Protein AF-A0A7V5LGC3-F1 (afdb_monomer_lite)

Structure (mmCIF, N/CA/C/O backbone):
data_AF-A0A7V5LGC3-F1
#
_entry.id   AF-A0A7V5LGC3-F1
#
loop_
_atom_site.group_PDB
_atom_site.id
_atom_site.type_symbol
_atom_site.label_atom_id
_atom_site.label_alt_id
_atom_site.label_comp_id
_atom_site.label_asym_id
_atom_site.label_entity_id
_atom_site.label_seq_id
_atom_site.pdbx_PDB_ins_code
_atom_site.Cartn_x
_atom_site.Cartn_y
_atom_site.Cartn_z
_atom_site.occupancy
_atom_site.B_iso_or_equiv
_atom_site.auth_seq_id
_atom_site.auth_comp_id
_atom_site.auth_asym_id
_atom_site.auth_atom_id
_atom_site.pdbx_PDB_model_num
ATOM 1 N N . MET A 1 1 ? -20.885 -57.847 -11.875 1.00 39.78 1 MET A N 1
ATOM 2 C CA . MET A 1 1 ? -21.785 -57.306 -12.919 1.00 39.78 1 MET A CA 1
ATOM 3 C C . MET A 1 1 ? -22.581 -56.212 -12.228 1.00 39.78 1 MET A C 1
ATOM 5 O O . MET A 1 1 ? -23.229 -56.523 -11.247 1.00 39.78 1 MET A O 1
ATOM 9 N N . VAL A 1 2 ? -22.400 -54.926 -12.506 1.00 33.19 2 VAL A N 1
ATOM 10 C CA . VAL A 1 2 ? -22.723 -54.278 -13.780 1.00 33.19 2 VAL A CA 1
ATOM 11 C C . VAL A 1 2 ? -21.714 -53.157 -14.056 1.00 33.19 2 VAL A C 1
ATOM 13 O O . VAL A 1 2 ? -21.598 -52.204 -13.293 1.00 33.19 2 VAL A O 1
ATOM 16 N N . SER A 1 3 ? -20.980 -53.306 -15.155 1.00 34.19 3 SER A N 1
ATOM 17 C CA . SER A 1 3 ? -20.182 -52.274 -15.812 1.00 34.19 3 SER A CA 1
ATOM 18 C C . SER A 1 3 ? -21.126 -51.290 -16.509 1.00 34.19 3 SER A C 1
ATOM 20 O O . SER A 1 3 ? -21.732 -51.622 -17.527 1.00 34.19 3 SER A O 1
ATOM 22 N N . GLY A 1 4 ? -21.288 -50.095 -15.945 1.00 32.53 4 GLY A N 1
ATOM 23 C CA . GLY A 1 4 ? -22.030 -49.002 -16.570 1.00 32.53 4 GLY A CA 1
ATOM 24 C C . GLY A 1 4 ? -21.141 -48.214 -17.527 1.00 32.53 4 GLY A C 1
ATOM 25 O O . GLY A 1 4 ? -20.738 -47.101 -17.206 1.00 32.53 4 GLY A O 1
ATOM 26 N N . GLU A 1 5 ? -20.818 -48.781 -18.691 1.00 38.81 5 GLU A N 1
ATOM 27 C CA . GLU A 1 5 ? -20.297 -47.991 -19.811 1.00 38.81 5 GLU A CA 1
ATOM 28 C C . GLU A 1 5 ? -21.395 -47.021 -20.269 1.00 38.81 5 GLU A C 1
ATOM 30 O O . GLU A 1 5 ? -22.399 -47.417 -20.867 1.00 38.81 5 GLU A O 1
ATOM 35 N N . LYS A 1 6 ? -21.213 -45.730 -19.967 1.00 45.72 6 LYS A N 1
ATOM 36 C CA . LYS A 1 6 ? -21.980 -44.635 -20.568 1.00 45.72 6 LYS A CA 1
ATOM 37 C C . LYS A 1 6 ? -21.769 -44.700 -22.086 1.00 45.72 6 LYS A C 1
ATOM 39 O O . LYS A 1 6 ? -20.711 -44.323 -22.585 1.00 45.72 6 LYS A O 1
ATOM 44 N N . ARG A 1 7 ? -22.762 -45.197 -22.827 1.00 43.38 7 ARG A N 1
ATOM 45 C CA . ARG A 1 7 ? -22.791 -45.095 -24.292 1.00 43.38 7 ARG A CA 1
ATOM 46 C C . ARG A 1 7 ? -22.946 -43.618 -24.663 1.00 43.38 7 ARG A C 1
ATOM 48 O O . ARG A 1 7 ? -24.041 -43.078 -24.557 1.00 43.38 7 ARG A O 1
ATOM 55 N N . MET A 1 8 ? -21.842 -42.978 -25.047 1.00 47.47 8 MET A N 1
ATOM 56 C CA . MET A 1 8 ? -21.856 -41.678 -25.727 1.00 47.47 8 MET A CA 1
ATOM 57 C C . MET A 1 8 ? -22.614 -41.805 -27.049 1.00 47.47 8 MET A C 1
ATOM 59 O O . MET A 1 8 ? -22.478 -42.823 -27.734 1.00 47.47 8 MET A O 1
ATOM 63 N N . SER A 1 9 ? -23.412 -40.797 -27.399 1.00 48.50 9 SER A N 1
ATOM 64 C CA . SER A 1 9 ? -24.148 -40.790 -28.664 1.00 48.50 9 SER A CA 1
ATOM 65 C C . SER A 1 9 ? -23.189 -40.630 -29.854 1.00 48.50 9 SER A C 1
ATOM 67 O O . SER A 1 9 ? -22.158 -39.965 -29.749 1.00 48.50 9 SER A O 1
ATOM 69 N N . ASP A 1 10 ? -23.519 -41.203 -31.015 1.00 44.69 10 ASP A N 1
ATOM 70 C CA . ASP A 1 10 ? -22.670 -41.127 -32.220 1.00 44.69 10 ASP A CA 1
ATOM 71 C C . ASP A 1 10 ? -22.421 -39.681 -32.695 1.00 44.69 10 ASP A C 1
ATOM 73 O O . ASP A 1 10 ? -21.414 -39.392 -33.344 1.00 44.69 10 ASP A O 1
ATOM 77 N N . LYS A 1 11 ? -23.299 -38.743 -32.314 1.00 43.06 11 LYS A N 1
ATOM 78 C CA . LYS A 1 11 ? -23.162 -37.305 -32.585 1.00 43.06 11 LYS A CA 1
ATOM 79 C C . LYS A 1 11 ? -22.113 -36.647 -31.681 1.00 43.06 11 LYS A C 1
ATOM 81 O O . LYS A 1 11 ? -21.312 -35.858 -32.168 1.00 43.06 11 LYS A O 1
ATOM 86 N N . GLU A 1 12 ? -22.075 -37.012 -30.400 1.00 38.09 12 GLU A N 1
ATOM 87 C CA . GLU A 1 12 ?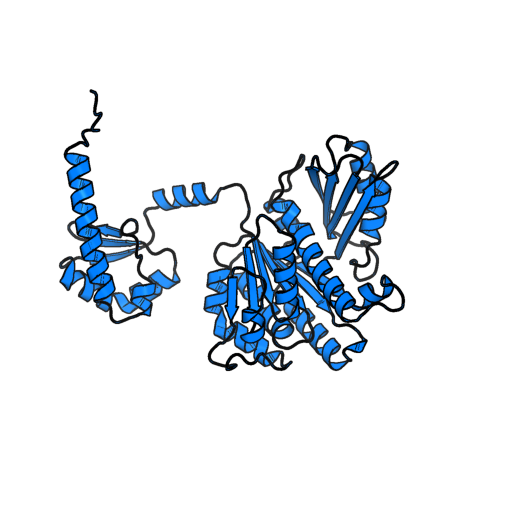 -21.050 -36.558 -29.448 1.00 38.09 12 GLU A CA 1
ATOM 88 C C . GLU A 1 12 ? -19.680 -37.138 -29.808 1.00 38.09 12 GLU A C 1
ATOM 90 O O . GLU A 1 12 ? -18.717 -36.383 -29.897 1.00 38.09 12 GLU A O 1
ATOM 95 N N . ARG A 1 13 ? -19.609 -38.431 -30.163 1.00 36.12 13 ARG A N 1
ATOM 96 C CA . ARG A 1 13 ? -18.378 -39.055 -30.680 1.00 36.12 13 ARG A CA 1
ATOM 97 C C . ARG A 1 13 ? -17.870 -38.385 -31.957 1.00 36.12 13 ARG A C 1
ATOM 99 O O . ARG A 1 13 ? -16.673 -38.168 -32.083 1.00 36.12 13 ARG A O 1
ATOM 106 N N . SER A 1 14 ? -18.752 -38.018 -32.888 1.00 41.97 14 SER A N 1
ATOM 107 C CA . SER A 1 14 ? -18.351 -37.348 -34.137 1.00 41.97 14 SER A CA 1
ATOM 108 C C . SER A 1 14 ? -17.836 -35.919 -33.909 1.00 41.97 14 SER A C 1
ATOM 110 O O . SER A 1 14 ? -16.899 -35.490 -34.579 1.00 41.97 14 SER A O 1
ATOM 112 N N . ILE A 1 15 ? -18.406 -35.185 -32.946 1.00 50.34 15 ILE A N 1
ATOM 113 C CA . ILE A 1 15 ? -17.945 -33.838 -32.561 1.00 50.34 15 ILE A CA 1
ATOM 114 C C . ILE A 1 15 ? -16.610 -33.909 -31.804 1.00 50.34 15 ILE A C 1
ATOM 116 O O . ILE A 1 15 ? -15.725 -33.084 -32.030 1.00 50.34 15 ILE A O 1
ATOM 120 N N . GLU A 1 16 ? -16.443 -34.901 -30.931 1.00 45.72 16 GLU A N 1
ATOM 121 C CA . GLU A 1 16 ? -15.234 -35.104 -30.127 1.00 45.72 16 GLU A CA 1
ATOM 122 C C . GLU A 1 16 ? -14.045 -35.572 -30.988 1.00 45.72 16 GLU A C 1
ATOM 124 O O . GLU A 1 16 ? -12.953 -35.012 -30.878 1.00 45.72 16 GLU A O 1
ATOM 129 N N . VAL A 1 17 ? -14.280 -36.477 -31.949 1.00 47.41 17 VAL A N 1
ATOM 130 C CA . VAL A 1 17 ? -13.281 -36.916 -32.947 1.00 47.41 17 VAL A CA 1
ATOM 131 C C . VAL A 1 17 ? -12.854 -35.764 -33.871 1.00 47.41 17 VAL A C 1
ATOM 133 O O . VAL A 1 17 ? -11.670 -35.629 -34.178 1.00 47.41 17 VAL A O 1
ATOM 136 N N . ASN A 1 18 ? -13.779 -34.882 -34.271 1.00 63.62 18 ASN A N 1
ATOM 137 C CA . ASN A 1 18 ? -13.450 -33.707 -35.089 1.00 63.62 18 ASN A CA 1
ATOM 138 C C . ASN A 1 18 ? -12.633 -32.657 -34.300 1.00 63.62 18 ASN A C 1
ATOM 140 O O . ASN A 1 18 ? -11.704 -32.044 -34.826 1.00 63.62 18 ASN A O 1
ATOM 144 N N . ARG A 1 19 ? -12.910 -32.495 -32.997 1.00 65.62 19 ARG A N 1
ATOM 145 C CA . ARG A 1 19 ? -12.150 -31.595 -32.108 1.00 65.62 19 ARG A CA 1
ATOM 146 C C . ARG A 1 19 ? -10.731 -32.083 -31.825 1.00 65.62 19 ARG A C 1
ATOM 148 O O . ARG A 1 19 ? -9.818 -31.263 -31.729 1.00 65.62 19 ARG A O 1
ATOM 155 N N . GLU A 1 20 ? -10.526 -33.390 -31.696 1.00 69.88 20 GLU A N 1
ATOM 156 C CA . GLU A 1 20 ? -9.188 -33.951 -31.489 1.00 69.88 20 GLU A CA 1
ATOM 157 C C . GLU A 1 20 ? -8.315 -33.822 -32.752 1.00 69.88 20 GLU A C 1
ATOM 159 O O . GLU A 1 20 ? -7.133 -33.481 -32.654 1.00 69.88 20 GLU A O 1
ATOM 164 N N . GLY A 1 21 ? -8.917 -33.969 -33.940 1.00 79.31 21 GLY A N 1
ATOM 165 C CA . GLY A 1 21 ? -8.275 -33.662 -35.223 1.00 79.31 21 GLY A CA 1
ATOM 166 C C . GLY A 1 21 ? -7.849 -32.194 -35.332 1.00 79.31 21 GLY A C 1
ATOM 167 O O . GLY A 1 21 ? -6.671 -31.910 -35.567 1.00 79.31 21 GLY A O 1
ATOM 168 N N . LEU A 1 22 ? -8.769 -31.266 -35.043 1.00 81.19 22 LEU A N 1
ATOM 169 C CA . LEU A 1 22 ? -8.492 -29.825 -35.043 1.00 81.19 22 LEU A CA 1
ATOM 170 C C . LEU A 1 22 ? -7.381 -29.445 -34.055 1.00 81.19 22 LEU A C 1
ATOM 172 O O . LEU A 1 22 ? -6.546 -28.590 -34.344 1.00 81.19 22 LEU A O 1
ATOM 176 N N . ARG A 1 23 ? -7.321 -30.107 -32.894 1.00 83.00 23 ARG A N 1
ATOM 177 C CA . ARG A 1 23 ? -6.272 -29.881 -31.893 1.00 83.00 23 ARG A CA 1
ATOM 178 C C . ARG A 1 23 ? -4.878 -30.204 -32.399 1.00 83.00 23 ARG A C 1
ATOM 180 O O . ARG A 1 23 ? -3.938 -29.459 -32.111 1.00 83.00 23 ARG A O 1
ATOM 187 N N . ASN A 1 24 ? -4.738 -31.319 -33.105 1.00 84.88 24 ASN A N 1
ATOM 188 C CA . ASN A 1 24 ? -3.451 -31.742 -33.643 1.00 84.88 24 ASN A CA 1
ATOM 189 C C . ASN A 1 24 ? -3.018 -30.822 -34.787 1.00 84.88 24 ASN A C 1
ATOM 191 O O . ASN A 1 24 ? -1.898 -30.315 -34.752 1.00 84.88 24 ASN A O 1
ATOM 195 N N . GLN A 1 25 ? -3.938 -30.499 -35.699 1.00 87.44 25 GLN A N 1
ATOM 196 C CA . GLN A 1 25 ? -3.695 -29.546 -36.783 1.00 87.44 25 GLN A CA 1
ATOM 197 C C . GLN A 1 25 ? -3.316 -28.158 -36.250 1.00 87.44 25 GLN A C 1
ATOM 199 O O . GLN A 1 25 ? -2.330 -27.568 -36.678 1.00 87.44 25 GLN A O 1
ATOM 204 N N . TRP A 1 26 ? -4.023 -27.640 -35.243 1.00 90.31 26 TRP A N 1
ATOM 205 C CA . TRP A 1 26 ? -3.686 -26.339 -34.669 1.00 90.31 26 TRP A CA 1
ATOM 206 C C . TRP A 1 26 ? -2.312 -26.326 -33.990 1.00 90.31 26 TRP A C 1
ATOM 208 O O . TRP A 1 26 ? -1.552 -25.366 -34.107 1.00 90.31 26 TRP A O 1
ATOM 218 N N . ARG A 1 27 ? -1.941 -27.413 -33.305 1.00 87.81 27 ARG A N 1
ATOM 219 C CA . ARG A 1 27 ? -0.600 -27.543 -32.722 1.00 87.81 27 ARG A CA 1
ATOM 220 C C . ARG A 1 27 ? 0.487 -27.535 -33.802 1.00 87.81 27 ARG A C 1
ATOM 222 O O . ARG A 1 27 ? 1.547 -26.951 -33.572 1.00 87.81 27 ARG A O 1
ATOM 229 N N . GLU A 1 28 ? 0.238 -28.159 -34.949 1.00 87.94 28 GLU A N 1
ATOM 230 C CA . GLU A 1 28 ? 1.133 -28.124 -36.110 1.00 87.94 28 GLU A CA 1
ATOM 231 C C . GLU A 1 28 ? 1.248 -26.713 -36.699 1.00 87.94 28 GLU A C 1
ATOM 233 O O . GLU A 1 28 ? 2.372 -26.239 -36.879 1.00 87.94 28 GLU A O 1
ATOM 238 N N . VAL A 1 29 ? 0.132 -25.983 -36.847 1.00 88.75 29 VAL A N 1
ATOM 239 C CA . VAL A 1 29 ? 0.143 -24.557 -37.229 1.00 88.75 29 VAL A CA 1
ATOM 240 C C . VAL A 1 29 ? 1.031 -23.757 -36.274 1.00 88.75 29 VAL A C 1
ATOM 242 O O . VAL A 1 29 ? 1.976 -23.103 -36.714 1.00 88.75 29 VAL A O 1
ATOM 245 N N . LEU A 1 30 ? 0.826 -23.869 -34.957 1.00 88.69 30 LEU A N 1
ATOM 246 C CA . LEU A 1 30 ? 1.638 -23.151 -33.966 1.00 88.69 30 LEU A CA 1
ATOM 247 C C . LEU A 1 30 ? 3.131 -23.516 -34.013 1.00 88.69 30 LEU A C 1
ATOM 249 O O . LEU A 1 30 ? 3.973 -22.688 -33.665 1.00 88.69 30 LEU A O 1
ATOM 253 N N . ASN A 1 31 ? 3.474 -24.749 -34.392 1.00 87.19 31 ASN A N 1
ATOM 254 C CA . ASN A 1 31 ? 4.862 -25.202 -34.504 1.00 87.19 31 ASN A CA 1
ATOM 255 C C . ASN A 1 31 ? 5.537 -24.742 -35.804 1.00 87.19 31 ASN A C 1
ATOM 257 O O . ASN A 1 31 ? 6.750 -24.534 -35.800 1.00 87.19 31 ASN A O 1
ATOM 261 N N . SER A 1 32 ? 4.773 -24.560 -36.884 1.00 88.25 32 SER A N 1
ATOM 262 C CA . SER A 1 32 ? 5.271 -24.047 -38.170 1.00 88.25 32 SER A CA 1
ATOM 263 C C . SER A 1 32 ? 5.643 -22.555 -38.112 1.00 88.25 32 SER A C 1
ATOM 265 O O . SER A 1 32 ? 6.506 -22.080 -38.857 1.00 88.25 32 SER A O 1
ATOM 267 N N . LEU A 1 33 ? 5.059 -21.809 -37.166 1.00 88.00 33 LEU A N 1
ATOM 268 C CA . LEU A 1 33 ? 5.333 -20.390 -36.961 1.00 88.00 33 LEU A CA 1
ATOM 269 C C . LEU A 1 33 ? 6.731 -20.157 -36.365 1.00 88.00 33 LEU A C 1
ATOM 271 O O . LEU A 1 33 ? 6.970 -20.333 -35.170 1.00 88.00 33 LEU A O 1
ATOM 275 N N . LYS A 1 34 ? 7.649 -19.660 -37.203 1.00 81.44 34 LYS A N 1
ATOM 276 C CA . LYS A 1 34 ? 8.997 -19.209 -36.793 1.00 81.44 34 LYS A CA 1
ATOM 277 C C . LYS A 1 34 ? 8.984 -17.912 -35.970 1.00 81.44 34 LYS A C 1
ATOM 279 O O . LYS A 1 34 ? 9.970 -17.574 -35.321 1.00 81.44 34 LYS A O 1
ATOM 284 N N . ASP A 1 35 ? 7.885 -17.162 -36.025 1.00 84.62 35 ASP A N 1
ATOM 285 C CA . ASP A 1 35 ? 7.705 -15.897 -35.316 1.00 84.62 35 ASP A CA 1
ATOM 286 C C . ASP A 1 35 ? 7.248 -16.171 -33.873 1.00 84.62 35 ASP A C 1
ATOM 288 O O . ASP A 1 35 ? 6.087 -16.492 -33.613 1.00 84.62 35 ASP A O 1
ATOM 292 N N . HIS A 1 36 ? 8.195 -16.098 -32.933 1.00 81.25 36 HIS A N 1
ATOM 293 C CA . HIS A 1 36 ? 7.964 -16.441 -31.527 1.00 81.25 36 HIS A CA 1
ATOM 294 C C . HIS A 1 36 ? 6.923 -15.539 -30.851 1.00 81.25 36 HIS A C 1
ATOM 296 O O . HIS A 1 36 ? 6.208 -16.004 -29.963 1.00 81.25 36 HIS A O 1
ATOM 302 N N . ILE A 1 37 ? 6.809 -14.280 -31.288 1.00 78.00 37 ILE A N 1
ATOM 303 C CA . ILE A 1 37 ? 5.839 -13.324 -30.749 1.00 78.00 37 ILE A CA 1
ATOM 304 C C . ILE A 1 37 ? 4.451 -13.657 -31.288 1.00 78.00 37 ILE A C 1
ATOM 306 O O . ILE A 1 37 ? 3.520 -13.803 -30.502 1.00 78.00 37 ILE A O 1
ATOM 310 N N . LEU A 1 38 ? 4.319 -13.884 -32.601 1.00 84.50 38 LEU A N 1
ATOM 311 C CA . LEU A 1 38 ? 3.047 -14.307 -33.198 1.00 84.50 38 LEU A CA 1
ATOM 312 C C . LEU A 1 38 ? 2.528 -15.598 -32.552 1.00 84.50 38 LEU A C 1
ATOM 314 O O . LEU A 1 38 ? 1.364 -15.683 -32.173 1.00 84.50 38 LEU A O 1
ATOM 318 N N . ARG A 1 39 ? 3.410 -16.581 -32.348 1.00 87.19 39 ARG A N 1
ATOM 319 C CA . ARG A 1 39 ? 3.067 -17.835 -31.669 1.00 87.19 39 ARG A CA 1
ATOM 320 C C . ARG A 1 39 ? 2.606 -17.615 -30.224 1.00 87.19 39 ARG A C 1
ATOM 322 O O . ARG A 1 39 ? 1.729 -18.335 -29.758 1.00 87.19 39 ARG A O 1
ATOM 329 N N . ALA A 1 40 ? 3.193 -16.657 -29.507 1.00 81.62 40 ALA A N 1
ATOM 330 C CA . ALA A 1 40 ? 2.783 -16.309 -28.146 1.00 81.62 40 ALA A CA 1
ATOM 331 C C . ALA A 1 40 ? 1.443 -15.550 -28.102 1.00 81.62 40 ALA A C 1
ATOM 333 O O . ALA A 1 40 ? 0.724 -15.628 -27.105 1.00 81.62 40 ALA A O 1
ATOM 334 N N . CYS A 1 41 ? 1.098 -14.839 -29.179 1.00 84.31 41 CYS A N 1
ATOM 335 C CA . CYS A 1 41 ? -0.176 -14.138 -29.326 1.00 84.31 41 CYS A CA 1
ATOM 336 C C . CYS A 1 41 ? -1.351 -15.063 -29.678 1.00 84.31 41 CYS A C 1
ATOM 338 O O . CYS A 1 41 ? -2.499 -14.666 -29.496 1.00 84.31 41 CYS A O 1
ATOM 340 N N . LEU A 1 42 ? -1.091 -16.278 -30.155 1.00 88.38 42 LEU A N 1
ATOM 341 C CA . LEU A 1 42 ? -2.133 -17.221 -30.552 1.00 88.38 42 LEU A CA 1
ATOM 342 C C . LEU A 1 42 ? -2.543 -18.143 -29.394 1.00 88.38 42 LEU A C 1
ATOM 344 O O . LEU A 1 42 ? -1.696 -18.549 -28.589 1.00 88.38 42 LEU A O 1
ATOM 348 N N . PRO A 1 43 ? -3.835 -18.502 -29.290 1.00 85.25 43 PRO A N 1
ATOM 349 C CA . PRO A 1 43 ? -4.305 -19.391 -28.241 1.00 85.25 43 PRO A CA 1
ATOM 350 C C . PRO A 1 43 ? -3.696 -20.787 -28.402 1.00 85.25 43 PRO A C 1
ATOM 352 O O . PRO A 1 43 ? -3.629 -21.342 -29.497 1.00 85.25 43 PRO A O 1
ATOM 355 N N . LYS A 1 44 ? -3.257 -21.383 -27.289 1.00 83.88 44 LYS A N 1
ATOM 356 C CA . LYS A 1 44 ? -2.830 -22.795 -27.249 1.00 83.88 44 LYS A CA 1
ATOM 357 C C . LYS A 1 44 ? -4.006 -23.750 -27.054 1.00 83.88 44 LYS A C 1
ATOM 359 O O . LYS A 1 44 ? -3.876 -24.940 -27.338 1.00 83.88 44 LYS A O 1
ATOM 364 N N . ASP A 1 45 ? -5.107 -23.231 -26.520 1.00 78.56 45 ASP A N 1
ATOM 365 C CA . ASP A 1 45 ? -6.342 -23.972 -26.326 1.00 78.56 45 ASP A CA 1
ATOM 366 C C . ASP A 1 45 ? -7.193 -23.910 -27.597 1.00 78.56 45 ASP A C 1
ATOM 368 O O . ASP A 1 45 ? -7.408 -22.842 -28.165 1.00 78.56 45 ASP A O 1
ATOM 372 N N . VAL A 1 46 ? -7.678 -25.069 -28.026 1.00 79.94 46 VAL A N 1
ATOM 373 C CA . VAL A 1 46 ? -8.522 -25.233 -29.215 1.00 79.94 46 VAL A CA 1
ATOM 374 C C . VAL A 1 46 ? -9.926 -24.705 -28.964 1.00 79.94 46 VAL A C 1
ATOM 376 O O . VAL A 1 46 ? -10.632 -24.401 -29.913 1.00 79.94 46 VAL A O 1
ATOM 379 N N . GLN A 1 47 ? -10.337 -24.557 -27.700 1.00 76.50 47 GLN A N 1
ATOM 380 C CA . GLN A 1 47 ? -11.630 -23.951 -27.373 1.00 76.50 47 GLN A CA 1
ATOM 381 C C . GLN A 1 47 ? -11.738 -22.500 -27.847 1.00 76.50 47 GLN A C 1
ATOM 383 O O . GLN A 1 47 ? -12.826 -22.053 -28.185 1.00 76.50 47 GLN A O 1
ATOM 388 N N . ALA A 1 48 ? -10.613 -21.792 -27.945 1.00 78.12 48 ALA A N 1
ATOM 389 C CA . ALA A 1 48 ? -10.554 -20.433 -28.472 1.00 78.12 48 ALA A CA 1
ATOM 390 C C . ALA A 1 48 ? -10.505 -20.393 -30.013 1.00 78.12 48 ALA A C 1
ATOM 392 O O . ALA A 1 48 ? -10.078 -19.396 -30.592 1.00 78.12 48 ALA A O 1
ATOM 393 N N . ILE A 1 49 ? -10.858 -21.491 -30.688 1.00 81.69 49 ILE A N 1
ATOM 394 C CA . ILE A 1 49 ? -10.751 -21.636 -32.138 1.00 81.69 49 ILE A CA 1
ATOM 395 C C . ILE A 1 49 ? -12.012 -22.292 -32.665 1.00 81.69 49 ILE A C 1
ATOM 397 O O . ILE A 1 49 ? -12.382 -23.390 -32.247 1.00 81.69 49 ILE A O 1
ATOM 401 N N . SER A 1 50 ? -12.653 -21.639 -33.627 1.00 80.00 50 SER A N 1
ATOM 402 C CA . SER A 1 50 ? -13.797 -22.207 -34.330 1.00 80.00 50 SER A CA 1
ATOM 403 C C . SER A 1 50 ? -13.444 -22.426 -35.792 1.00 80.00 50 SER A C 1
ATOM 405 O O . SER A 1 50 ? -12.868 -21.551 -36.441 1.00 80.00 50 SER A O 1
ATOM 407 N N . LEU A 1 51 ? -13.774 -23.611 -36.298 1.00 79.88 51 LEU A N 1
ATOM 408 C CA . LEU A 1 51 ? -13.516 -23.993 -37.675 1.00 79.88 51 LEU A CA 1
ATOM 409 C C . LEU A 1 51 ? -14.835 -24.237 -38.409 1.00 79.88 51 LEU A C 1
ATOM 411 O O . LEU A 1 51 ? -15.667 -25.020 -37.951 1.00 79.88 51 LEU A O 1
ATOM 415 N N . SER A 1 52 ? -14.990 -23.588 -39.560 1.00 77.94 52 SER A N 1
ATOM 416 C CA . SER A 1 52 ? -16.083 -23.789 -40.512 1.00 77.94 52 SER A CA 1
ATOM 417 C C . SER A 1 52 ? -15.535 -24.151 -41.897 1.00 77.94 52 SER A C 1
ATOM 419 O O . SER A 1 52 ? -14.321 -24.156 -42.116 1.00 77.94 52 SER A O 1
ATOM 421 N N . ASP A 1 53 ? -16.425 -24.434 -42.850 1.00 70.75 53 ASP A N 1
ATOM 422 C CA . ASP A 1 53 ? -16.036 -24.776 -44.224 1.00 70.75 53 ASP A CA 1
ATOM 423 C C . ASP A 1 53 ? -15.325 -23.624 -44.957 1.00 70.75 53 ASP A C 1
ATOM 425 O O . ASP A 1 53 ? -14.590 -23.879 -45.906 1.00 70.75 53 ASP A O 1
ATOM 429 N N . VAL A 1 54 ? -15.503 -22.376 -44.504 1.00 71.25 54 VAL A N 1
ATOM 430 C CA . VAL A 1 54 ? -15.002 -21.165 -45.185 1.00 71.25 54 VAL A CA 1
ATOM 431 C C . VAL A 1 54 ? -14.041 -20.350 -44.310 1.00 71.25 54 VAL A C 1
ATOM 433 O O . VAL A 1 54 ? -13.133 -19.702 -44.825 1.00 71.25 54 VAL A O 1
ATOM 436 N N . GLN A 1 55 ? -14.204 -20.401 -42.986 1.00 81.25 55 GLN A N 1
ATOM 437 C CA . GLN A 1 55 ? -13.479 -19.548 -42.041 1.00 81.25 55 GLN A CA 1
ATOM 438 C C . GLN A 1 55 ? -12.860 -20.329 -40.880 1.00 81.25 55 GLN A C 1
ATOM 440 O O . GLN A 1 55 ? -13.471 -21.258 -40.338 1.00 81.25 55 GLN A O 1
ATOM 445 N N . LEU A 1 56 ? -11.679 -19.877 -40.455 1.00 83.25 56 LEU A N 1
ATOM 446 C CA . LEU A 1 56 ? -11.046 -20.208 -39.182 1.00 83.25 56 LEU A CA 1
ATOM 447 C C . LEU A 1 56 ? -11.074 -18.966 -38.284 1.00 83.25 56 LEU A C 1
ATOM 449 O O . LEU A 1 56 ? -10.350 -18.001 -38.522 1.00 83.25 56 LEU A O 1
ATOM 453 N N . VAL A 1 57 ? -11.884 -18.999 -37.229 1.00 83.69 57 VAL A N 1
ATOM 454 C CA . VAL A 1 57 ? -11.955 -17.911 -36.248 1.00 83.69 57 VAL A CA 1
ATOM 455 C C . VAL A 1 57 ? -11.018 -18.225 -35.094 1.00 83.69 57 VAL A C 1
ATOM 457 O O . VAL A 1 57 ? -11.165 -19.260 -34.444 1.00 83.69 57 VAL A O 1
ATOM 460 N N . VAL A 1 58 ? -10.078 -17.324 -34.824 1.00 87.19 58 VAL A N 1
ATOM 461 C CA . VAL A 1 58 ? -9.142 -17.419 -33.704 1.00 87.19 58 VAL A CA 1
ATOM 462 C C . VAL A 1 58 ? -9.486 -16.338 -32.690 1.00 87.19 58 VAL A C 1
ATOM 464 O O . VAL A 1 58 ? -9.317 -15.142 -32.945 1.00 87.19 58 VAL A O 1
ATOM 467 N N . SER A 1 59 ? -9.960 -16.770 -31.527 1.00 82.19 59 SER A N 1
ATOM 468 C CA . SER A 1 59 ? -10.290 -15.896 -30.413 1.00 82.19 59 SER A CA 1
ATOM 469 C C . SER A 1 59 ? -9.043 -15.554 -29.609 1.00 82.19 59 SER A C 1
ATOM 471 O O . SER A 1 59 ? -8.320 -16.427 -29.125 1.00 82.19 59 SER A O 1
ATOM 473 N N . VAL A 1 60 ? -8.792 -14.258 -29.453 1.00 82.19 60 VAL A N 1
ATOM 474 C CA . VAL A 1 60 ? -7.650 -13.732 -28.698 1.00 82.19 60 VAL A CA 1
ATOM 475 C C . VAL A 1 60 ? -8.135 -12.892 -27.518 1.00 82.19 60 VAL A C 1
ATOM 477 O O . VAL A 1 60 ? -9.026 -12.061 -27.643 1.00 82.19 60 VAL A O 1
ATOM 480 N N . ASP A 1 61 ? -7.528 -13.101 -26.352 1.00 73.12 61 ASP A N 1
ATOM 481 C CA . ASP A 1 61 ? -7.921 -12.511 -25.056 1.00 73.12 61 ASP A CA 1
ATOM 482 C C . ASP A 1 61 ? -7.446 -11.053 -24.844 1.00 73.12 61 ASP A C 1
ATOM 484 O O . ASP A 1 61 ? -7.512 -10.495 -23.740 1.00 73.12 61 ASP A O 1
ATOM 488 N N . SER A 1 62 ? -6.884 -10.430 -25.880 1.00 71.81 62 SER A N 1
ATOM 489 C CA . SER A 1 62 ? -6.247 -9.125 -25.767 1.00 71.81 62 SER A CA 1
ATOM 490 C C . SER A 1 62 ? -6.228 -8.374 -27.087 1.00 71.81 62 SER A C 1
ATOM 492 O O . SER A 1 62 ? -5.799 -8.918 -28.105 1.00 71.81 62 SER A O 1
ATOM 494 N N . GLU A 1 63 ? -6.583 -7.092 -27.029 1.00 70.31 63 GLU A N 1
ATOM 495 C CA . GLU A 1 63 ? -6.498 -6.151 -28.148 1.00 70.31 63 GLU A CA 1
ATOM 496 C C . GLU A 1 63 ? -5.074 -6.088 -28.728 1.00 70.31 63 GLU A C 1
ATOM 498 O O . GLU A 1 63 ? -4.900 -6.106 -29.940 1.00 70.31 63 GLU A O 1
ATOM 503 N N . PHE A 1 64 ? -4.041 -6.207 -27.882 1.00 68.75 64 PHE A N 1
ATOM 504 C CA . PHE A 1 64 ? -2.644 -6.325 -28.323 1.00 68.75 64 PHE A CA 1
ATOM 505 C C . PHE A 1 64 ? -2.373 -7.587 -29.155 1.00 68.75 64 PHE A C 1
ATOM 507 O O . PHE A 1 64 ? -1.715 -7.528 -30.194 1.00 68.75 64 PHE A O 1
ATOM 514 N N . LYS A 1 65 ? -2.854 -8.755 -28.702 1.00 81.94 65 LYS A N 1
ATOM 515 C CA . LYS A 1 65 ? -2.661 -10.017 -29.436 1.00 81.94 65 LYS A CA 1
ATOM 516 C C . LYS A 1 65 ? -3.415 -9.962 -30.759 1.00 81.94 65 LYS A C 1
ATOM 518 O O . LYS A 1 65 ? -2.874 -10.399 -31.770 1.00 81.94 65 LYS A O 1
ATOM 523 N N . LYS A 1 66 ? -4.612 -9.369 -30.753 1.00 81.25 66 LYS A N 1
ATOM 524 C CA . LYS A 1 66 ? -5.420 -9.100 -31.943 1.00 81.25 66 LYS A CA 1
ATOM 525 C C . LYS A 1 66 ? -4.662 -8.229 -32.934 1.00 81.25 66 LYS A C 1
ATOM 527 O O . LYS A 1 66 ? -4.439 -8.661 -34.056 1.00 81.25 66 LYS A O 1
ATOM 532 N N . GLU A 1 67 ? -4.180 -7.067 -32.511 1.00 77.69 67 GLU A N 1
ATOM 533 C CA . GLU A 1 67 ? -3.445 -6.135 -33.366 1.00 77.69 67 GLU A CA 1
ATOM 534 C C . 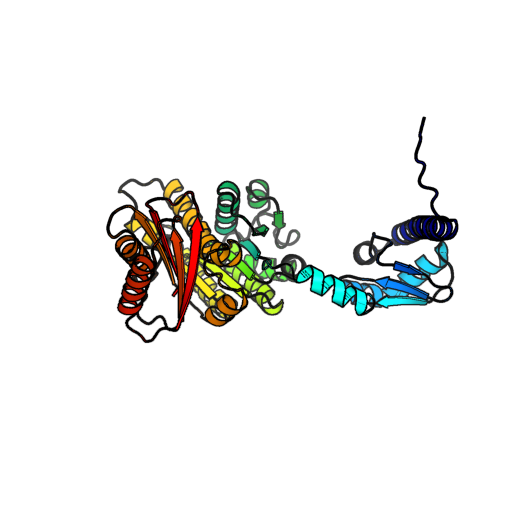GLU A 1 67 ? -2.136 -6.742 -33.902 1.00 77.69 67 GLU A C 1
ATOM 536 O O . GLU A 1 67 ? -1.816 -6.602 -35.083 1.00 77.69 67 GLU A O 1
ATOM 541 N N . TYR A 1 68 ? -1.398 -7.491 -33.072 1.00 82.69 68 TYR A N 1
ATOM 542 C CA . TYR A 1 68 ? -0.182 -8.179 -33.510 1.00 82.69 68 TYR A CA 1
ATOM 543 C C . TYR A 1 68 ? -0.479 -9.276 -34.540 1.00 82.69 68 TYR A C 1
ATOM 545 O O . TYR A 1 68 ? 0.216 -9.362 -35.556 1.00 82.69 68 TYR A O 1
ATOM 553 N N . CYS A 1 69 ? -1.503 -10.100 -34.293 1.00 85.56 69 CYS A N 1
ATOM 554 C CA . CYS A 1 69 ? -1.928 -11.146 -35.222 1.00 85.56 69 CYS A CA 1
ATOM 555 C C . CYS A 1 69 ? -2.432 -10.542 -36.534 1.00 85.56 69 CYS A C 1
ATOM 557 O O . CYS A 1 69 ? -2.023 -11.009 -37.588 1.00 85.56 69 CYS A O 1
ATOM 559 N N . LEU A 1 70 ? -3.216 -9.460 -36.485 1.00 82.75 70 LEU A N 1
ATOM 560 C CA . LEU A 1 70 ? -3.678 -8.730 -37.670 1.00 82.75 70 LEU A CA 1
ATOM 561 C C . LEU A 1 70 ? -2.505 -8.149 -38.473 1.00 82.75 70 LEU A C 1
ATOM 563 O O . LEU A 1 70 ? -2.455 -8.279 -39.691 1.00 82.75 70 LEU A O 1
ATOM 567 N N . ARG A 1 71 ? -1.493 -7.584 -37.805 1.00 83.88 71 ARG A N 1
ATOM 568 C CA . ARG A 1 71 ? -0.285 -7.070 -38.472 1.00 83.88 71 ARG A CA 1
ATOM 569 C C . ARG A 1 71 ? 0.559 -8.166 -39.130 1.00 83.88 71 ARG A C 1
ATOM 571 O O . ARG A 1 71 ? 1.370 -7.876 -40.009 1.00 83.88 71 ARG A O 1
ATOM 578 N N . LYS A 1 72 ? 0.445 -9.410 -38.668 1.00 88.38 72 LYS A N 1
ATOM 579 C CA . LYS A 1 72 ? 1.170 -10.573 -39.200 1.00 88.38 72 LYS A CA 1
ATOM 580 C C . LYS A 1 72 ? 0.226 -11.605 -39.823 1.00 88.38 72 LYS A C 1
ATOM 582 O O . LYS A 1 72 ? 0.613 -12.769 -39.923 1.00 88.38 72 LYS A O 1
ATOM 587 N N . LEU A 1 73 ? -0.959 -11.172 -40.260 1.00 85.88 73 LEU A N 1
ATOM 588 C CA . LEU A 1 73 ? -2.032 -12.054 -40.714 1.00 85.88 73 LEU A CA 1
ATOM 589 C C . LEU A 1 73 ? -1.586 -12.938 -41.880 1.00 85.88 73 LEU A C 1
ATOM 591 O O . LEU A 1 73 ? -1.734 -14.147 -41.787 1.00 85.88 73 LEU A O 1
ATOM 595 N N . GLU A 1 74 ? -0.883 -12.377 -42.867 1.00 85.44 74 GLU A N 1
ATOM 596 C CA . GLU A 1 74 ? -0.348 -13.130 -44.016 1.00 85.44 74 GLU A CA 1
ATOM 597 C C . GLU A 1 74 ? 0.517 -14.336 -43.604 1.00 85.44 74 GLU A C 1
ATOM 599 O O . GLU A 1 74 ? 0.474 -15.398 -44.222 1.00 85.44 74 GLU A O 1
ATOM 604 N N . LYS A 1 75 ? 1.314 -14.202 -42.531 1.00 86.75 75 LYS A N 1
ATOM 605 C CA . LYS A 1 75 ? 2.150 -15.309 -42.033 1.00 86.75 75 LYS A CA 1
ATOM 606 C C . LYS A 1 75 ? 1.313 -16.401 -41.377 1.00 86.75 75 LYS A C 1
ATOM 608 O O . LYS A 1 75 ? 1.685 -17.570 -41.432 1.00 86.75 75 LYS A O 1
ATOM 613 N N . LEU A 1 76 ? 0.243 -16.003 -40.694 1.00 87.38 76 LEU A N 1
ATOM 614 C CA . LEU A 1 76 ? -0.675 -16.924 -40.045 1.00 87.38 76 LEU A CA 1
ATOM 615 C C . LEU A 1 76 ? -1.544 -17.643 -41.079 1.00 87.38 76 LEU A C 1
ATOM 617 O O . LEU A 1 76 ? -1.668 -18.857 -40.998 1.00 87.38 76 LEU A O 1
ATOM 621 N N . GLU A 1 77 ? -2.069 -16.926 -42.069 1.00 88.75 77 GLU A N 1
ATOM 622 C CA . GLU A 1 77 ? -2.824 -17.487 -43.194 1.00 88.75 77 GLU A CA 1
ATOM 623 C C . GLU A 1 77 ? -1.992 -18.505 -43.971 1.00 88.75 77 GLU A C 1
ATOM 625 O O . GLU A 1 77 ? -2.473 -19.603 -44.228 1.00 88.75 77 GLU A O 1
ATOM 630 N N . ALA A 1 78 ? -0.716 -18.212 -44.249 1.00 87.25 78 ALA A N 1
ATOM 631 C CA . ALA A 1 78 ? 0.182 -19.166 -44.899 1.00 87.25 78 ALA A CA 1
ATOM 632 C C . ALA A 1 78 ? 0.364 -20.460 -44.081 1.00 87.25 78 ALA A C 1
ATOM 634 O O . ALA A 1 78 ? 0.296 -21.558 -44.632 1.00 87.25 78 ALA A O 1
ATOM 635 N N . ALA A 1 79 ? 0.554 -20.340 -42.763 1.00 88.19 79 ALA A N 1
ATOM 636 C CA . ALA A 1 79 ? 0.692 -21.489 -41.866 1.00 88.19 79 ALA A CA 1
ATOM 637 C C . ALA A 1 79 ? -0.613 -22.295 -41.732 1.00 88.19 79 ALA A C 1
ATOM 639 O O . ALA A 1 79 ? -0.590 -23.522 -41.643 1.00 88.19 79 ALA A O 1
ATOM 640 N N . VAL A 1 80 ? -1.762 -21.614 -41.725 1.00 89.06 80 VAL A N 1
ATOM 641 C CA . VAL A 1 80 ? -3.088 -22.242 -41.696 1.00 89.06 80 VAL A CA 1
ATOM 642 C C . VAL A 1 80 ? -3.370 -22.956 -43.017 1.00 89.06 80 VAL A C 1
ATOM 644 O O . VAL A 1 80 ? -3.788 -24.110 -42.989 1.00 89.06 80 VAL A O 1
ATOM 647 N N . ALA A 1 81 ? -3.076 -22.338 -44.159 1.00 88.06 81 ALA A N 1
ATOM 648 C CA . ALA A 1 81 ? -3.280 -22.937 -45.474 1.00 88.06 81 ALA A CA 1
ATOM 649 C C . ALA A 1 81 ? -2.486 -24.242 -45.656 1.00 88.06 81 ALA A C 1
ATOM 651 O O . ALA A 1 81 ? -3.003 -25.196 -46.236 1.00 88.06 81 ALA A O 1
ATOM 652 N N . GLU A 1 82 ? -1.266 -24.313 -45.113 1.00 86.44 82 GLU A N 1
ATOM 653 C CA . GLU A 1 82 ? -0.395 -25.493 -45.203 1.00 86.44 82 GLU A CA 1
ATOM 654 C C . GLU A 1 82 ? -0.931 -26.706 -44.420 1.00 86.44 82 GLU A C 1
ATOM 656 O O . GLU A 1 82 ? -0.785 -27.843 -44.866 1.00 86.44 82 GLU A O 1
ATOM 661 N N . VAL A 1 83 ? -1.570 -26.481 -43.268 1.00 86.56 83 VAL A N 1
ATOM 662 C CA . VAL A 1 83 ? -1.949 -27.557 -42.329 1.00 86.56 83 VAL A CA 1
ATOM 663 C C . VAL A 1 83 ? -3.456 -27.829 -42.310 1.00 86.56 83 VAL A C 1
ATOM 665 O O . VAL A 1 83 ? -3.907 -28.969 -42.195 1.00 86.56 83 VAL A O 1
ATOM 668 N N . ILE A 1 84 ? -4.249 -26.765 -42.376 1.00 83.81 84 ILE A N 1
ATOM 669 C CA . ILE A 1 84 ? -5.699 -26.755 -42.164 1.00 83.81 84 ILE A CA 1
ATOM 670 C C . ILE A 1 84 ? -6.451 -26.565 -43.497 1.00 83.81 84 ILE A C 1
ATOM 672 O O . ILE A 1 84 ? -7.629 -26.927 -43.576 1.00 83.81 84 ILE A O 1
ATOM 676 N N . GLY A 1 85 ? -5.770 -26.089 -44.545 1.00 83.88 85 GLY A N 1
ATOM 677 C CA . GLY A 1 85 ? -6.321 -25.816 -45.875 1.00 83.88 85 GLY A CA 1
ATOM 678 C C . GLY A 1 85 ? -6.697 -24.346 -46.075 1.00 83.88 85 GLY A C 1
ATOM 679 O O . GLY A 1 85 ? -6.707 -23.566 -45.122 1.00 83.88 85 GLY A O 1
ATOM 680 N N . ASP A 1 86 ? -6.988 -23.974 -47.323 1.00 79.94 86 ASP A N 1
ATOM 681 C CA . ASP A 1 86 ? -7.302 -22.592 -47.705 1.00 79.94 86 ASP A CA 1
ATOM 682 C C . ASP A 1 86 ? -8.622 -22.134 -47.068 1.00 79.94 86 ASP A C 1
ATOM 684 O O . ASP A 1 86 ? -9.697 -22.652 -47.382 1.00 79.94 86 ASP A O 1
ATOM 688 N N . ARG A 1 87 ? -8.515 -21.223 -46.099 1.00 81.38 87 ARG A N 1
ATOM 689 C CA . ARG A 1 87 ? -9.620 -20.699 -45.291 1.00 81.38 87 ARG A CA 1
ATOM 690 C C . ARG A 1 87 ? -9.315 -19.268 -44.887 1.00 81.38 87 ARG A C 1
ATOM 692 O O . ARG A 1 87 ? -8.173 -18.936 -44.577 1.00 81.38 87 ARG A O 1
ATOM 699 N N . GLU A 1 88 ? -10.354 -18.449 -44.805 1.00 80.62 88 GLU A N 1
ATOM 700 C CA . GLU A 1 88 ? -10.230 -17.079 -44.316 1.00 80.62 88 GLU A CA 1
ATOM 701 C C . GLU A 1 88 ? -9.971 -17.090 -42.799 1.00 80.62 88 GLU A C 1
ATOM 703 O O . GLU A 1 88 ? -10.743 -17.666 -42.023 1.00 80.62 88 GLU A O 1
ATOM 708 N N . VAL A 1 89 ? -8.863 -16.478 -42.366 1.00 85.31 89 VAL A N 1
ATOM 709 C CA . VAL A 1 89 ? -8.482 -16.411 -40.949 1.00 85.31 89 VAL A CA 1
ATOM 710 C C . VAL A 1 89 ? -9.032 -15.132 -40.331 1.00 85.31 89 VAL A C 1
ATOM 712 O O . VAL A 1 89 ? -8.589 -14.028 -40.638 1.00 85.31 89 VAL A O 1
ATOM 715 N N . VAL A 1 90 ? -9.963 -15.280 -39.394 1.00 83.75 90 VAL A N 1
ATOM 716 C CA . VAL A 1 90 ? -10.579 -14.154 -38.687 1.00 83.75 90 VAL A CA 1
ATOM 717 C C . VAL A 1 90 ? -10.032 -14.085 -37.266 1.00 83.75 90 VAL A C 1
ATOM 719 O O . VAL A 1 90 ? -10.239 -14.993 -36.462 1.00 83.75 90 VAL A O 1
ATOM 722 N N . ILE A 1 91 ? -9.353 -12.985 -36.932 1.00 83.19 91 ILE A N 1
ATOM 723 C CA . ILE A 1 91 ? -8.874 -12.715 -35.569 1.00 83.19 91 ILE A CA 1
ATOM 724 C C . ILE A 1 91 ? -9.903 -11.844 -34.850 1.00 83.19 91 ILE A C 1
ATOM 726 O O . ILE A 1 91 ? -10.019 -10.644 -35.113 1.00 83.19 91 ILE A O 1
ATOM 730 N N . GLY A 1 92 ? -10.667 -12.449 -33.945 1.00 70.50 92 GLY A N 1
ATOM 731 C CA . GLY A 1 92 ? -11.847 -11.823 -33.352 1.00 70.50 92 GLY A CA 1
ATOM 732 C C . GLY A 1 92 ? -11.976 -12.045 -31.853 1.00 70.50 92 GLY A C 1
ATOM 733 O O . GLY A 1 92 ? -11.237 -12.813 -31.244 1.00 70.50 92 GLY A O 1
ATOM 734 N N . GLU A 1 93 ? -12.930 -11.347 -31.254 1.00 53.88 93 GLU A N 1
ATOM 735 C CA . GLU A 1 93 ? -13.419 -11.672 -29.915 1.00 53.88 93 GLU A CA 1
ATOM 736 C C . GLU A 1 93 ? -14.438 -12.820 -30.017 1.00 53.88 93 GLU A C 1
ATOM 738 O O . GLU A 1 93 ? -15.058 -12.977 -31.075 1.00 53.88 93 GLU A O 1
ATOM 743 N N . PRO A 1 94 ? -14.600 -13.656 -28.976 1.00 51.00 94 PRO A N 1
ATOM 744 C CA . PRO A 1 94 ? -15.644 -14.676 -28.970 1.00 51.00 94 PRO A CA 1
ATOM 745 C C . PRO A 1 94 ? -17.035 -14.036 -29.153 1.00 51.00 94 PRO A C 1
ATOM 747 O O . PRO A 1 94 ? -17.204 -12.847 -28.865 1.00 51.00 94 PRO A O 1
ATOM 750 N N . PRO A 1 95 ? -18.044 -14.788 -29.631 1.00 52.97 95 PRO A N 1
ATOM 751 C CA . PRO A 1 95 ? -19.400 -14.271 -29.786 1.00 52.97 95 PRO A CA 1
ATOM 752 C C . PRO A 1 95 ? -19.889 -13.618 -28.484 1.00 52.97 95 PRO A C 1
ATOM 754 O O . PRO A 1 95 ? -19.648 -14.156 -27.405 1.00 52.97 95 PRO A O 1
ATOM 757 N N . LEU A 1 96 ? -20.623 -12.502 -28.584 1.00 47.84 96 LEU A N 1
ATOM 758 C CA . LEU A 1 96 ? -21.158 -11.705 -27.458 1.00 47.84 96 LEU A CA 1
ATOM 759 C C . LEU A 1 96 ? -21.773 -12.534 -26.311 1.00 47.84 96 LEU A C 1
ATOM 761 O O . LEU A 1 96 ? -21.752 -12.109 -25.160 1.00 47.84 96 LEU A O 1
ATOM 765 N N . LEU A 1 97 ? -22.305 -13.721 -26.612 1.00 48.16 97 LEU A N 1
ATOM 766 C CA . LEU A 1 97 ? -22.873 -14.643 -25.631 1.00 48.16 97 LEU A CA 1
ATOM 767 C C . LEU A 1 97 ? -21.818 -15.231 -24.672 1.00 48.16 97 LEU A C 1
ATOM 769 O O . LEU A 1 97 ? -22.065 -15.317 -23.476 1.00 48.16 97 LEU A O 1
ATOM 773 N N . GLU A 1 98 ? -20.634 -15.594 -25.169 1.00 49.59 98 GLU A N 1
ATOM 774 C CA . GLU A 1 98 ? -19.520 -16.079 -24.340 1.00 49.59 98 GLU A CA 1
ATOM 775 C C . GLU A 1 98 ? -18.863 -14.943 -23.553 1.00 49.59 98 GLU A C 1
ATOM 777 O O . GLU A 1 98 ? -18.405 -15.168 -22.437 1.00 49.59 98 GLU A O 1
ATOM 782 N N . GLN A 1 99 ? -18.863 -13.716 -24.087 1.00 48.25 99 GLN A N 1
ATOM 783 C CA . GLN A 1 99 ? -18.434 -12.527 -23.343 1.00 48.25 99 GLN A CA 1
ATOM 784 C C . GLN A 1 99 ? -19.389 -12.220 -22.190 1.00 48.25 99 GLN A C 1
ATOM 786 O O . GLN A 1 99 ? -18.930 -12.039 -21.069 1.00 48.25 99 GLN A O 1
ATOM 791 N N . ALA A 1 100 ? -20.702 -12.251 -22.433 1.00 46.56 100 ALA A N 1
ATOM 792 C CA . ALA A 1 100 ? -21.706 -12.074 -21.388 1.00 46.56 100 ALA A CA 1
ATOM 793 C C . ALA A 1 100 ? -21.592 -13.160 -20.308 1.00 46.56 100 ALA A C 1
ATOM 795 O O . ALA A 1 100 ? -21.610 -12.843 -19.126 1.00 46.56 100 ALA A O 1
ATOM 796 N N . MET A 1 101 ? -21.376 -14.419 -20.699 1.00 44.56 101 MET A N 1
ATOM 797 C CA . MET A 1 101 ? -21.162 -15.515 -19.751 1.00 44.56 101 MET A CA 1
ATOM 798 C C . MET A 1 101 ? -19.833 -15.389 -18.993 1.00 44.56 101 MET A C 1
ATOM 800 O O . MET A 1 101 ? -19.796 -15.658 -17.799 1.00 44.56 101 MET A O 1
ATOM 804 N N . ALA A 1 102 ? -18.746 -14.946 -19.635 1.00 45.72 102 ALA A N 1
ATOM 805 C CA . ALA A 1 102 ? -17.458 -14.716 -18.979 1.00 45.72 102 ALA A CA 1
ATOM 806 C C . ALA A 1 102 ? -17.468 -13.477 -18.070 1.00 45.72 102 ALA A C 1
ATOM 808 O O . ALA A 1 102 ? -16.791 -13.478 -17.045 1.00 45.72 102 ALA A O 1
ATOM 809 N N . ASP A 1 103 ? -18.232 -12.439 -18.407 1.00 42.28 103 ASP A N 1
ATOM 810 C CA . ASP A 1 103 ? -18.427 -11.254 -17.572 1.00 42.28 103 ASP A CA 1
ATOM 811 C C . ASP A 1 103 ? -19.396 -11.539 -16.411 1.00 42.28 103 ASP A C 1
ATOM 813 O O . ASP A 1 103 ? -19.138 -11.098 -15.292 1.00 42.28 103 ASP A O 1
ATOM 817 N N . GLU A 1 104 ? -20.408 -12.393 -16.603 1.00 39.41 104 GLU A N 1
ATOM 818 C CA . GLU A 1 104 ? -21.194 -12.992 -15.510 1.00 39.41 104 GLU A CA 1
ATOM 819 C C . GLU A 1 104 ? -20.330 -13.892 -14.608 1.00 39.41 104 GLU A C 1
ATOM 821 O O . GLU A 1 104 ? -20.550 -13.959 -13.400 1.00 39.41 104 GLU A O 1
ATOM 826 N N . GLN A 1 105 ? -19.296 -14.542 -15.154 1.00 40.84 105 GLN A N 1
ATOM 827 C CA . GLN A 1 105 ? -18.356 -15.368 -14.386 1.00 40.84 105 GLN A CA 1
ATOM 828 C C . GLN A 1 105 ? -17.231 -14.545 -13.724 1.00 40.84 105 GLN A C 1
ATOM 830 O O . GLN A 1 105 ? -16.702 -14.956 -12.690 1.00 40.84 105 GLN A O 1
ATOM 835 N N . LYS A 1 106 ? -16.906 -13.355 -14.259 1.00 44.00 106 LYS A N 1
ATOM 836 C CA . LYS A 1 106 ? -16.098 -12.308 -13.599 1.00 44.00 106 LYS A CA 1
ATOM 837 C C . LYS A 1 106 ? -16.881 -11.557 -12.528 1.00 44.00 106 LYS A C 1
ATOM 839 O O . LYS A 1 106 ? -16.256 -11.050 -11.603 1.00 44.00 106 LYS A O 1
ATOM 844 N N . ALA A 1 107 ? -18.213 -11.551 -12.583 1.00 35.31 107 ALA A N 1
ATOM 845 C CA . ALA A 1 107 ? -19.091 -11.094 -11.505 1.00 35.31 107 ALA A CA 1
ATOM 846 C C . ALA A 1 107 ? -19.113 -12.067 -10.301 1.00 35.31 107 ALA A C 1
ATOM 848 O O . ALA A 1 107 ? -20.097 -12.180 -9.569 1.00 35.31 107 ALA A O 1
ATOM 849 N N . GLY A 1 108 ? -17.999 -12.764 -10.058 1.00 39.75 108 GLY A N 1
ATOM 850 C CA . GLY A 1 108 ? -17.682 -13.310 -8.753 1.00 39.75 108 GLY A CA 1
ATOM 851 C C . GLY A 1 108 ? -17.407 -12.151 -7.797 1.00 39.75 108 GLY A C 1
ATOM 852 O O . GLY A 1 108 ? -16.541 -11.325 -8.037 1.00 39.75 108 GLY A O 1
ATOM 853 N N . THR A 1 109 ? -18.157 -12.115 -6.705 1.00 52.00 109 THR A N 1
ATOM 854 C CA . THR A 1 109 ? -18.271 -11.098 -5.639 1.00 52.00 109 THR A CA 1
ATOM 855 C C . THR A 1 109 ? -16.990 -10.549 -4.972 1.00 52.00 109 THR A C 1
ATOM 857 O O . THR A 1 109 ? -17.111 -9.883 -3.950 1.00 52.00 109 THR A O 1
ATOM 860 N N . ASN A 1 110 ? -15.782 -10.832 -5.463 1.00 67.81 110 ASN A N 1
ATOM 861 C CA . ASN A 1 110 ? -14.535 -10.381 -4.846 1.00 67.81 110 ASN A CA 1
ATOM 862 C C . ASN A 1 110 ? -13.722 -9.560 -5.853 1.00 67.81 110 ASN A C 1
ATOM 864 O O . ASN A 1 110 ? -13.310 -10.085 -6.886 1.00 67.81 110 ASN A O 1
ATOM 868 N N . ALA A 1 111 ? -13.460 -8.292 -5.526 1.00 81.25 111 ALA A N 1
ATOM 869 C CA . ALA A 1 111 ? -12.569 -7.449 -6.316 1.00 81.25 111 ALA A CA 1
ATOM 870 C C . ALA A 1 111 ? -11.173 -8.087 -6.420 1.00 81.25 111 ALA A C 1
ATOM 872 O O . ALA A 1 111 ? -10.653 -8.662 -5.458 1.00 81.25 111 ALA A O 1
ATOM 873 N N . ARG A 1 112 ? -10.553 -7.981 -7.593 1.00 89.94 112 ARG A N 1
ATOM 874 C CA . ARG A 1 112 ? -9.209 -8.484 -7.876 1.00 89.94 112 ARG A CA 1
ATOM 875 C C . ARG A 1 112 ? -8.191 -7.456 -7.414 1.00 89.94 112 ARG A C 1
ATOM 877 O O . ARG A 1 112 ? -8.076 -6.376 -7.993 1.00 89.94 112 ARG A O 1
ATOM 884 N N . ILE A 1 113 ? -7.459 -7.815 -6.366 1.00 92.75 113 ILE A N 1
ATOM 885 C CA . ILE A 1 113 ? -6.482 -6.944 -5.718 1.00 92.75 113 ILE A CA 1
ATOM 886 C C . ILE A 1 113 ? -5.067 -7.406 -6.060 1.00 92.75 113 ILE A C 1
ATOM 888 O O . ILE A 1 113 ? -4.708 -8.565 -5.833 1.00 92.75 113 ILE A O 1
ATOM 892 N N . LEU A 1 114 ? -4.246 -6.478 -6.541 1.00 95.44 114 LEU A N 1
ATOM 893 C CA . LEU A 1 114 ? -2.823 -6.673 -6.804 1.00 95.44 114 LEU A CA 1
ATOM 894 C C . LEU A 1 114 ? -1.991 -5.765 -5.899 1.00 95.44 114 LEU A C 1
ATOM 896 O O . LEU A 1 114 ? -2.277 -4.580 -5.769 1.00 95.44 114 LEU A O 1
ATOM 900 N N . VAL A 1 115 ? -0.931 -6.305 -5.305 1.00 96.94 115 VAL A N 1
ATOM 901 C CA . VAL A 1 115 ? 0.054 -5.550 -4.528 1.00 96.94 115 VAL A CA 1
ATOM 902 C C . VAL A 1 115 ? 1.409 -5.657 -5.214 1.00 96.94 115 VAL A C 1
ATOM 904 O O . VAL A 1 115 ? 1.967 -6.748 -5.344 1.00 96.94 115 VAL A O 1
ATOM 907 N N . LEU A 1 116 ? 1.937 -4.510 -5.633 1.00 97.94 116 LEU A N 1
ATOM 908 C CA . LEU A 1 116 ? 3.238 -4.361 -6.272 1.00 97.94 116 LEU A CA 1
ATOM 909 C C . LEU A 1 116 ? 4.234 -3.775 -5.268 1.00 97.94 116 LEU A C 1
ATOM 911 O O . LEU A 1 116 ? 4.132 -2.607 -4.887 1.00 97.94 116 LEU A O 1
ATOM 915 N N . GLY A 1 117 ? 5.200 -4.585 -4.839 1.00 97.50 117 GLY A N 1
ATOM 916 C CA . GLY A 1 117 ? 6.308 -4.158 -3.985 1.00 97.50 117 GLY A CA 1
ATOM 917 C C . GLY A 1 117 ? 7.503 -3.722 -4.811 1.00 97.50 117 GLY A C 1
ATOM 918 O O . GLY A 1 117 ? 8.173 -4.573 -5.383 1.00 97.50 117 GLY A O 1
ATOM 919 N N . ILE A 1 118 ? 7.772 -2.419 -4.873 1.00 97.75 118 ILE A N 1
ATOM 920 C CA . ILE A 1 118 ? 8.724 -1.823 -5.814 1.00 97.75 118 ILE A CA 1
ATOM 921 C C . ILE A 1 118 ? 10.016 -1.401 -5.107 1.00 97.75 118 ILE A C 1
ATOM 923 O O . ILE A 1 118 ? 10.000 -0.568 -4.193 1.00 97.75 118 ILE A O 1
ATOM 927 N N . GLY A 1 119 ? 11.148 -1.920 -5.584 1.00 95.44 119 GLY A N 1
ATOM 928 C CA . GLY A 1 119 ? 12.460 -1.712 -4.968 1.00 95.44 119 GLY A CA 1
ATOM 929 C C . GLY A 1 119 ? 12.620 -2.473 -3.644 1.00 95.44 119 GLY A C 1
ATOM 930 O O . GLY A 1 119 ? 11.630 -2.917 -3.067 1.00 95.44 119 GLY A O 1
ATOM 931 N N . ASP A 1 120 ? 13.838 -2.531 -3.102 1.00 92.56 120 ASP A N 1
ATOM 932 C CA . ASP A 1 120 ? 14.186 -3.260 -1.867 1.00 92.56 120 ASP A CA 1
ATOM 933 C C . ASP A 1 120 ? 13.136 -3.170 -0.743 1.00 92.56 120 ASP A C 1
ATOM 935 O O . ASP A 1 120 ? 12.679 -4.186 -0.221 1.00 92.56 120 ASP A O 1
ATOM 939 N N . GLY A 1 121 ? 12.718 -1.951 -0.378 1.00 90.56 121 GLY A N 1
ATOM 940 C CA . GLY A 1 121 ? 11.741 -1.736 0.696 1.00 90.56 121 GLY A CA 1
ATOM 941 C C . GLY A 1 121 ? 10.356 -2.304 0.373 1.00 90.56 121 GLY A C 1
ATOM 942 O O . GLY A 1 121 ? 9.725 -2.925 1.223 1.00 90.56 121 GLY A O 1
ATOM 943 N N . GLY A 1 122 ? 9.897 -2.152 -0.872 1.00 94.25 122 GLY A N 1
ATOM 944 C CA . GLY A 1 122 ? 8.629 -2.729 -1.314 1.00 94.25 122 GLY A CA 1
ATOM 945 C C . GLY A 1 122 ? 8.689 -4.255 -1.408 1.00 94.25 122 GLY A C 1
ATOM 946 O O . GLY A 1 122 ? 7.756 -4.938 -0.988 1.00 94.25 122 GLY A O 1
ATOM 947 N N . VAL A 1 123 ? 9.806 -4.802 -1.896 1.00 95.06 123 VAL A N 1
ATOM 948 C CA . VAL A 1 123 ? 10.049 -6.251 -1.966 1.00 95.06 123 VAL A CA 1
ATOM 949 C C . VAL A 1 123 ? 10.050 -6.876 -0.568 1.00 95.06 123 VAL A C 1
ATOM 951 O O . VAL A 1 123 ? 9.412 -7.911 -0.353 1.00 95.06 123 VAL A O 1
ATOM 954 N N . ASN A 1 124 ? 10.694 -6.229 0.407 1.00 92.38 124 ASN A N 1
ATOM 955 C CA . ASN A 1 124 ? 10.684 -6.672 1.802 1.00 92.38 124 ASN A CA 1
ATOM 956 C C . ASN A 1 124 ? 9.273 -6.644 2.404 1.00 92.38 124 ASN A C 1
ATOM 958 O O . ASN A 1 124 ? 8.857 -7.625 3.035 1.00 92.38 124 ASN A O 1
ATOM 962 N N . ALA A 1 125 ? 8.514 -5.573 2.158 1.00 92.38 125 ALA A N 1
ATOM 963 C CA . ALA A 1 125 ? 7.131 -5.443 2.606 1.00 92.38 125 ALA A CA 1
ATOM 964 C C . ALA A 1 125 ? 6.230 -6.545 2.027 1.00 92.38 125 ALA A C 1
ATOM 966 O O . ALA A 1 125 ? 5.521 -7.213 2.780 1.00 92.38 125 ALA A O 1
ATOM 967 N N . VAL A 1 126 ? 6.309 -6.815 0.720 1.00 94.62 126 VAL A N 1
ATOM 968 C CA . VAL A 1 126 ? 5.566 -7.915 0.080 1.00 94.62 126 VAL A CA 1
ATOM 969 C C . VAL A 1 126 ? 5.981 -9.273 0.647 1.00 94.62 126 VAL A C 1
ATOM 971 O O . VAL A 1 126 ? 5.129 -10.103 0.973 1.00 94.62 126 VAL A O 1
ATOM 974 N N . GLY A 1 127 ? 7.282 -9.487 0.858 1.00 92.62 127 GLY A N 1
ATOM 975 C CA . GLY A 1 127 ? 7.775 -10.705 1.494 1.00 92.62 127 GLY A CA 1
ATOM 976 C C . GLY A 1 127 ? 7.226 -10.901 2.909 1.00 92.62 127 GLY A C 1
ATOM 977 O O . GLY A 1 127 ? 6.910 -12.020 3.322 1.00 92.62 127 GLY A O 1
ATOM 978 N N . ARG A 1 128 ? 7.053 -9.806 3.653 1.00 90.44 128 ARG A N 1
ATOM 979 C CA . ARG A 1 128 ? 6.393 -9.816 4.958 1.00 90.44 128 ARG A CA 1
ATOM 980 C C . ARG A 1 128 ? 4.901 -10.128 4.845 1.00 90.44 128 ARG A C 1
ATOM 982 O O . ARG A 1 128 ? 4.432 -10.990 5.582 1.00 90.44 128 ARG A O 1
ATOM 989 N N . MET A 1 129 ? 4.183 -9.509 3.906 1.00 92.75 129 MET A N 1
ATOM 990 C CA . MET A 1 129 ? 2.757 -9.775 3.658 1.00 92.75 129 MET A CA 1
ATOM 991 C C . MET A 1 129 ? 2.496 -11.256 3.360 1.00 92.75 129 MET A C 1
ATOM 993 O O . MET A 1 129 ? 1.534 -11.824 3.879 1.00 92.75 129 MET A O 1
ATOM 997 N N . LYS A 1 130 ? 3.385 -11.908 2.598 1.00 91.75 130 LYS A N 1
ATOM 998 C CA . LYS A 1 130 ? 3.304 -13.352 2.343 1.00 91.75 130 LYS A CA 1
ATOM 999 C C . LYS A 1 130 ? 3.497 -14.178 3.615 1.00 91.75 130 LYS A C 1
ATOM 1001 O O . LYS A 1 130 ? 2.711 -15.087 3.877 1.00 91.75 130 LYS A O 1
ATOM 1006 N N . ARG A 1 131 ? 4.512 -13.867 4.432 1.00 91.00 131 ARG A N 1
ATOM 1007 C CA . ARG A 1 131 ? 4.749 -14.568 5.713 1.00 91.00 131 ARG A CA 1
ATOM 1008 C C . ARG A 1 131 ? 3.583 -14.409 6.687 1.00 91.00 131 ARG A C 1
ATOM 1010 O O . ARG A 1 131 ? 3.239 -15.362 7.379 1.00 91.00 131 ARG A O 1
ATOM 1017 N N . GLU A 1 132 ? 2.967 -13.230 6.708 1.00 87.56 132 GLU A N 1
ATOM 1018 C CA . GLU A 1 132 ? 1.777 -12.931 7.514 1.00 87.56 132 GLU A CA 1
ATOM 1019 C C . GLU A 1 132 ? 0.470 -13.432 6.868 1.00 87.56 132 GLU A C 1
ATOM 1021 O O . GLU A 1 132 ? -0.608 -13.227 7.420 1.00 87.56 132 GLU A O 1
ATOM 1026 N N . LYS A 1 133 ? 0.565 -14.157 5.741 1.00 87.00 133 LYS A N 1
ATOM 1027 C CA . LYS A 1 133 ? -0.540 -14.821 5.034 1.00 87.00 133 LYS A CA 1
ATOM 1028 C C . LYS A 1 133 ? -1.685 -13.876 4.664 1.00 87.00 133 LYS A C 1
ATOM 1030 O O . LYS A 1 133 ? -2.849 -14.241 4.834 1.00 87.00 133 LYS A O 1
ATOM 1035 N N . LEU A 1 134 ? -1.370 -12.691 4.141 1.00 84.75 134 LEU A N 1
ATOM 1036 C CA . LEU A 1 134 ? -2.386 -11.773 3.623 1.00 84.75 134 LEU A CA 1
ATOM 1037 C C . LEU A 1 134 ? -3.236 -12.481 2.548 1.00 84.75 134 LEU A C 1
ATOM 1039 O O . LEU A 1 134 ? -2.696 -13.003 1.574 1.00 84.75 134 LEU A O 1
ATOM 1043 N N . GLN A 1 135 ? -4.548 -12.566 2.770 1.00 81.94 135 GLN A N 1
ATOM 1044 C CA . GLN A 1 135 ? -5.480 -13.325 1.928 1.00 81.94 135 GLN A CA 1
ATOM 1045 C C . GLN A 1 135 ? -6.121 -12.434 0.862 1.00 81.94 135 GLN A C 1
ATOM 1047 O O . GLN A 1 135 ? -6.220 -11.224 1.034 1.00 81.94 135 GLN A O 1
ATOM 1052 N N . GLY A 1 136 ? -6.594 -13.046 -0.228 1.00 84.50 136 GLY A N 1
ATOM 1053 C CA . GLY A 1 136 ? -7.399 -12.353 -1.242 1.00 84.50 136 GLY A CA 1
ATOM 1054 C C . GLY A 1 136 ? -6.640 -11.319 -2.077 1.00 84.50 136 GLY A C 1
ATOM 1055 O O . GLY A 1 136 ? -7.269 -10.525 -2.770 1.00 84.50 136 GLY A O 1
ATOM 1056 N N . VAL A 1 137 ? -5.305 -11.329 -2.028 1.00 90.38 137 VAL A N 1
ATOM 1057 C CA . VAL A 1 137 ? -4.446 -10.416 -2.785 1.00 90.38 137 VAL A CA 1
ATOM 1058 C C . VAL A 1 137 ? -3.400 -11.188 -3.581 1.00 90.38 137 VAL A C 1
ATOM 1060 O O . VAL A 1 137 ? -2.844 -12.181 -3.108 1.00 90.38 137 VAL A O 1
ATOM 1063 N N . ARG A 1 138 ? -3.100 -10.713 -4.788 1.00 93.06 138 ARG A N 1
ATOM 1064 C CA . ARG A 1 138 ? -1.949 -11.164 -5.573 1.00 93.06 138 ARG A CA 1
ATOM 1065 C C . ARG A 1 138 ? -0.735 -10.325 -5.194 1.00 93.06 138 ARG A C 1
ATOM 1067 O O . ARG A 1 138 ? -0.808 -9.101 -5.196 1.00 93.06 138 ARG A O 1
ATOM 1074 N N . LEU A 1 139 ? 0.373 -10.977 -4.864 1.00 94.56 139 LEU A N 1
ATOM 1075 C CA . LEU A 1 139 ? 1.592 -10.332 -4.380 1.00 94.56 139 LEU A CA 1
ATOM 1076 C C . LEU A 1 139 ? 2.702 -10.448 -5.427 1.00 94.56 139 LEU A C 1
ATOM 1078 O O . LEU A 1 139 ? 3.080 -11.560 -5.788 1.00 94.56 139 LEU A O 1
ATOM 1082 N N . VAL A 1 140 ? 3.249 -9.318 -5.882 1.00 96.56 140 VAL A N 1
ATOM 1083 C CA . VAL A 1 140 ? 4.339 -9.290 -6.869 1.00 96.56 140 VAL A CA 1
ATOM 1084 C C . VAL A 1 140 ? 5.467 -8.385 -6.379 1.00 96.56 140 VAL A C 1
ATOM 1086 O O . VAL A 1 140 ? 5.244 -7.222 -6.039 1.00 96.56 140 VAL A O 1
ATOM 1089 N N . ALA A 1 141 ? 6.694 -8.908 -6.359 1.00 96.88 141 ALA A N 1
ATOM 1090 C CA . ALA A 1 141 ? 7.893 -8.102 -6.128 1.00 96.88 141 ALA A CA 1
ATOM 1091 C C . ALA A 1 141 ? 8.426 -7.551 -7.452 1.00 96.88 141 ALA A C 1
ATOM 1093 O O . ALA A 1 141 ? 8.549 -8.289 -8.426 1.00 96.88 141 ALA A O 1
ATOM 1094 N N . VAL A 1 142 ? 8.776 -6.272 -7.479 1.00 96.88 142 VAL A N 1
ATOM 1095 C CA . VAL A 1 142 ? 9.224 -5.560 -8.672 1.00 96.88 142 VAL A CA 1
ATOM 1096 C C . VAL A 1 142 ? 10.546 -4.868 -8.368 1.00 96.88 142 VAL A C 1
ATOM 1098 O O . VAL A 1 142 ? 10.606 -3.989 -7.511 1.00 96.88 142 VAL A O 1
ATOM 1101 N N . ASP A 1 143 ? 11.615 -5.224 -9.075 1.00 95.44 143 ASP A N 1
ATOM 1102 C CA . ASP A 1 143 ? 12.908 -4.555 -8.905 1.00 95.44 143 ASP A CA 1
ATOM 1103 C C . ASP A 1 143 ? 13.742 -4.557 -10.186 1.00 95.44 143 ASP A C 1
ATOM 1105 O O . ASP A 1 143 ? 13.561 -5.383 -11.074 1.00 95.44 143 ASP A O 1
ATOM 1109 N N . THR A 1 144 ? 14.689 -3.631 -10.279 1.00 92.31 144 THR A N 1
ATOM 1110 C CA . THR A 1 144 ? 15.767 -3.676 -11.273 1.00 92.31 144 THR A CA 1
ATOM 1111 C C . THR A 1 144 ? 16.902 -4.612 -10.847 1.00 92.31 144 THR A C 1
ATOM 1113 O O . THR A 1 144 ? 17.645 -5.104 -11.699 1.00 92.31 144 THR A O 1
ATOM 1116 N N . ASP A 1 145 ? 17.054 -4.869 -9.543 1.00 90.81 145 ASP A N 1
ATOM 1117 C CA . ASP A 1 145 ? 18.088 -5.755 -9.009 1.00 90.81 145 ASP A CA 1
ATOM 1118 C C . ASP A 1 145 ? 17.636 -7.226 -8.997 1.00 90.81 145 ASP A C 1
ATOM 1120 O O . ASP A 1 145 ? 16.703 -7.629 -8.298 1.00 90.81 145 ASP A O 1
ATOM 1124 N N . LYS A 1 146 ? 18.338 -8.063 -9.767 1.00 88.19 146 LYS A N 1
ATOM 1125 C CA . LYS A 1 146 ? 18.029 -9.493 -9.872 1.00 88.19 146 LYS A CA 1
ATOM 1126 C C . LYS A 1 146 ? 18.357 -10.260 -8.588 1.00 88.19 146 LYS A C 1
ATOM 1128 O O . LYS A 1 146 ? 17.718 -11.273 -8.308 1.00 88.19 146 LYS A O 1
ATOM 1133 N N . GLN A 1 147 ? 19.356 -9.822 -7.825 1.00 87.44 147 GLN A N 1
ATOM 1134 C CA . GLN A 1 147 ? 19.737 -10.471 -6.571 1.00 87.44 147 GLN A CA 1
ATOM 1135 C C . GLN A 1 147 ? 18.651 -10.273 -5.519 1.00 87.44 147 GLN A C 1
ATOM 1137 O O . GLN A 1 147 ? 18.270 -11.240 -4.861 1.00 87.44 147 GLN A O 1
ATOM 1142 N N . VAL A 1 148 ? 18.104 -9.058 -5.433 1.00 89.06 148 VAL A N 1
ATOM 1143 C CA . VAL A 1 148 ? 16.986 -8.723 -4.539 1.00 89.06 148 VAL A CA 1
ATOM 1144 C C . VAL A 1 148 ? 15.768 -9.590 -4.859 1.00 89.06 148 VAL A C 1
ATOM 1146 O O . VAL A 1 148 ? 15.209 -10.223 -3.964 1.00 89.06 148 VAL A O 1
ATOM 1149 N N . LEU A 1 149 ? 15.410 -9.718 -6.141 1.00 89.81 149 LEU A N 1
ATOM 1150 C CA . LEU A 1 149 ? 14.308 -10.589 -6.568 1.00 89.81 149 LEU A CA 1
ATOM 1151 C C . LEU A 1 149 ? 14.581 -12.079 -6.317 1.00 89.81 149 LEU A C 1
ATOM 1153 O O . LEU A 1 149 ? 13.656 -12.820 -5.999 1.00 89.81 149 LEU A O 1
ATOM 1157 N N . GLY A 1 150 ? 15.835 -12.525 -6.423 1.00 85.56 150 GLY A N 1
ATOM 1158 C CA . GLY A 1 150 ? 16.218 -13.922 -6.198 1.00 85.56 150 GLY A CA 1
ATOM 1159 C C . GLY A 1 150 ? 16.069 -14.392 -4.747 1.00 85.56 150 GLY A C 1
ATOM 1160 O O . GLY A 1 150 ? 15.889 -15.585 -4.513 1.00 85.56 150 GLY A O 1
ATOM 1161 N N . ILE A 1 151 ? 16.121 -13.470 -3.782 1.00 87.62 151 ILE A N 1
ATOM 1162 C CA . ILE A 1 151 ? 15.905 -13.749 -2.350 1.00 87.62 151 ILE A CA 1
ATOM 1163 C C . ILE A 1 151 ? 14.537 -13.261 -1.847 1.00 87.62 151 ILE A C 1
ATOM 1165 O O . ILE A 1 151 ? 14.223 -13.380 -0.656 1.00 87.62 151 ILE A O 1
ATOM 1169 N N . ALA A 1 152 ? 13.720 -12.692 -2.736 1.00 84.62 152 ALA A N 1
ATOM 1170 C CA . ALA A 1 152 ? 12.404 -12.188 -2.395 1.00 84.62 152 ALA A CA 1
ATOM 1171 C C . ALA A 1 152 ? 11.504 -13.340 -1.939 1.00 84.62 152 ALA A C 1
ATOM 1173 O O . ALA A 1 152 ? 11.351 -14.360 -2.608 1.00 84.62 152 ALA A O 1
ATOM 1174 N N . HIS A 1 153 ? 10.863 -13.164 -0.787 1.00 83.44 153 HIS A N 1
ATOM 1175 C CA . HIS A 1 153 ? 9.945 -14.159 -0.241 1.00 83.44 153 HIS A CA 1
ATOM 1176 C C . HIS A 1 153 ? 8.549 -13.960 -0.842 1.00 83.44 153 HIS A C 1
ATOM 1178 O O . HIS A 1 153 ? 7.617 -13.597 -0.136 1.00 83.44 153 HIS A O 1
ATOM 1184 N N . THR A 1 154 ? 8.402 -14.166 -2.149 1.00 83.94 154 THR A N 1
ATOM 1185 C CA . THR A 1 154 ? 7.151 -13.964 -2.901 1.00 83.94 154 THR A CA 1
ATOM 1186 C C . THR A 1 154 ? 6.959 -15.071 -3.939 1.00 83.94 154 THR A C 1
ATOM 1188 O O . THR A 1 154 ? 7.908 -15.783 -4.248 1.00 83.94 154 THR A O 1
ATOM 1191 N N . ASP A 1 155 ? 5.729 -15.292 -4.407 1.00 78.88 155 ASP A N 1
ATOM 1192 C CA . ASP A 1 155 ? 5.449 -16.279 -5.470 1.00 78.88 155 ASP A CA 1
ATOM 1193 C C . ASP A 1 155 ? 5.696 -15.714 -6.872 1.00 78.88 155 ASP A C 1
ATOM 1195 O O . ASP A 1 155 ? 6.066 -16.454 -7.781 1.00 78.88 155 ASP A O 1
ATOM 1199 N N . GLU A 1 156 ? 5.536 -14.402 -7.043 1.00 92.25 156 GLU A N 1
ATOM 1200 C CA . GLU A 1 156 ? 5.675 -13.736 -8.333 1.00 92.25 156 GLU A CA 1
ATOM 1201 C C . GLU A 1 156 ? 6.666 -12.573 -8.251 1.00 92.25 156 GLU A C 1
ATOM 1203 O O . GLU A 1 156 ? 6.660 -11.781 -7.300 1.00 92.25 156 GLU A O 1
ATOM 1208 N N . THR A 1 157 ? 7.520 -12.464 -9.268 1.00 93.94 157 THR A N 1
ATOM 1209 C CA . THR A 1 157 ? 8.517 -11.402 -9.400 1.00 93.94 157 THR A CA 1
ATOM 1210 C C . THR A 1 157 ? 8.494 -10.817 -10.809 1.00 93.94 157 THR A C 1
ATOM 1212 O O . THR A 1 157 ? 8.229 -11.517 -11.785 1.00 93.94 157 THR A O 1
ATOM 1215 N N . LEU A 1 158 ? 8.797 -9.526 -10.914 1.00 93.38 158 LEU A N 1
ATOM 1216 C CA . LEU A 1 158 ? 9.013 -8.823 -12.169 1.00 93.38 158 LEU A CA 1
ATOM 1217 C C . LEU A 1 158 ? 10.351 -8.089 -12.099 1.00 93.38 158 LEU A C 1
ATOM 1219 O O . LEU A 1 158 ? 10.538 -7.188 -11.280 1.00 93.38 158 LEU A O 1
ATOM 1223 N N . GLN A 1 159 ? 11.267 -8.449 -12.993 1.00 93.06 159 GLN A N 1
ATOM 1224 C CA . GLN A 1 159 ? 12.502 -7.700 -13.168 1.00 93.06 159 GLN A CA 1
ATOM 1225 C C . GLN A 1 159 ? 12.281 -6.545 -14.148 1.00 93.06 159 GLN A C 1
ATOM 1227 O O . GLN A 1 159 ? 11.923 -6.772 -15.300 1.00 93.06 159 GLN A O 1
ATOM 1232 N N . LEU A 1 160 ? 12.546 -5.317 -13.707 1.00 91.12 160 LEU A N 1
ATOM 1233 C CA . LEU A 1 160 ? 12.493 -4.135 -14.560 1.00 91.12 160 LEU A CA 1
ATOM 1234 C C . LEU A 1 160 ? 13.769 -4.007 -15.395 1.00 91.12 160 LEU A C 1
ATOM 1236 O O . LEU A 1 160 ? 14.883 -4.042 -14.863 1.00 91.12 160 LEU A O 1
ATOM 1240 N N . ALA A 1 161 ? 13.584 -3.801 -16.698 1.00 79.06 161 ALA A N 1
ATOM 1241 C CA . ALA A 1 161 ? 14.618 -3.534 -17.691 1.00 79.06 161 ALA A CA 1
ATOM 1242 C C . ALA A 1 161 ? 15.832 -4.466 -17.562 1.00 79.06 161 ALA A C 1
ATOM 1244 O O . ALA A 1 161 ? 16.967 -4.024 -17.324 1.00 79.06 161 ALA A O 1
ATOM 1245 N N . ALA A 1 162 ? 15.566 -5.766 -17.731 1.00 68.00 162 ALA A N 1
ATOM 1246 C CA . ALA A 1 162 ? 16.564 -6.833 -17.680 1.00 68.00 162 ALA A CA 1
ATOM 1247 C C . ALA A 1 162 ? 17.780 -6.547 -18.585 1.00 68.00 162 ALA A C 1
ATOM 1249 O O . ALA A 1 162 ? 18.915 -6.816 -18.185 1.00 68.00 162 ALA A O 1
ATOM 1250 N N . ASP A 1 163 ? 17.551 -5.910 -19.737 1.00 65.19 163 ASP A N 1
ATOM 1251 C CA . ASP A 1 163 ? 18.584 -5.622 -20.737 1.00 65.19 163 ASP A CA 1
ATOM 1252 C C . ASP A 1 163 ? 19.373 -4.324 -20.472 1.00 65.19 163 ASP A C 1
ATOM 1254 O O . ASP A 1 163 ? 20.515 -4.194 -20.910 1.00 65.19 163 ASP A O 1
ATOM 1258 N N . VAL A 1 164 ? 18.810 -3.357 -19.734 1.00 59.56 164 VAL A N 1
ATOM 1259 C CA . VAL A 1 164 ? 19.400 -2.008 -19.566 1.00 59.56 164 VAL A CA 1
ATOM 1260 C C . VAL A 1 164 ? 20.272 -1.909 -18.317 1.00 59.56 164 VAL A C 1
ATOM 1262 O O . VAL A 1 164 ? 21.302 -1.236 -18.318 1.00 59.56 164 VAL A O 1
ATOM 1265 N N . THR A 1 165 ? 19.869 -2.567 -17.230 1.00 64.31 165 THR A N 1
ATOM 1266 C CA . THR A 1 165 ? 20.564 -2.475 -15.933 1.00 64.31 165 THR A CA 1
ATOM 1267 C C . THR A 1 165 ? 21.623 -3.560 -15.744 1.00 64.31 165 THR A C 1
ATOM 1269 O O . THR A 1 165 ? 22.398 -3.515 -14.785 1.00 64.31 165 THR A O 1
ATOM 1272 N N . GLY A 1 166 ? 21.634 -4.578 -16.614 1.00 68.12 166 GLY A N 1
ATOM 1273 C CA . GLY A 1 166 ? 22.402 -5.805 -16.402 1.00 68.12 166 GLY A CA 1
ATOM 1274 C C . GLY A 1 166 ? 22.036 -6.522 -15.094 1.00 68.12 166 GLY A C 1
ATOM 1275 O O . GLY A 1 166 ? 22.845 -7.290 -14.575 1.00 68.12 166 GLY A O 1
ATOM 1276 N N . GLY A 1 167 ? 20.859 -6.221 -14.525 1.00 74.69 167 GLY A N 1
ATOM 1277 C CA . GLY A 1 167 ? 20.359 -6.772 -13.265 1.00 74.69 167 GLY A CA 1
ATOM 1278 C C . GLY A 1 167 ? 21.045 -6.269 -11.993 1.00 74.69 167 GLY A C 1
ATOM 1279 O O . GLY A 1 167 ? 20.937 -6.946 -10.975 1.00 74.69 167 GLY A O 1
ATOM 1280 N N . ARG A 1 168 ? 21.762 -5.133 -12.033 1.00 79.75 168 ARG A N 1
ATOM 1281 C CA . ARG A 1 168 ? 22.558 -4.598 -10.900 1.00 79.75 168 ARG A CA 1
ATOM 1282 C C . ARG A 1 168 ? 21.871 -3.485 -10.095 1.00 79.75 168 ARG A C 1
ATOM 1284 O O . ARG A 1 168 ? 22.542 -2.746 -9.376 1.00 79.75 168 ARG A O 1
ATOM 1291 N N . GLY A 1 169 ? 20.563 -3.314 -10.263 1.00 83.25 169 GLY A N 1
ATOM 1292 C CA . GLY A 1 169 ? 19.818 -2.255 -9.591 1.00 83.25 169 GLY A CA 1
ATOM 1293 C C . GLY A 1 169 ? 20.015 -0.857 -10.200 1.00 83.25 169 GLY A C 1
ATOM 1294 O O . GLY A 1 169 ? 20.834 -0.629 -11.095 1.00 83.25 169 GLY A O 1
ATOM 1295 N N . ALA A 1 170 ? 19.265 0.120 -9.687 1.00 85.31 170 ALA A N 1
ATOM 1296 C CA . ALA A 1 170 ? 19.322 1.514 -10.141 1.00 85.31 170 ALA A CA 1
ATOM 1297 C C . ALA A 1 170 ? 20.489 2.329 -9.537 1.00 85.31 170 ALA A C 1
ATOM 1299 O O . ALA A 1 170 ? 20.732 3.461 -9.955 1.00 85.31 170 ALA A O 1
ATOM 1300 N N . GLY A 1 171 ? 21.211 1.797 -8.542 1.00 84.62 171 GLY A N 1
ATOM 1301 C CA . GLY A 1 171 ? 22.350 2.482 -7.907 1.00 84.62 171 GLY A CA 1
ATOM 1302 C C . GLY A 1 171 ? 21.988 3.802 -7.210 1.00 84.62 171 GLY A C 1
ATOM 1303 O O . GLY A 1 171 ? 22.803 4.719 -7.159 1.00 84.62 171 GLY A O 1
ATOM 1304 N N . GLY A 1 172 ? 20.751 3.928 -6.720 1.00 84.81 172 GLY A N 1
ATOM 1305 C CA . GLY A 1 172 ? 20.246 5.155 -6.094 1.00 84.81 172 GLY A CA 1
ATOM 1306 C C . GLY A 1 172 ? 19.841 6.267 -7.070 1.00 84.81 172 GLY A C 1
ATOM 1307 O O . GLY A 1 172 ? 19.488 7.347 -6.612 1.00 84.81 172 GLY A O 1
ATOM 1308 N N . ASP A 1 173 ? 19.885 6.023 -8.382 1.00 89.88 173 ASP A N 1
ATOM 1309 C CA . ASP A 1 173 ? 19.478 6.978 -9.418 1.00 89.88 173 ASP A CA 1
ATOM 1310 C C . ASP A 1 173 ? 17.992 6.795 -9.777 1.00 89.88 173 ASP A C 1
ATOM 1312 O O . ASP A 1 173 ? 17.600 5.792 -10.384 1.00 89.88 173 ASP A O 1
ATOM 1316 N N . GLU A 1 174 ? 17.155 7.765 -9.401 1.00 92.88 174 GLU A N 1
ATOM 1317 C CA . GLU A 1 174 ? 15.715 7.754 -9.695 1.00 92.88 174 GLU A CA 1
ATOM 1318 C C . GLU A 1 174 ? 15.401 7.770 -11.197 1.00 92.88 174 GLU A C 1
ATOM 1320 O O . GLU A 1 174 ? 14.422 7.157 -11.625 1.00 92.88 174 GLU A O 1
ATOM 1325 N N . ASN A 1 175 ? 16.246 8.387 -12.031 1.00 91.88 175 ASN A N 1
ATOM 1326 C CA . ASN A 1 175 ? 16.011 8.438 -13.474 1.00 91.88 175 ASN A CA 1
ATOM 1327 C C . ASN A 1 175 ? 16.205 7.063 -14.110 1.00 91.88 175 ASN A C 1
ATOM 1329 O O . ASN A 1 175 ? 15.458 6.691 -15.015 1.00 91.88 175 ASN A O 1
ATOM 1333 N N . LYS A 1 176 ? 17.169 6.276 -13.613 1.00 92.12 176 LYS A N 1
ATOM 1334 C CA . LYS A 1 176 ? 17.340 4.880 -14.038 1.00 92.12 176 LYS A CA 1
ATOM 1335 C C . LYS A 1 176 ? 16.151 4.024 -13.627 1.00 92.12 176 LYS A C 1
ATOM 1337 O O . LYS A 1 176 ? 15.670 3.257 -14.454 1.00 92.12 176 LYS A O 1
ATOM 1342 N N . GLY A 1 177 ? 15.656 4.183 -12.396 1.00 93.62 177 GLY A N 1
ATOM 1343 C CA . GLY A 1 177 ? 14.446 3.493 -11.935 1.00 93.62 177 GLY A CA 1
ATOM 1344 C C . GLY A 1 177 ? 13.229 3.825 -12.803 1.00 93.62 177 GLY A C 1
ATOM 1345 O O . GLY A 1 177 ? 12.536 2.924 -13.272 1.00 93.62 177 GLY A O 1
ATOM 1346 N N . ARG A 1 178 ? 13.026 5.115 -13.098 1.00 95.06 178 ARG A N 1
ATOM 1347 C CA . ARG A 1 178 ? 11.952 5.599 -13.974 1.00 95.06 178 ARG A CA 1
ATOM 1348 C C . ARG A 1 178 ? 12.060 5.027 -15.383 1.00 95.06 178 ARG A C 1
ATOM 1350 O O . ARG A 1 178 ? 11.090 4.482 -15.899 1.00 95.06 178 ARG A O 1
ATOM 1357 N N . LYS A 1 179 ? 13.241 5.128 -15.999 1.00 93.12 179 LYS A N 1
ATOM 1358 C CA . LYS A 1 179 ? 13.488 4.585 -17.336 1.00 93.12 179 LYS A CA 1
ATOM 1359 C C . LYS A 1 179 ? 13.244 3.077 -17.371 1.00 93.12 179 LYS A C 1
ATOM 1361 O O . LYS A 1 179 ? 12.580 2.602 -18.279 1.00 93.12 179 LYS A O 1
ATOM 1366 N N . ALA A 1 180 ? 13.705 2.346 -16.358 1.00 93.06 180 ALA A N 1
ATOM 1367 C CA . ALA A 1 180 ? 13.512 0.906 -16.297 1.00 93.06 180 ALA A CA 1
ATOM 1368 C C . ALA A 1 180 ? 12.027 0.506 -16.249 1.00 93.06 180 ALA A C 1
ATOM 1370 O O . ALA A 1 180 ? 11.627 -0.456 -16.904 1.00 93.06 180 ALA A O 1
ATOM 1371 N N . ALA A 1 181 ? 11.204 1.260 -15.514 1.00 94.31 181 ALA A N 1
ATOM 1372 C CA . ALA A 1 181 ? 9.758 1.061 -15.496 1.00 94.31 181 ALA A CA 1
ATOM 1373 C C . ALA A 1 181 ? 9.104 1.392 -16.847 1.00 94.31 181 ALA A C 1
ATOM 1375 O O . ALA A 1 181 ? 8.249 0.642 -17.302 1.00 94.31 181 ALA A O 1
ATOM 1376 N N . LEU A 1 182 ? 9.527 2.472 -17.514 1.00 92.75 182 LEU A N 1
ATOM 1377 C CA . LEU A 1 182 ? 9.026 2.833 -18.846 1.00 92.75 182 LEU A CA 1
ATOM 1378 C C . LEU A 1 182 ? 9.379 1.778 -19.901 1.00 92.75 182 LEU A C 1
ATOM 1380 O O . LEU A 1 182 ? 8.518 1.387 -20.684 1.00 92.75 182 LEU A O 1
ATOM 1384 N N . ASP A 1 183 ? 10.615 1.283 -19.882 1.00 90.69 183 ASP A N 1
ATOM 1385 C CA . ASP A 1 183 ? 11.080 0.242 -20.802 1.00 90.69 183 ASP A CA 1
ATOM 1386 C C . ASP A 1 183 ? 10.341 -1.091 -20.563 1.00 90.69 183 ASP A C 1
ATOM 1388 O O . ASP A 1 183 ? 10.169 -1.865 -21.498 1.00 90.69 183 ASP A O 1
ATOM 1392 N N . SER A 1 184 ? 9.846 -1.326 -19.338 1.00 90.88 184 SER A N 1
ATOM 1393 C CA . SER A 1 184 ? 9.068 -2.522 -18.953 1.00 90.88 18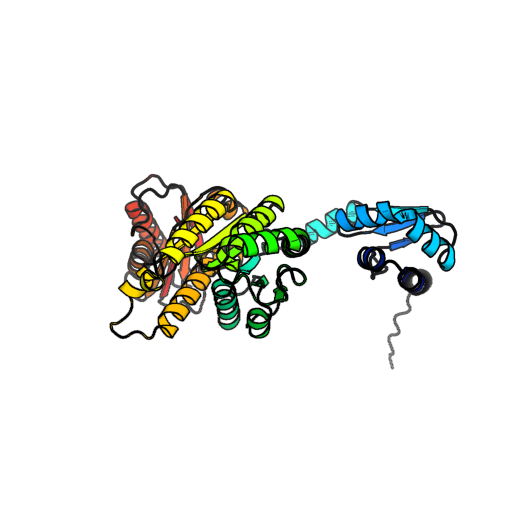4 SER A CA 1
ATOM 1394 C C . SER A 1 184 ? 7.554 -2.265 -18.888 1.00 90.88 184 SER A C 1
ATOM 1396 O O . SER A 1 184 ? 6.814 -2.974 -18.199 1.00 90.88 184 SER A O 1
ATOM 1398 N N . ARG A 1 185 ? 7.071 -1.195 -19.538 1.00 90.00 185 ARG A N 1
ATOM 1399 C CA . ARG A 1 185 ? 5.665 -0.762 -19.455 1.00 90.00 185 ARG A CA 1
ATOM 1400 C C . ARG A 1 185 ? 4.695 -1.859 -19.882 1.00 90.00 185 ARG A C 1
ATOM 1402 O O . ARG A 1 185 ? 3.609 -1.967 -19.316 1.00 90.00 185 ARG A O 1
ATOM 1409 N N . TRP A 1 186 ? 5.076 -2.659 -20.873 1.00 84.19 186 TRP A N 1
ATOM 1410 C CA . TRP A 1 186 ? 4.231 -3.723 -21.402 1.00 84.19 186 TRP A CA 1
ATOM 1411 C C . TRP A 1 186 ? 4.031 -4.849 -20.382 1.00 84.19 186 TRP A C 1
ATOM 1413 O O . TRP A 1 186 ? 2.899 -5.258 -20.129 1.00 84.19 186 TRP A O 1
ATOM 1423 N N . GLU A 1 187 ? 5.106 -5.293 -19.733 1.00 87.88 187 GLU A N 1
ATOM 1424 C CA . GLU A 1 187 ? 5.071 -6.298 -18.674 1.00 87.88 187 GLU A CA 1
ATOM 1425 C C . GLU A 1 187 ? 4.245 -5.808 -17.482 1.00 87.88 187 GLU A C 1
ATOM 1427 O O . GLU A 1 187 ? 3.390 -6.537 -16.978 1.00 87.88 187 GLU A O 1
ATOM 1432 N N . ILE A 1 188 ? 4.444 -4.549 -17.071 1.00 92.56 188 ILE A N 1
ATOM 1433 C CA . ILE A 1 188 ? 3.682 -3.915 -15.987 1.00 92.56 188 ILE A CA 1
ATOM 1434 C C . ILE A 1 188 ? 2.187 -3.866 -16.333 1.00 92.56 188 ILE A C 1
ATOM 1436 O O . ILE A 1 188 ? 1.354 -4.292 -15.533 1.00 92.56 188 ILE A O 1
ATOM 1440 N N . SER A 1 189 ? 1.835 -3.402 -17.535 1.00 89.38 189 SER A N 1
ATOM 1441 C CA . SER A 1 189 ? 0.443 -3.338 -17.993 1.00 89.38 189 SER A CA 1
ATOM 1442 C C . SER A 1 189 ? -0.197 -4.729 -18.047 1.00 89.38 189 SER A C 1
ATOM 1444 O O . SER A 1 189 ? -1.321 -4.913 -17.584 1.00 89.38 189 SER A O 1
ATOM 1446 N N . SER A 1 190 ? 0.537 -5.744 -18.516 1.00 85.88 190 SER A N 1
ATOM 1447 C CA . SER A 1 190 ? 0.047 -7.124 -18.534 1.00 85.88 190 SER A CA 1
ATOM 1448 C C . SER A 1 190 ? -0.201 -7.691 -17.134 1.00 85.88 190 SER A C 1
ATOM 1450 O O . SER A 1 190 ? -1.097 -8.520 -16.981 1.00 85.88 190 SER A O 1
ATOM 1452 N N . LEU A 1 191 ? 0.574 -7.287 -16.122 1.00 90.00 191 LEU A N 1
ATOM 1453 C CA . LEU A 1 191 ? 0.348 -7.706 -14.734 1.00 90.00 191 LEU A CA 1
ATOM 1454 C C . LEU A 1 191 ? -0.903 -7.064 -14.130 1.00 90.00 191 LEU A C 1
ATOM 1456 O O . LEU A 1 191 ? -1.606 -7.719 -13.362 1.00 90.00 191 LEU A O 1
ATOM 1460 N N . ILE A 1 192 ? -1.150 -5.801 -14.479 1.00 92.81 192 ILE A N 1
ATOM 1461 C CA . ILE A 1 192 ? -2.232 -4.957 -13.960 1.00 92.81 192 ILE A CA 1
ATOM 1462 C C . ILE A 1 192 ? -3.563 -5.221 -14.670 1.00 92.81 192 ILE A C 1
ATOM 1464 O O . ILE A 1 192 ? -4.620 -4.964 -14.099 1.00 92.81 192 ILE A O 1
ATOM 1468 N N . LYS A 1 193 ? -3.538 -5.723 -15.909 1.00 88.31 193 LYS A N 1
ATOM 1469 C CA . LYS A 1 193 ? -4.736 -5.896 -16.736 1.00 88.31 193 LYS A CA 1
ATOM 1470 C C . LYS A 1 193 ? -5.834 -6.658 -15.990 1.00 88.31 193 LYS A C 1
ATOM 1472 O O . LYS A 1 193 ? -5.669 -7.815 -15.606 1.00 88.31 193 LYS A O 1
ATOM 1477 N N . GLY A 1 194 ? -6.989 -6.007 -15.858 1.00 86.00 194 GLY A N 1
ATOM 1478 C CA . GLY A 1 194 ? -8.143 -6.566 -15.168 1.00 86.00 194 GLY A CA 1
ATOM 1479 C C . GLY A 1 194 ? -7.976 -6.641 -13.653 1.00 86.00 194 GLY A C 1
ATOM 1480 O O . GLY A 1 194 ? -8.630 -7.467 -13.042 1.00 86.00 194 GLY A O 1
ATOM 1481 N N . MET A 1 195 ? -7.102 -5.858 -13.030 1.00 91.94 195 MET A N 1
ATOM 1482 C CA . MET A 1 195 ? -7.142 -5.654 -11.582 1.00 91.94 195 MET A CA 1
ATOM 1483 C C . MET A 1 195 ? -8.095 -4.505 -11.271 1.00 91.94 195 MET A C 1
ATOM 1485 O O . MET A 1 195 ? -8.090 -3.495 -11.968 1.00 91.94 195 MET A O 1
ATOM 1489 N N . ASP A 1 196 ? -8.904 -4.663 -10.230 1.00 91.06 196 ASP A N 1
ATOM 1490 C CA . ASP A 1 196 ? -9.855 -3.633 -9.808 1.00 91.06 196 ASP A CA 1
ATOM 1491 C C . ASP A 1 196 ? -9.161 -2.651 -8.841 1.00 91.06 196 ASP A C 1
ATOM 1493 O O . ASP A 1 196 ? -9.389 -1.442 -8.883 1.00 91.06 196 ASP A O 1
ATOM 1497 N N . LEU A 1 197 ? -8.236 -3.169 -8.022 1.00 93.25 197 LEU A N 1
ATOM 1498 C CA . LEU A 1 197 ? -7.454 -2.415 -7.043 1.00 93.25 197 LEU A CA 1
ATOM 1499 C C . LEU A 1 197 ? -5.968 -2.764 -7.149 1.00 93.25 197 LEU A C 1
ATOM 1501 O O . LEU A 1 197 ? -5.591 -3.938 -7.082 1.00 93.25 197 LEU A O 1
ATOM 1505 N N . VAL A 1 198 ? -5.116 -1.744 -7.257 1.00 96.62 198 VAL A N 1
ATOM 1506 C CA . VAL A 1 198 ? -3.657 -1.903 -7.290 1.00 96.62 198 VAL A CA 1
ATOM 1507 C C . VAL A 1 198 ? -3.022 -1.113 -6.152 1.00 96.62 198 VAL A C 1
ATOM 1509 O O . VAL A 1 198 ? -3.084 0.115 -6.104 1.00 96.62 198 VAL A O 1
ATOM 1512 N N . PHE A 1 199 ? -2.360 -1.831 -5.247 1.00 96.81 199 PHE A N 1
ATOM 1513 C CA . PHE A 1 199 ? -1.494 -1.249 -4.233 1.00 96.81 199 PHE A CA 1
ATOM 1514 C C . PHE A 1 199 ? -0.070 -1.143 -4.749 1.00 96.81 199 PHE A C 1
ATOM 1516 O O . PHE A 1 199 ? 0.504 -2.114 -5.243 1.00 96.81 199 PHE A O 1
ATOM 1523 N N . ILE A 1 200 ? 0.528 0.022 -4.548 1.00 97.69 200 ILE A N 1
ATOM 1524 C CA . ILE A 1 200 ? 1.927 0.283 -4.848 1.00 97.69 200 ILE A CA 1
ATOM 1525 C C . ILE A 1 200 ? 2.640 0.545 -3.540 1.00 97.69 200 ILE A C 1
ATOM 1527 O O . ILE A 1 200 ? 2.395 1.557 -2.888 1.00 97.69 200 ILE A O 1
ATOM 1531 N N . THR A 1 201 ? 3.526 -0.368 -3.154 1.00 96.38 201 THR A N 1
ATOM 1532 C CA . THR A 1 201 ? 4.312 -0.227 -1.934 1.00 96.38 201 THR A CA 1
ATOM 1533 C C . THR A 1 201 ? 5.789 -0.060 -2.241 1.00 96.38 201 THR A C 1
ATOM 1535 O O . THR A 1 201 ? 6.371 -0.832 -3.001 1.00 96.38 201 THR A O 1
ATOM 1538 N N . ALA A 1 202 ? 6.397 0.987 -1.687 1.00 96.69 202 ALA A N 1
ATOM 1539 C CA . ALA A 1 202 ? 7.791 1.324 -1.941 1.00 96.69 202 ALA A CA 1
ATOM 1540 C C . ALA A 1 202 ? 8.398 2.124 -0.783 1.00 96.69 202 ALA A C 1
ATOM 1542 O O . ALA A 1 202 ? 7.737 2.958 -0.163 1.00 96.69 202 ALA A O 1
ATOM 1543 N N . GLY A 1 203 ? 9.694 1.917 -0.546 1.00 95.44 203 GLY A N 1
ATOM 1544 C CA . GLY A 1 203 ? 10.506 2.837 0.247 1.00 95.44 203 GLY A CA 1
ATOM 1545 C C . GLY A 1 203 ? 11.089 3.932 -0.643 1.00 95.44 203 GLY A C 1
ATOM 1546 O O . GLY A 1 203 ? 11.833 3.636 -1.584 1.00 95.44 203 GLY A O 1
ATOM 1547 N N . LEU A 1 204 ? 10.766 5.193 -0.359 1.00 96.38 204 LEU A N 1
ATOM 1548 C CA . LEU A 1 204 ? 11.241 6.333 -1.138 1.00 96.38 204 LEU A CA 1
ATOM 1549 C C . LEU A 1 204 ? 12.664 6.755 -0.738 1.00 96.38 204 LEU A C 1
ATOM 1551 O O . LEU A 1 204 ? 13.193 6.416 0.322 1.00 96.38 204 LEU A O 1
ATOM 1555 N N . GLY A 1 205 ? 13.316 7.489 -1.638 1.00 94.50 205 GLY A N 1
ATOM 1556 C CA . GLY A 1 205 ? 14.689 7.979 -1.494 1.00 94.50 205 GLY A CA 1
ATOM 1557 C C . GLY A 1 205 ? 15.757 7.074 -2.124 1.00 94.50 205 GLY A C 1
ATOM 1558 O O . GLY A 1 205 ? 16.894 7.506 -2.316 1.00 94.50 205 GLY A O 1
ATOM 1559 N N . GLY A 1 206 ? 15.400 5.83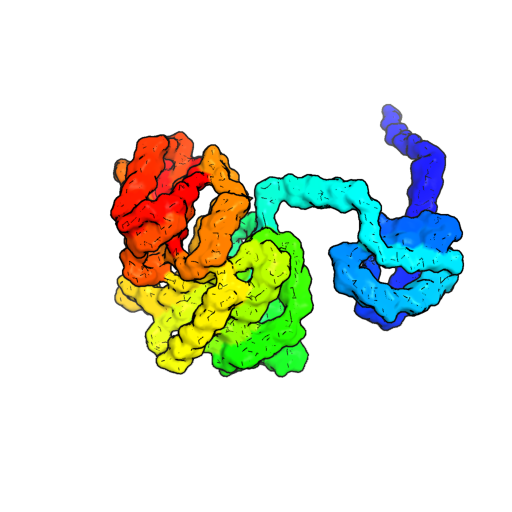9 -2.493 1.00 94.12 206 GLY A N 1
ATOM 1560 C CA . GLY A 1 206 ? 16.230 4.955 -3.323 1.00 94.12 206 GLY A CA 1
ATOM 1561 C C . GLY A 1 206 ? 16.147 5.279 -4.822 1.00 94.12 206 GLY A C 1
ATOM 1562 O O . GLY A 1 206 ? 15.562 6.283 -5.213 1.00 94.12 206 GLY A O 1
ATOM 1563 N N . GLY A 1 207 ? 16.705 4.411 -5.673 1.00 94.00 207 GLY A N 1
ATOM 1564 C CA . GLY A 1 207 ? 16.625 4.559 -7.136 1.00 94.00 207 GLY A CA 1
ATOM 1565 C C . GLY A 1 207 ? 15.369 3.915 -7.734 1.00 94.00 207 GLY A C 1
ATOM 1566 O O . GLY A 1 207 ? 14.532 4.610 -8.307 1.00 94.00 207 GLY A O 1
ATOM 1567 N N . THR A 1 208 ? 15.207 2.594 -7.559 1.00 95.06 208 THR A N 1
ATOM 1568 C CA . THR A 1 208 ? 14.078 1.837 -8.130 1.00 95.06 208 THR A CA 1
ATOM 1569 C C . THR A 1 208 ? 12.740 2.310 -7.568 1.00 95.06 208 THR A C 1
ATOM 1571 O O . THR A 1 208 ? 11.917 2.793 -8.333 1.00 95.06 208 THR A O 1
ATOM 1574 N N . GLY A 1 209 ? 12.532 2.232 -6.247 1.00 95.88 209 GLY A N 1
ATOM 1575 C CA . GLY A 1 209 ? 11.254 2.591 -5.615 1.00 95.88 209 GLY A CA 1
ATOM 1576 C C . GLY A 1 209 ? 10.800 4.013 -5.955 1.00 95.88 209 GLY A C 1
ATOM 1577 O O . GLY A 1 209 ? 9.693 4.211 -6.439 1.00 95.88 209 GLY A O 1
ATOM 1578 N N . THR A 1 210 ? 11.690 4.994 -5.794 1.00 97.50 210 THR A N 1
ATOM 1579 C CA . THR A 1 210 ? 11.406 6.414 -6.068 1.00 97.50 210 THR A CA 1
ATOM 1580 C C . THR A 1 210 ? 11.081 6.689 -7.537 1.00 97.50 210 THR A C 1
ATOM 1582 O O . THR A 1 210 ? 10.185 7.476 -7.822 1.00 97.50 210 THR A O 1
ATOM 1585 N N . GLY A 1 211 ? 11.813 6.072 -8.471 1.00 96.19 211 GLY A N 1
ATOM 1586 C CA . GLY A 1 211 ? 11.665 6.342 -9.902 1.00 96.19 211 GLY A CA 1
ATOM 1587 C C . GLY A 1 211 ? 10.569 5.526 -10.587 1.00 96.19 211 GLY A C 1
ATOM 1588 O O . GLY A 1 211 ? 9.878 6.037 -11.466 1.00 96.19 211 GLY A O 1
ATOM 1589 N N . ALA A 1 212 ? 10.411 4.260 -10.200 1.00 97.25 212 ALA A N 1
ATOM 1590 C CA . ALA A 1 212 ? 9.497 3.319 -10.842 1.00 97.25 212 ALA A CA 1
ATOM 1591 C C . ALA A 1 212 ? 8.071 3.390 -10.280 1.00 97.25 212 ALA A C 1
ATOM 1593 O O . ALA A 1 212 ? 7.125 3.199 -11.042 1.00 97.25 212 ALA A O 1
ATOM 1594 N N . ALA A 1 213 ? 7.893 3.687 -8.984 1.00 98.06 213 ALA A N 1
ATOM 1595 C CA . ALA A 1 213 ? 6.563 3.708 -8.370 1.00 98.06 213 ALA A CA 1
ATOM 1596 C C . ALA A 1 213 ? 5.584 4.695 -9.035 1.00 98.06 213 ALA A C 1
ATOM 1598 O O . ALA A 1 213 ? 4.466 4.270 -9.323 1.00 98.06 213 ALA A O 1
ATOM 1599 N N . PRO A 1 214 ? 5.967 5.949 -9.365 1.00 98.06 214 PRO A N 1
ATOM 1600 C CA . PRO A 1 214 ? 5.067 6.866 -10.069 1.00 98.06 214 PRO A CA 1
ATOM 1601 C C . PRO A 1 214 ? 4.654 6.359 -11.456 1.00 98.06 214 PRO A C 1
ATOM 1603 O O . PRO A 1 214 ? 3.489 6.458 -11.821 1.00 98.06 214 PRO A O 1
ATOM 1606 N N . VAL A 1 215 ? 5.587 5.765 -12.209 1.00 97.94 215 VAL A N 1
ATOM 1607 C CA . VAL A 1 215 ? 5.313 5.223 -13.554 1.00 97.94 215 VAL A CA 1
ATOM 1608 C C . VAL A 1 215 ? 4.357 4.035 -13.479 1.00 97.94 215 VAL A C 1
ATOM 1610 O O . VAL A 1 215 ? 3.420 3.935 -14.263 1.00 97.94 215 VAL A O 1
ATOM 1613 N N . ILE A 1 216 ? 4.578 3.132 -12.522 1.00 98.19 216 ILE A N 1
ATOM 1614 C CA . ILE A 1 216 ? 3.706 1.973 -12.312 1.00 98.19 216 ILE A CA 1
ATOM 1615 C C . ILE A 1 216 ? 2.306 2.423 -11.862 1.00 98.19 216 ILE A C 1
ATOM 1617 O O . ILE A 1 216 ? 1.321 1.846 -12.317 1.00 98.19 216 ILE A O 1
ATOM 1621 N N . ALA A 1 217 ? 2.202 3.475 -11.041 1.00 98.00 217 ALA A N 1
ATOM 1622 C CA . ALA A 1 217 ? 0.921 4.061 -10.635 1.00 98.00 217 ALA A CA 1
ATOM 1623 C C . ALA A 1 217 ? 0.149 4.653 -11.813 1.00 98.00 217 ALA A C 1
ATOM 1625 O O . ALA A 1 217 ? -1.045 4.412 -11.950 1.00 98.00 217 ALA A O 1
ATOM 1626 N N . GLU A 1 218 ? 0.843 5.370 -12.693 1.00 97.31 218 GLU A N 1
ATOM 1627 C CA . GLU A 1 218 ? 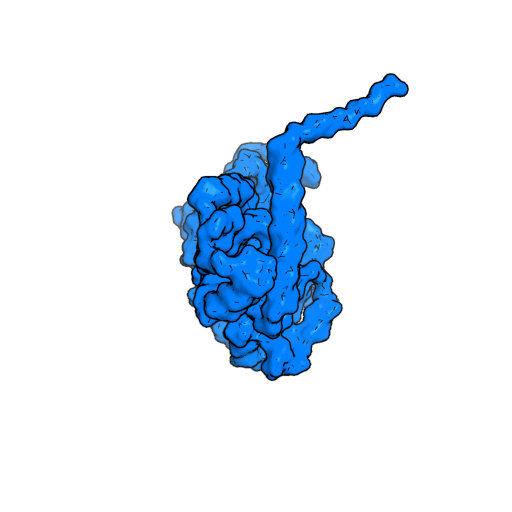0.253 5.922 -13.909 1.00 97.31 218 GLU A CA 1
ATOM 1628 C C . GLU A 1 218 ? -0.309 4.805 -14.803 1.00 97.31 218 GLU A C 1
ATOM 1630 O O . GLU A 1 218 ? -1.468 4.863 -15.203 1.00 97.31 218 GLU A O 1
ATOM 1635 N N . ILE A 1 219 ? 0.457 3.729 -15.022 1.00 95.94 219 ILE A N 1
ATOM 1636 C CA . ILE A 1 219 ? 0.003 2.567 -15.807 1.00 95.94 219 ILE A CA 1
ATOM 1637 C C . ILE A 1 219 ? -1.206 1.879 -15.148 1.00 95.94 219 ILE A C 1
ATOM 1639 O O . ILE A 1 219 ? -2.126 1.449 -15.849 1.00 95.94 219 ILE A O 1
ATOM 1643 N N . ALA A 1 220 ? -1.222 1.772 -13.815 1.00 96.19 220 ALA A N 1
ATOM 1644 C CA . ALA A 1 220 ? -2.346 1.208 -13.067 1.00 96.19 220 ALA A CA 1
ATOM 1645 C C . ALA A 1 220 ? -3.633 2.010 -13.277 1.00 96.19 220 ALA A C 1
ATOM 1647 O O . ALA A 1 220 ? -4.670 1.444 -13.634 1.00 96.19 220 ALA A O 1
ATOM 1648 N N . LYS A 1 221 ? -3.526 3.332 -13.154 1.00 92.38 221 LYS A N 1
ATOM 1649 C CA . LYS A 1 221 ? -4.637 4.261 -13.328 1.00 92.38 221 LYS A CA 1
ATOM 1650 C C . LYS A 1 221 ? -5.152 4.296 -14.765 1.00 92.38 221 LYS A C 1
ATOM 1652 O O . LYS A 1 221 ? -6.358 4.247 -14.983 1.00 92.38 221 LYS A O 1
ATOM 1657 N N . GLU A 1 222 ? -4.258 4.311 -15.753 1.00 91.69 222 GLU A N 1
ATOM 1658 C CA . GLU A 1 222 ? -4.627 4.197 -17.172 1.00 91.69 222 GLU A CA 1
ATOM 1659 C C . GLU A 1 222 ? -5.350 2.881 -17.492 1.00 91.69 222 GLU A C 1
ATOM 1661 O O . GLU A 1 222 ? -6.202 2.839 -18.376 1.00 91.69 222 GLU A O 1
ATOM 1666 N N . SER A 1 223 ? -5.035 1.810 -16.757 1.00 89.94 223 SER A N 1
ATOM 1667 C CA . SER A 1 223 ? -5.685 0.502 -16.902 1.00 89.94 223 SER A CA 1
ATOM 1668 C C . SER A 1 223 ? -7.051 0.421 -16.202 1.00 89.94 223 SER A C 1
ATOM 1670 O O . SER A 1 223 ? -7.680 -0.637 -16.229 1.00 89.94 223 SER A O 1
ATOM 1672 N N . GLY A 1 224 ? -7.512 1.514 -15.580 1.00 89.50 224 GLY A N 1
ATOM 1673 C CA . GLY A 1 224 ? -8.810 1.615 -14.909 1.00 89.50 224 GLY A CA 1
ATOM 1674 C C . GLY A 1 224 ? -8.845 1.073 -13.478 1.00 89.50 224 GLY A C 1
ATOM 1675 O O . GLY A 1 224 ? -9.929 0.979 -12.907 1.00 89.50 224 GLY A O 1
ATOM 1676 N N . ALA A 1 225 ? -7.697 0.719 -12.894 1.00 93.50 225 ALA A N 1
ATOM 1677 C CA . ALA A 1 225 ? -7.632 0.237 -11.519 1.00 93.50 225 ALA A CA 1
ATOM 1678 C C . ALA A 1 225 ? -7.586 1.404 -10.524 1.00 93.50 225 ALA A C 1
ATOM 1680 O O . ALA A 1 225 ? -6.836 2.367 -10.721 1.00 93.50 225 ALA A O 1
ATOM 1681 N N . LEU A 1 226 ? -8.310 1.280 -9.407 1.00 94.00 226 LEU A N 1
ATOM 1682 C CA . LEU A 1 226 ? -8.134 2.187 -8.274 1.00 94.00 226 LEU A CA 1
ATOM 1683 C C . LEU A 1 226 ? -6.704 2.020 -7.750 1.00 94.00 226 LEU A C 1
ATOM 1685 O O . LEU A 1 226 ? -6.301 0.919 -7.368 1.00 94.00 226 LEU A O 1
ATOM 1689 N N . THR A 1 227 ? -5.921 3.097 -7.764 1.00 96.19 227 THR A N 1
ATOM 1690 C CA . THR A 1 227 ? -4.478 3.023 -7.514 1.00 96.19 227 THR A CA 1
ATOM 1691 C C . THR A 1 227 ? -4.115 3.671 -6.184 1.00 96.19 227 THR A C 1
ATOM 1693 O O . THR A 1 227 ? -4.240 4.886 -6.013 1.00 96.19 227 THR A O 1
ATOM 1696 N N . ILE A 1 228 ? -3.618 2.864 -5.243 1.00 95.12 228 ILE A N 1
ATOM 1697 C CA . ILE A 1 228 ? -3.274 3.300 -3.884 1.00 95.12 228 ILE A CA 1
ATOM 1698 C C . ILE A 1 228 ? -1.773 3.142 -3.646 1.00 95.12 228 ILE A C 1
ATOM 1700 O O . ILE A 1 228 ? -1.243 2.032 -3.623 1.00 95.12 228 ILE A O 1
ATOM 1704 N N . GLY A 1 229 ? -1.078 4.253 -3.418 1.00 95.75 229 GLY A N 1
ATOM 1705 C CA . GLY A 1 229 ? 0.311 4.255 -2.973 1.00 95.75 229 GLY A CA 1
ATOM 1706 C C . GLY A 1 229 ? 0.405 4.126 -1.453 1.00 95.75 229 GLY A C 1
ATOM 1707 O O . GLY A 1 229 ? -0.177 4.930 -0.736 1.00 95.75 229 GLY A O 1
ATOM 1708 N N . VAL A 1 230 ? 1.166 3.158 -0.948 1.00 94.31 230 VAL A N 1
ATOM 1709 C CA . VAL A 1 230 ? 1.520 3.026 0.474 1.00 94.31 230 VAL A CA 1
ATOM 1710 C C . VAL A 1 230 ? 3.039 3.066 0.579 1.00 94.31 230 VAL A C 1
ATOM 1712 O O . VAL A 1 230 ? 3.715 2.076 0.297 1.00 94.31 230 VAL A O 1
ATOM 1715 N N . VAL A 1 231 ? 3.591 4.224 0.933 1.00 94.88 231 VAL A N 1
ATOM 1716 C CA . VAL A 1 231 ? 5.029 4.494 0.798 1.00 94.88 231 VAL A CA 1
ATOM 1717 C C . VAL A 1 231 ? 5.658 4.998 2.085 1.00 94.88 231 VAL A C 1
ATOM 1719 O O . VAL A 1 231 ? 5.005 5.652 2.897 1.00 94.88 231 VAL A O 1
ATOM 1722 N N . THR A 1 232 ? 6.952 4.728 2.256 1.00 93.00 232 THR A N 1
ATOM 1723 C CA . THR A 1 232 ? 7.726 5.251 3.388 1.00 93.00 232 THR A CA 1
ATOM 1724 C C . THR A 1 232 ? 8.721 6.327 2.962 1.00 93.00 232 THR A C 1
ATOM 1726 O O . THR A 1 232 ? 9.399 6.208 1.940 1.00 93.00 232 THR A O 1
ATOM 1729 N N . LYS A 1 233 ? 8.832 7.386 3.769 1.00 93.88 233 LYS A N 1
ATOM 1730 C CA . LYS A 1 233 ? 9.940 8.349 3.741 1.00 93.88 233 LYS A CA 1
ATOM 1731 C C . LYS A 1 233 ? 11.123 7.781 4.535 1.00 93.88 233 LYS A C 1
ATOM 1733 O O . LYS A 1 233 ? 10.889 7.121 5.551 1.00 93.88 233 LYS A O 1
ATOM 1738 N N . PRO A 1 234 ? 12.371 8.039 4.109 1.00 93.44 234 PRO A N 1
ATOM 1739 C CA . PRO A 1 234 ? 13.565 7.508 4.765 1.00 93.44 234 PRO A CA 1
ATOM 1740 C C . PRO A 1 234 ? 13.710 8.034 6.199 1.00 93.44 234 PRO A C 1
ATOM 1742 O O . PRO A 1 234 ? 13.104 9.040 6.568 1.00 93.44 234 PRO A O 1
ATOM 1745 N N . PHE A 1 235 ? 14.537 7.369 7.005 1.00 91.38 235 PHE A N 1
ATOM 1746 C CA . PHE A 1 235 ? 14.930 7.907 8.306 1.00 91.38 235 PHE A CA 1
ATOM 1747 C C . PHE A 1 235 ? 15.832 9.131 8.129 1.00 91.38 235 PHE A C 1
ATOM 1749 O O . PHE A 1 235 ? 16.665 9.176 7.219 1.00 91.38 235 PHE A O 1
ATOM 1756 N N . THR A 1 236 ? 15.769 10.080 9.065 1.00 91.06 236 THR A N 1
ATOM 1757 C CA . THR A 1 236 ? 16.641 11.266 9.054 1.00 91.06 236 THR A CA 1
ATOM 1758 C C . THR A 1 236 ? 18.132 10.887 9.034 1.00 91.06 236 THR A C 1
ATOM 1760 O O . THR A 1 236 ? 18.934 11.559 8.382 1.00 91.06 236 THR A O 1
ATOM 1763 N N . PHE A 1 237 ? 18.526 9.782 9.685 1.00 89.00 237 PHE A N 1
ATOM 1764 C CA . PHE A 1 237 ? 19.926 9.331 9.712 1.00 89.00 237 PHE A CA 1
ATOM 1765 C C . PHE A 1 237 ? 20.456 8.864 8.346 1.00 89.00 237 PHE A C 1
ATOM 1767 O O . PHE A 1 237 ? 21.669 8.774 8.171 1.00 89.00 237 PHE A O 1
ATOM 1774 N N . GLU A 1 238 ? 19.583 8.564 7.380 1.00 90.38 238 GLU A N 1
ATOM 1775 C CA . GLU A 1 238 ? 19.991 8.146 6.032 1.00 90.38 238 GLU A CA 1
ATOM 1776 C C . GLU A 1 238 ? 20.470 9.325 5.164 1.00 90.38 238 GLU A C 1
ATOM 1778 O O . GLU A 1 238 ? 21.018 9.117 4.081 1.00 90.38 238 GLU A O 1
ATOM 1783 N N . GLY A 1 239 ? 20.310 10.559 5.655 1.00 93.12 239 GLY A N 1
ATOM 1784 C CA . GLY A 1 239 ? 20.906 11.767 5.090 1.00 93.12 239 GLY A CA 1
ATOM 1785 C C . GLY A 1 239 ? 19.983 12.580 4.177 1.00 93.12 239 GLY A C 1
ATOM 1786 O O . GLY A 1 239 ? 19.044 12.075 3.560 1.00 93.12 239 GLY A O 1
ATOM 1787 N N . GLY A 1 240 ? 20.292 13.876 4.058 1.00 93.81 240 GLY A N 1
ATOM 1788 C CA . GLY A 1 240 ? 19.450 14.855 3.356 1.00 93.81 240 GLY A CA 1
ATOM 1789 C C . GLY A 1 240 ? 19.245 14.570 1.866 1.00 93.81 240 GLY A C 1
ATOM 1790 O O . GLY A 1 240 ? 18.151 14.779 1.358 1.00 93.81 240 GLY A O 1
ATOM 1791 N N . VAL A 1 241 ? 20.248 14.009 1.178 1.00 93.56 241 VAL A N 1
ATOM 1792 C CA . VAL A 1 241 ? 20.120 13.633 -0.244 1.00 93.56 241 VAL A CA 1
ATOM 1793 C C . VAL A 1 241 ? 19.029 12.576 -0.432 1.00 93.56 241 VAL A C 1
ATOM 1795 O O . VAL A 1 241 ? 18.241 12.666 -1.371 1.00 93.56 241 VAL A O 1
ATOM 1798 N N . ARG A 1 242 ? 18.943 11.584 0.466 1.00 94.50 242 ARG A N 1
ATOM 1799 C CA . ARG A 1 242 ? 17.912 10.540 0.399 1.00 94.50 242 ARG A CA 1
ATOM 1800 C C . ARG A 1 242 ? 16.521 11.122 0.659 1.00 94.50 242 ARG A C 1
ATOM 1802 O O . ARG A 1 242 ? 15.577 10.761 -0.039 1.00 94.50 242 ARG A O 1
ATOM 1809 N N . ALA A 1 243 ? 16.411 12.046 1.614 1.00 95.06 243 ALA A N 1
ATOM 1810 C CA . ALA A 1 243 ? 15.167 12.753 1.909 1.00 95.06 243 ALA A CA 1
ATOM 1811 C C . ALA A 1 243 ? 14.691 13.611 0.723 1.00 95.06 243 ALA A C 1
ATOM 1813 O O . ALA A 1 243 ? 13.532 13.526 0.332 1.00 95.06 243 ALA A O 1
ATOM 1814 N N . GLU A 1 244 ? 15.586 14.366 0.085 1.00 95.50 244 GLU A N 1
ATOM 1815 C CA . GLU A 1 244 ? 15.250 15.204 -1.074 1.00 95.50 244 GLU A CA 1
ATOM 1816 C C . GLU A 1 244 ? 14.741 14.369 -2.261 1.00 95.50 244 GLU A C 1
ATOM 1818 O O . GLU A 1 244 ? 13.746 14.714 -2.900 1.00 95.50 244 GLU A O 1
ATOM 1823 N N . ARG A 1 245 ? 15.384 13.222 -2.523 1.00 95.31 245 ARG A N 1
ATOM 1824 C CA . ARG A 1 245 ? 14.913 12.250 -3.522 1.00 95.31 245 ARG A CA 1
ATOM 1825 C C . ARG A 1 245 ? 13.527 11.719 -3.183 1.00 95.31 245 ARG A C 1
ATOM 1827 O O . ARG A 1 245 ? 12.685 11.602 -4.071 1.00 95.31 245 ARG A O 1
ATOM 1834 N N . ALA A 1 246 ? 13.290 11.401 -1.911 1.00 96.44 246 ALA A N 1
ATOM 1835 C CA . ALA A 1 246 ? 12.001 10.899 -1.463 1.00 96.44 246 ALA A CA 1
ATOM 1836 C C . ALA A 1 246 ? 10.883 11.922 -1.695 1.00 96.44 246 ALA A C 1
ATOM 1838 O O . ALA A 1 246 ? 9.845 11.554 -2.233 1.00 96.44 246 ALA A O 1
ATOM 1839 N N . GLU A 1 247 ? 11.117 13.198 -1.383 1.00 95.88 247 GLU A N 1
ATOM 1840 C CA . GLU A 1 247 ? 10.143 14.270 -1.626 1.00 95.88 247 GLU A CA 1
ATOM 1841 C C . GLU A 1 247 ? 9.853 14.467 -3.123 1.00 95.88 247 GLU A C 1
ATOM 1843 O O . GLU A 1 247 ? 8.695 14.626 -3.512 1.00 95.88 247 GLU A O 1
ATOM 1848 N N . ARG A 1 248 ? 10.869 14.372 -3.994 1.00 95.50 248 ARG A N 1
ATOM 1849 C CA . ARG A 1 248 ? 10.650 14.396 -5.453 1.00 95.50 248 ARG A CA 1
ATOM 1850 C C . ARG A 1 248 ? 9.803 13.219 -5.932 1.00 95.50 248 ARG A C 1
ATOM 1852 O O . ARG A 1 248 ? 8.837 13.426 -6.661 1.00 95.50 248 ARG A O 1
ATOM 1859 N N . GLY A 1 249 ? 10.142 11.998 -5.516 1.00 96.19 249 GLY A N 1
ATOM 1860 C CA . GLY A 1 249 ? 9.366 10.806 -5.870 1.00 96.19 249 GLY A CA 1
ATOM 1861 C C . GLY A 1 249 ? 7.930 10.875 -5.356 1.00 96.19 249 GLY A C 1
ATOM 1862 O O . GLY A 1 249 ? 7.001 10.517 -6.073 1.00 96.19 249 GLY A O 1
ATOM 1863 N N . LEU A 1 250 ? 7.740 11.405 -4.145 1.00 96.00 250 LEU A N 1
ATOM 1864 C CA . LEU A 1 250 ? 6.428 11.613 -3.545 1.00 96.00 250 LEU A CA 1
ATOM 1865 C C . LEU A 1 250 ? 5.584 12.612 -4.344 1.00 96.00 250 LEU A C 1
ATOM 1867 O O . LEU A 1 250 ? 4.401 12.369 -4.575 1.00 96.00 250 LEU A O 1
ATOM 1871 N N . ALA A 1 251 ? 6.179 13.722 -4.786 1.00 96.31 251 ALA A N 1
ATOM 1872 C CA . ALA A 1 251 ? 5.493 14.726 -5.594 1.00 96.31 251 ALA A CA 1
ATOM 1873 C C . ALA A 1 251 ? 5.008 14.162 -6.939 1.00 96.31 251 ALA A C 1
ATOM 1875 O O . ALA A 1 251 ? 3.905 14.488 -7.377 1.00 96.31 251 ALA A O 1
ATOM 1876 N N . GLU A 1 252 ? 5.802 13.300 -7.577 1.00 96.69 252 GLU A N 1
ATOM 1877 C CA . GLU A 1 252 ? 5.404 12.624 -8.815 1.00 96.69 252 GLU A CA 1
ATOM 1878 C C . GLU A 1 252 ? 4.337 11.554 -8.554 1.00 96.69 252 GLU A C 1
ATOM 1880 O O . GLU A 1 252 ? 3.332 11.505 -9.260 1.00 96.69 252 GLU A O 1
ATOM 1885 N N . LEU A 1 253 ? 4.491 10.749 -7.498 1.00 96.06 253 LEU A N 1
ATOM 1886 C CA . LEU A 1 253 ? 3.518 9.715 -7.144 1.00 96.06 253 LEU A CA 1
ATOM 1887 C C . LEU A 1 253 ? 2.150 10.309 -6.783 1.00 96.06 253 LEU A C 1
ATOM 1889 O O . LEU A 1 253 ? 1.127 9.749 -7.164 1.00 96.06 253 LEU A O 1
ATOM 1893 N N . ARG A 1 254 ? 2.120 11.477 -6.130 1.00 94.75 254 ARG A N 1
ATOM 1894 C CA . ARG A 1 254 ? 0.884 12.210 -5.801 1.00 94.75 254 ARG A CA 1
ATOM 1895 C C . ARG A 1 254 ? 0.079 12.604 -7.049 1.00 94.75 254 ARG A C 1
ATOM 1897 O O . ARG A 1 254 ? -1.131 12.759 -6.961 1.00 94.75 254 ARG A O 1
ATOM 1904 N N . LYS A 1 255 ? 0.732 12.774 -8.205 1.00 95.00 255 LYS A N 1
ATOM 1905 C CA . LYS A 1 255 ? 0.055 13.054 -9.485 1.00 95.00 255 LYS A CA 1
ATOM 1906 C C . LYS A 1 255 ? -0.487 11.783 -10.143 1.00 95.00 255 LYS A C 1
ATOM 1908 O O . LYS A 1 255 ? -1.440 11.865 -10.911 1.00 95.00 255 LYS A O 1
ATOM 1913 N N . ALA A 1 256 ? 0.139 10.639 -9.871 1.00 95.25 256 ALA A N 1
ATOM 1914 C CA . ALA A 1 256 ? -0.127 9.377 -10.553 1.00 95.25 256 ALA A CA 1
ATOM 1915 C C . ALA A 1 256 ? -1.120 8.467 -9.805 1.00 95.25 256 ALA A C 1
ATOM 1917 O O . ALA A 1 256 ? -1.923 7.798 -10.446 1.00 95.25 256 ALA A O 1
ATOM 1918 N N . ALA A 1 257 ? -1.092 8.449 -8.469 1.00 95.44 257 ALA A N 1
ATOM 1919 C CA . ALA A 1 257 ? -1.994 7.643 -7.644 1.00 95.44 257 ALA A CA 1
ATOM 1920 C C . ALA A 1 257 ? -3.327 8.360 -7.356 1.00 95.44 257 ALA A C 1
ATOM 1922 O O . ALA A 1 257 ? -3.407 9.588 -7.384 1.00 95.44 257 ALA A O 1
ATOM 1923 N N . ASP A 1 258 ? -4.378 7.595 -7.054 1.00 93.38 258 ASP A N 1
ATOM 1924 C CA . ASP A 1 258 ? -5.659 8.138 -6.579 1.00 93.38 258 ASP A CA 1
ATOM 1925 C C . ASP A 1 258 ? -5.606 8.477 -5.090 1.00 93.38 258 ASP A C 1
ATOM 1927 O O . ASP A 1 258 ? -6.131 9.509 -4.663 1.00 93.38 258 ASP A O 1
ATOM 1931 N N . VAL A 1 259 ? -4.934 7.609 -4.328 1.00 91.06 259 VAL A N 1
ATOM 1932 C CA . VAL A 1 259 ? -4.704 7.755 -2.892 1.00 91.06 259 VAL A CA 1
ATOM 1933 C C . VAL A 1 259 ? -3.250 7.502 -2.560 1.00 91.06 259 VAL A C 1
ATOM 1935 O O . VAL A 1 259 ? -2.627 6.588 -3.100 1.00 91.06 259 VAL A O 1
ATOM 1938 N N . LEU A 1 260 ? -2.723 8.279 -1.623 1.00 92.12 260 LEU A N 1
ATOM 1939 C CA . LEU A 1 260 ? -1.369 8.143 -1.130 1.00 92.12 260 LEU A CA 1
ATOM 1940 C C . LEU A 1 260 ? -1.347 8.122 0.398 1.00 92.12 260 LEU A C 1
ATOM 1942 O O . LEU A 1 260 ? -1.668 9.113 1.045 1.00 92.12 260 LEU A O 1
ATOM 1946 N N . ILE A 1 261 ? -0.938 6.988 0.961 1.00 89.69 261 ILE A N 1
ATOM 1947 C CA . ILE A 1 261 ? -0.649 6.810 2.382 1.00 89.69 261 ILE A CA 1
ATOM 1948 C C . ILE A 1 261 ? 0.858 6.942 2.559 1.00 89.69 261 ILE A C 1
ATOM 1950 O O . ILE A 1 261 ? 1.637 6.104 2.094 1.00 89.69 261 ILE A O 1
ATOM 1954 N N . VAL A 1 262 ? 1.261 8.010 3.236 1.00 90.38 262 VAL A N 1
ATOM 1955 C CA . VAL A 1 262 ? 2.664 8.364 3.438 1.00 90.38 262 VAL A CA 1
ATOM 1956 C C . VAL A 1 262 ? 3.053 8.096 4.883 1.00 90.38 262 VAL A C 1
ATOM 1958 O O . VAL A 1 262 ? 2.417 8.561 5.825 1.00 90.38 262 VAL A O 1
ATOM 1961 N N . ILE A 1 263 ? 4.119 7.324 5.063 1.00 87.31 263 ILE A N 1
ATOM 1962 C CA . ILE A 1 263 ? 4.621 6.930 6.376 1.00 87.31 263 ILE A CA 1
ATOM 1963 C C . ILE A 1 263 ? 6.015 7.513 6.564 1.00 87.31 263 ILE A C 1
ATOM 1965 O O . ILE A 1 263 ? 6.928 7.246 5.789 1.00 87.31 263 ILE A O 1
ATOM 1969 N N . SER A 1 264 ? 6.222 8.276 7.632 1.00 88.81 264 SER A N 1
ATOM 1970 C CA . SER A 1 264 ? 7.560 8.735 8.007 1.00 88.81 264 SER A CA 1
ATOM 1971 C C . SER A 1 264 ? 8.254 7.699 8.889 1.00 88.81 264 SER A C 1
ATOM 1973 O O . SER A 1 264 ? 7.800 7.429 10.003 1.00 88.81 264 SER A O 1
ATOM 1975 N N . ASN A 1 265 ? 9.389 7.157 8.435 1.00 88.00 265 ASN A N 1
ATOM 1976 C CA . ASN A 1 265 ? 10.165 6.201 9.228 1.00 88.00 265 ASN A CA 1
ATOM 1977 C C . ASN A 1 265 ? 10.643 6.791 10.570 1.00 88.00 265 ASN A C 1
ATOM 1979 O O . ASN A 1 265 ? 10.739 6.073 11.564 1.00 88.00 265 ASN A O 1
ATOM 1983 N N . ASP A 1 266 ? 10.853 8.107 10.660 1.00 85.19 266 ASP A N 1
ATOM 1984 C CA . ASP A 1 266 ? 11.223 8.764 11.921 1.00 85.19 266 ASP A CA 1
ATOM 1985 C C . ASP A 1 266 ? 10.128 8.674 12.995 1.00 85.19 266 ASP A C 1
ATOM 1987 O O . ASP A 1 266 ? 10.430 8.669 14.192 1.00 85.19 266 ASP A O 1
ATOM 1991 N N . ARG A 1 267 ? 8.852 8.539 12.608 1.00 79.31 267 ARG A N 1
ATOM 1992 C CA . ARG A 1 267 ? 7.758 8.314 13.569 1.00 79.31 267 ARG A CA 1
ATOM 1993 C C . ARG A 1 267 ? 7.861 6.955 14.249 1.00 79.31 267 ARG A C 1
ATOM 1995 O O . ARG A 1 267 ? 7.495 6.839 15.416 1.00 79.31 267 ARG A O 1
ATOM 2002 N N . LEU A 1 268 ? 8.443 5.965 13.575 1.00 74.62 268 LEU A N 1
ATOM 2003 C CA . LEU A 1 268 ? 8.696 4.646 14.156 1.00 74.62 268 LEU A CA 1
ATOM 2004 C C . LEU A 1 268 ? 9.695 4.748 15.315 1.00 74.62 268 LEU A C 1
ATOM 2006 O O . LEU A 1 268 ? 9.510 4.100 16.346 1.00 74.62 268 LEU A O 1
ATOM 2010 N N . LEU A 1 269 ? 10.702 5.625 15.190 1.00 72.75 269 LEU A N 1
ATOM 2011 C CA . LEU A 1 269 ? 11.707 5.862 16.231 1.00 72.75 269 LEU A CA 1
ATOM 2012 C C . LEU A 1 269 ? 11.123 6.532 17.479 1.00 72.75 269 LEU A C 1
ATOM 2014 O O . LEU A 1 269 ? 11.575 6.244 18.582 1.00 72.75 269 LEU A O 1
ATOM 2018 N N . GLN A 1 270 ? 10.106 7.387 17.333 1.00 72.88 270 GLN A N 1
ATOM 2019 C CA . GLN A 1 270 ? 9.448 8.040 18.476 1.00 72.88 270 GLN A CA 1
ATOM 2020 C C . GLN A 1 270 ? 8.729 7.034 19.382 1.00 72.88 270 GLN A C 1
ATOM 2022 O O . GLN A 1 270 ? 8.626 7.247 20.588 1.00 72.88 270 GLN A O 1
ATOM 2027 N N . THR A 1 271 ? 8.253 5.934 18.800 1.00 66.19 271 THR A N 1
ATOM 2028 C CA . THR A 1 271 ? 7.587 4.844 19.525 1.00 66.19 271 THR A CA 1
ATOM 2029 C C . THR A 1 271 ? 8.513 3.698 19.919 1.00 66.19 271 THR A C 1
ATOM 2031 O O . THR A 1 271 ? 8.116 2.817 20.680 1.00 66.19 271 THR A O 1
ATOM 2034 N N . ALA A 1 272 ? 9.745 3.693 19.411 1.00 68.00 272 ALA A N 1
ATOM 2035 C CA . ALA A 1 272 ? 10.723 2.655 19.683 1.00 68.00 272 ALA A CA 1
ATOM 2036 C C . ALA A 1 272 ? 11.413 2.861 21.040 1.00 68.00 272 ALA A C 1
ATOM 2038 O O . ALA A 1 272 ? 11.716 3.981 21.456 1.00 68.00 272 ALA A O 1
ATOM 2039 N N . ALA A 1 273 ? 11.724 1.759 21.725 1.00 69.44 273 ALA A N 1
ATOM 2040 C CA . ALA A 1 273 ? 12.525 1.802 22.943 1.00 69.44 273 ALA A CA 1
ATOM 2041 C C . ALA A 1 273 ? 13.951 2.307 22.652 1.00 69.44 273 ALA A C 1
ATOM 2043 O O . ALA A 1 273 ? 14.541 2.002 21.610 1.00 69.44 273 ALA A O 1
ATOM 2044 N N . LYS A 1 274 ? 14.541 3.043 23.604 1.00 72.94 274 LYS A N 1
ATOM 2045 C CA . LYS A 1 274 ? 15.957 3.440 23.532 1.00 72.94 274 LYS A CA 1
ATOM 2046 C C . LYS A 1 274 ? 16.825 2.180 23.402 1.00 72.94 274 LYS A C 1
ATOM 2048 O O . LYS A 1 274 ? 16.754 1.306 24.259 1.00 72.94 274 LYS A O 1
ATOM 2053 N N . GLY A 1 275 ? 17.635 2.101 22.343 1.00 74.38 275 GLY A N 1
ATOM 2054 C CA . GLY A 1 275 ? 18.490 0.941 22.050 1.00 74.38 275 GLY A CA 1
ATOM 2055 C C . GLY A 1 275 ? 17.938 -0.042 21.008 1.00 74.38 275 GLY A C 1
ATOM 2056 O O . GLY A 1 275 ? 18.504 -1.122 20.853 1.00 74.38 275 GLY A O 1
ATOM 2057 N N . LEU A 1 276 ? 16.862 0.303 20.289 1.00 79.75 276 LEU A N 1
ATOM 2058 C CA . LEU A 1 276 ? 16.363 -0.513 19.179 1.00 79.75 276 LEU A CA 1
ATOM 2059 C C . LEU A 1 276 ? 17.449 -0.720 18.106 1.00 79.75 276 LEU A C 1
ATOM 2061 O O . LEU A 1 276 ? 18.058 0.235 17.624 1.00 79.75 276 LEU A O 1
ATOM 2065 N N . ALA A 1 277 ? 17.664 -1.974 17.704 1.00 84.62 277 ALA A N 1
ATOM 2066 C CA . ALA A 1 277 ? 18.564 -2.303 16.605 1.00 84.62 277 ALA A CA 1
ATOM 2067 C C . ALA A 1 277 ? 18.034 -1.754 15.269 1.00 84.62 277 ALA A C 1
ATOM 2069 O O . ALA A 1 277 ? 16.835 -1.815 14.995 1.00 84.62 277 ALA A O 1
ATOM 2070 N N . VAL A 1 278 ? 18.939 -1.302 14.397 1.00 82.69 278 VAL A N 1
ATOM 2071 C CA . VAL A 1 278 ? 18.591 -0.757 13.071 1.00 82.69 278 VAL A CA 1
ATOM 2072 C C . VAL A 1 278 ? 17.783 -1.758 12.238 1.00 82.69 278 VAL A C 1
ATOM 2074 O O . VAL A 1 278 ? 16.804 -1.383 11.601 1.00 82.69 278 VAL A O 1
ATOM 2077 N N . THR A 1 279 ? 18.127 -3.047 12.300 1.00 84.69 279 THR A N 1
ATOM 2078 C CA . THR A 1 279 ? 17.380 -4.115 11.614 1.00 84.69 279 THR A CA 1
ATOM 2079 C C . THR A 1 279 ? 15.921 -4.175 12.057 1.00 84.69 279 THR A C 1
ATOM 2081 O O . THR A 1 279 ? 15.030 -4.290 11.222 1.00 84.69 279 THR A O 1
ATOM 2084 N N . LYS A 1 280 ? 15.654 -4.011 13.357 1.00 85.25 280 LYS A N 1
ATOM 2085 C CA . LYS A 1 280 ? 14.289 -3.959 13.891 1.00 85.25 280 LYS A CA 1
ATOM 2086 C C . LYS A 1 280 ? 13.540 -2.701 13.471 1.00 85.25 280 LYS A C 1
ATOM 2088 O O . LYS A 1 280 ? 12.339 -2.785 13.250 1.00 85.25 280 LYS A O 1
ATOM 2093 N N . ALA A 1 281 ? 14.224 -1.572 13.304 1.00 84.81 281 ALA A N 1
ATOM 2094 C CA . ALA A 1 281 ? 13.595 -0.352 12.801 1.00 84.81 281 ALA A CA 1
ATOM 2095 C C . ALA A 1 281 ? 13.097 -0.515 11.351 1.00 84.81 281 ALA A C 1
ATOM 2097 O O . ALA A 1 281 ? 11.971 -0.127 11.045 1.00 84.81 281 ALA A O 1
ATOM 2098 N N . PHE A 1 282 ? 13.885 -1.148 10.475 1.00 83.25 282 PHE A N 1
ATOM 2099 C CA . PHE A 1 282 ? 13.444 -1.461 9.109 1.00 83.25 282 PHE A CA 1
ATOM 2100 C C . PHE A 1 282 ? 12.344 -2.528 9.078 1.00 83.25 282 PHE A C 1
ATOM 2102 O O . PHE A 1 282 ? 11.351 -2.344 8.382 1.00 83.25 282 PHE A O 1
ATOM 2109 N N . GLU A 1 283 ? 12.443 -3.582 9.900 1.00 85.94 283 GLU A N 1
ATOM 2110 C CA . GLU A 1 283 ? 11.346 -4.549 10.035 1.00 85.94 283 GLU A CA 1
ATOM 2111 C C . GLU A 1 283 ? 10.042 -3.857 10.466 1.00 85.94 283 GLU A C 1
ATOM 2113 O O . GLU A 1 283 ? 8.972 -4.197 9.963 1.00 85.94 283 GLU A O 1
ATOM 2118 N N . MET A 1 284 ? 10.100 -2.882 11.381 1.00 84.94 284 MET A N 1
ATOM 2119 C CA . MET A 1 284 ? 8.927 -2.093 11.768 1.00 84.94 284 MET A CA 1
ATOM 2120 C C . MET A 1 284 ? 8.342 -1.332 10.575 1.00 84.94 284 MET A C 1
ATOM 2122 O O . MET A 1 284 ? 7.127 -1.373 10.395 1.00 84.94 284 MET A O 1
ATOM 2126 N N . ALA A 1 285 ? 9.178 -0.705 9.741 1.00 83.69 285 ALA A N 1
ATOM 2127 C CA . ALA A 1 285 ? 8.724 -0.015 8.532 1.00 83.69 285 ALA A CA 1
ATOM 2128 C C . ALA A 1 285 ? 7.996 -0.969 7.568 1.00 83.69 285 ALA A C 1
ATOM 2130 O O . ALA A 1 285 ? 6.887 -0.663 7.128 1.00 83.69 285 ALA A O 1
ATOM 2131 N N . ASP A 1 286 ? 8.541 -2.166 7.333 1.00 85.31 286 ASP A N 1
ATOM 2132 C CA . ASP A 1 286 ? 7.886 -3.197 6.514 1.00 85.31 286 ASP A CA 1
ATOM 2133 C C . ASP A 1 286 ? 6.532 -3.621 7.106 1.00 85.31 286 ASP A C 1
ATOM 2135 O O . ASP A 1 286 ? 5.560 -3.857 6.387 1.00 85.31 286 ASP A O 1
ATOM 2139 N N . GLY A 1 287 ? 6.458 -3.724 8.438 1.00 84.62 287 GLY A N 1
ATOM 2140 C CA . GLY A 1 287 ? 5.227 -4.058 9.155 1.00 84.62 287 GLY A CA 1
ATOM 2141 C C . GLY A 1 287 ? 4.149 -2.998 8.993 1.00 84.62 287 GLY A C 1
ATOM 2142 O O . GLY A 1 287 ? 2.974 -3.329 8.857 1.00 84.62 287 GLY A O 1
ATOM 2143 N N . ILE A 1 288 ? 4.544 -1.732 8.941 1.00 83.25 288 ILE A N 1
ATOM 2144 C CA . ILE A 1 288 ? 3.624 -0.635 8.681 1.00 83.25 288 ILE A CA 1
ATOM 2145 C C . ILE A 1 288 ? 3.112 -0.648 7.236 1.00 83.25 288 ILE A C 1
ATOM 2147 O O . ILE A 1 288 ? 1.919 -0.449 7.016 1.00 83.25 288 ILE A O 1
ATOM 2151 N N . LEU A 1 289 ? 3.972 -0.930 6.256 1.00 86.31 289 LEU A N 1
ATOM 2152 C CA . LEU A 1 289 ? 3.539 -1.086 4.864 1.00 86.31 289 LEU A CA 1
ATOM 2153 C C . LEU A 1 289 ? 2.526 -2.234 4.723 1.00 86.31 289 LEU A C 1
ATOM 2155 O O . LEU A 1 289 ? 1.483 -2.062 4.090 1.00 86.31 289 LEU A O 1
ATOM 2159 N N . HIS A 1 290 ? 2.780 -3.373 5.382 1.00 88.38 290 HIS A N 1
ATOM 2160 C CA . HIS A 1 290 ? 1.808 -4.467 5.488 1.00 88.38 290 HIS A CA 1
ATOM 2161 C C . HIS A 1 290 ? 0.480 -3.991 6.083 1.00 88.38 290 HIS A C 1
ATOM 2163 O O . HIS A 1 290 ? -0.577 -4.261 5.521 1.00 88.38 290 HIS A O 1
ATOM 2169 N N . GLN A 1 291 ? 0.538 -3.270 7.200 1.00 84.56 291 GLN A N 1
ATOM 2170 C CA . GLN A 1 291 ? -0.635 -2.732 7.875 1.00 84.56 291 GLN A CA 1
ATOM 2171 C C . GLN A 1 291 ? -1.446 -1.784 6.981 1.00 84.56 291 GLN A C 1
ATOM 2173 O O . GLN A 1 291 ? -2.670 -1.884 6.977 1.00 84.56 291 GLN A O 1
ATOM 2178 N N . GLY A 1 292 ? -0.781 -0.913 6.214 1.00 84.44 292 GLY A N 1
ATOM 2179 C CA . GLY A 1 292 ? -1.403 -0.006 5.244 1.00 84.44 292 GLY A CA 1
ATOM 2180 C C . GLY A 1 292 ? -2.198 -0.738 4.171 1.00 84.44 292 GLY A C 1
ATOM 2181 O O . GLY A 1 292 ? -3.374 -0.455 3.960 1.00 84.44 292 GLY A O 1
ATOM 2182 N N . VAL A 1 293 ? -1.573 -1.733 3.539 1.00 88.69 293 VAL A N 1
ATOM 2183 C CA . VAL A 1 293 ? -2.232 -2.554 2.514 1.00 88.69 293 VAL A CA 1
ATOM 2184 C C . VAL A 1 293 ? -3.363 -3.378 3.125 1.00 88.69 293 VAL A C 1
ATOM 2186 O O . VAL A 1 293 ? -4.487 -3.348 2.627 1.00 88.69 293 VAL A O 1
ATOM 2189 N N . ARG A 1 294 ? -3.094 -4.061 4.245 1.00 86.38 294 ARG A N 1
ATOM 2190 C CA . ARG A 1 294 ? -4.070 -4.906 4.941 1.00 86.38 294 ARG A CA 1
ATOM 2191 C C . ARG A 1 294 ? -5.298 -4.123 5.393 1.00 86.38 294 ARG A C 1
ATOM 2193 O O . ARG A 1 294 ? -6.411 -4.624 5.293 1.00 86.38 294 ARG A O 1
ATOM 2200 N N . GLY A 1 295 ? -5.101 -2.902 5.887 1.00 81.81 295 GLY A N 1
ATOM 2201 C CA . GLY A 1 295 ? -6.171 -2.045 6.387 1.00 81.81 295 GLY A CA 1
ATOM 2202 C C . GLY A 1 295 ? -7.265 -1.780 5.357 1.00 81.81 295 GLY A C 1
ATOM 2203 O O . GLY A 1 295 ? -8.418 -1.666 5.755 1.00 81.81 295 GLY A O 1
ATOM 2204 N N . ILE A 1 296 ? -6.913 -1.739 4.067 1.00 83.69 296 ILE A N 1
ATOM 2205 C CA . ILE A 1 296 ? -7.847 -1.540 2.951 1.00 83.69 296 ILE A CA 1
ATOM 2206 C C . ILE A 1 296 ? -8.235 -2.876 2.315 1.00 83.69 296 ILE A C 1
ATOM 2208 O O . ILE A 1 296 ? -9.411 -3.100 2.038 1.00 83.69 296 ILE A O 1
ATOM 2212 N N . SER A 1 297 ? -7.285 -3.793 2.109 1.00 84.12 297 SER A N 1
ATOM 2213 C CA . SER A 1 297 ? -7.588 -5.086 1.487 1.00 84.12 297 SER A CA 1
ATOM 2214 C C . SER A 1 297 ? -8.555 -5.917 2.328 1.00 84.12 297 SER A C 1
ATOM 2216 O O . SER A 1 297 ? -9.420 -6.582 1.764 1.00 84.12 297 SER A O 1
ATOM 2218 N N . ASP A 1 298 ? -8.460 -5.863 3.663 1.00 80.88 298 ASP A N 1
ATOM 2219 C CA . ASP A 1 298 ? -9.390 -6.568 4.554 1.00 80.88 298 ASP A CA 1
ATOM 2220 C C . ASP A 1 298 ? -10.829 -6.041 4.380 1.00 80.88 298 ASP A C 1
ATOM 2222 O O . ASP A 1 298 ? -11.766 -6.823 4.482 1.00 80.88 298 ASP A O 1
ATOM 2226 N N . LEU A 1 299 ? -11.020 -4.756 4.047 1.00 76.81 299 LEU A N 1
ATOM 2227 C CA . LEU A 1 299 ? -12.351 -4.160 3.820 1.00 76.81 299 LEU A CA 1
ATOM 2228 C C . LEU A 1 299 ? -13.057 -4.742 2.603 1.00 76.81 299 LEU A C 1
ATOM 2230 O O . LEU A 1 299 ? -14.279 -4.811 2.568 1.00 76.81 299 LEU A O 1
ATOM 2234 N N . VAL A 1 300 ? -12.265 -5.116 1.602 1.00 79.00 300 VAL A N 1
ATOM 2235 C CA . VAL A 1 300 ? -12.744 -5.601 0.308 1.00 79.00 300 VAL A CA 1
ATOM 2236 C C . VAL A 1 300 ? -12.855 -7.126 0.303 1.00 79.00 300 VAL A C 1
ATOM 2238 O O . VAL A 1 300 ? -13.748 -7.694 -0.321 1.00 79.00 300 VAL A O 1
ATOM 2241 N N . THR A 1 301 ? -11.926 -7.810 0.974 1.00 77.12 301 THR A N 1
ATOM 2242 C CA . THR A 1 301 ? -11.788 -9.273 0.894 1.00 77.12 301 THR A CA 1
ATOM 2243 C C . THR A 1 301 ? -12.501 -10.012 2.019 1.00 77.12 301 THR A C 1
ATOM 2245 O O . THR A 1 301 ? -12.930 -11.151 1.820 1.00 77.12 301 THR A O 1
ATOM 2248 N N . VAL A 1 302 ? -12.636 -9.399 3.200 1.00 75.12 302 VAL A N 1
ATOM 2249 C CA . VAL A 1 302 ? -13.237 -10.045 4.367 1.00 75.12 302 VAL A CA 1
ATOM 2250 C C . VAL A 1 302 ? -14.710 -9.679 4.441 1.00 75.12 302 VAL A C 1
ATOM 2252 O O . VAL A 1 302 ? -15.074 -8.537 4.706 1.00 75.12 302 VAL A O 1
ATOM 2255 N N . ARG A 1 303 ? -15.574 -10.681 4.261 1.00 70.00 303 ARG A N 1
ATOM 2256 C CA . ARG A 1 303 ? -17.013 -10.495 4.450 1.00 70.00 303 ARG A CA 1
ATOM 2257 C C . ARG A 1 303 ? -17.332 -10.275 5.926 1.00 70.00 303 ARG A C 1
ATOM 2259 O O . ARG A 1 303 ? -16.931 -11.060 6.783 1.00 70.00 303 ARG A O 1
ATOM 2266 N N . GLY A 1 304 ? -18.080 -9.219 6.196 1.00 71.62 304 GLY A N 1
ATOM 2267 C CA . GLY A 1 304 ? -18.556 -8.816 7.503 1.00 71.62 304 GLY A CA 1
ATOM 2268 C C . GLY A 1 304 ? -20.078 -8.807 7.636 1.00 71.62 304 GLY A C 1
ATOM 2269 O O . GLY A 1 304 ? -20.821 -9.235 6.753 1.00 71.62 304 GLY A O 1
ATOM 2270 N N . LEU A 1 305 ? -20.527 -8.311 8.790 1.00 74.38 305 LEU A N 1
ATOM 2271 C CA . LEU A 1 305 ? -21.929 -8.048 9.114 1.00 74.38 305 LEU A CA 1
ATOM 2272 C C . LEU A 1 305 ? -22.481 -6.879 8.285 1.00 74.38 305 LEU A C 1
ATOM 2274 O O . LEU A 1 305 ? -23.624 -6.920 7.840 1.00 74.38 305 LEU A O 1
ATOM 2278 N N . VAL A 1 306 ? -21.650 -5.856 8.075 1.00 78.38 306 VAL A N 1
ATOM 2279 C CA . VAL A 1 306 ? -21.911 -4.729 7.179 1.00 78.38 306 VAL A CA 1
ATOM 2280 C C . VAL A 1 306 ? -20.753 -4.690 6.195 1.00 78.38 306 VAL A C 1
ATOM 2282 O O . VAL A 1 306 ? -19.649 -4.274 6.551 1.00 78.38 306 VAL A O 1
ATOM 2285 N N . ASN A 1 307 ? -20.997 -5.206 4.991 1.00 73.50 307 ASN A N 1
ATOM 2286 C CA . ASN A 1 307 ? -20.009 -5.203 3.919 1.00 73.50 307 ASN A CA 1
ATOM 2287 C C . ASN A 1 307 ? -19.952 -3.820 3.288 1.00 73.50 307 ASN A C 1
ATOM 2289 O O . ASN A 1 307 ? -20.992 -3.262 2.946 1.00 73.50 307 ASN A O 1
ATOM 2293 N N . LEU A 1 308 ? -18.736 -3.326 3.101 1.00 74.06 308 LEU A N 1
ATOM 2294 C CA . LEU A 1 308 ? -18.474 -2.245 2.169 1.00 74.06 308 LEU A CA 1
ATOM 2295 C C . LEU A 1 308 ? -18.294 -2.872 0.798 1.00 74.06 308 LEU A C 1
ATOM 2297 O O . LEU A 1 308 ? -17.500 -3.806 0.654 1.00 74.06 308 LEU A O 1
ATOM 2301 N N . ASP A 1 309 ? -19.049 -2.409 -0.191 1.00 77.50 309 ASP A N 1
ATOM 2302 C CA . ASP A 1 309 ? -18.786 -2.842 -1.552 1.00 77.50 309 ASP A CA 1
ATOM 2303 C C . ASP A 1 309 ? -17.583 -2.078 -2.134 1.00 77.50 309 ASP A C 1
ATOM 2305 O O . ASP A 1 309 ? -17.087 -1.084 -1.589 1.00 77.50 309 ASP A O 1
ATOM 2309 N N . PHE A 1 310 ? -17.046 -2.586 -3.243 1.00 80.75 310 PHE A N 1
ATOM 2310 C CA . PHE A 1 310 ? -15.917 -1.932 -3.896 1.00 80.75 310 PHE A CA 1
ATOM 2311 C C . PHE A 1 310 ? -16.296 -0.552 -4.457 1.00 80.75 310 PHE A C 1
ATOM 2313 O O . PHE A 1 310 ? -15.434 0.321 -4.540 1.00 80.75 310 PHE A O 1
ATOM 2320 N N . ALA A 1 311 ? -17.563 -0.329 -4.818 1.00 79.94 311 ALA A N 1
ATOM 2321 C CA . ALA A 1 311 ? -18.018 0.943 -5.362 1.00 79.94 311 ALA A CA 1
ATOM 2322 C C . ALA A 1 311 ? -18.013 2.043 -4.288 1.00 79.94 311 ALA A C 1
ATOM 2324 O O . ALA A 1 311 ? -17.556 3.146 -4.573 1.00 79.94 311 ALA A O 1
ATOM 2325 N N . ASP A 1 312 ? -18.415 1.737 -3.055 1.00 82.19 312 ASP A N 1
ATOM 2326 C CA . ASP A 1 312 ? -18.348 2.628 -1.895 1.00 82.19 312 ASP A CA 1
ATOM 2327 C C . ASP A 1 312 ? -16.900 3.031 -1.603 1.00 82.19 312 ASP A C 1
ATOM 2329 O O . ASP A 1 312 ? -16.580 4.215 -1.467 1.00 82.19 312 ASP A O 1
ATOM 2333 N N . ILE A 1 313 ? -15.995 2.047 -1.576 1.00 82.88 313 ILE A N 1
ATOM 2334 C CA . ILE A 1 313 ? -14.562 2.282 -1.362 1.00 82.88 313 ILE A CA 1
ATOM 2335 C C . ILE A 1 313 ? -13.990 3.136 -2.496 1.00 82.88 313 ILE A C 1
ATOM 2337 O O . ILE A 1 313 ? -13.286 4.113 -2.238 1.00 82.88 313 ILE A O 1
ATOM 2341 N N . ASN A 1 314 ? -14.319 2.814 -3.747 1.00 85.00 314 ASN A N 1
ATOM 2342 C CA . ASN A 1 314 ? -13.872 3.572 -4.908 1.00 85.00 314 ASN A CA 1
ATOM 2343 C C . ASN A 1 314 ? -14.414 5.009 -4.904 1.00 85.00 314 ASN A C 1
ATOM 2345 O O . ASN A 1 314 ? -13.662 5.938 -5.181 1.00 85.00 314 ASN A O 1
ATOM 2349 N N . ASN A 1 315 ? -15.673 5.224 -4.523 1.00 83.88 315 ASN A N 1
ATOM 2350 C CA . ASN A 1 315 ? -16.274 6.557 -4.432 1.00 83.88 315 ASN A CA 1
ATOM 2351 C C . ASN A 1 315 ? -15.578 7.438 -3.386 1.00 83.88 315 ASN A C 1
ATOM 2353 O O . ASN A 1 315 ? -15.375 8.634 -3.614 1.00 83.88 315 ASN A O 1
ATOM 2357 N N . VAL A 1 316 ? -15.187 6.856 -2.249 1.00 85.06 316 VAL A N 1
ATOM 2358 C CA . VAL A 1 316 ? -14.483 7.588 -1.191 1.00 85.06 316 VAL A CA 1
ATOM 2359 C C . VAL A 1 316 ? -13.037 7.882 -1.580 1.00 85.06 316 VAL A C 1
ATOM 2361 O O . VAL A 1 316 ? -12.591 9.026 -1.444 1.00 85.06 316 VAL A O 1
ATOM 2364 N N . LEU A 1 317 ? -12.324 6.867 -2.072 1.00 86.12 317 LEU A N 1
ATOM 2365 C CA . LEU A 1 317 ? -10.878 6.904 -2.283 1.00 86.12 317 LEU A CA 1
ATOM 2366 C C . LEU A 1 317 ? -10.469 7.496 -3.637 1.00 86.12 317 LEU A C 1
ATOM 2368 O O . LEU A 1 317 ? -9.396 8.085 -3.737 1.00 86.12 317 LEU A O 1
ATOM 2372 N N . SER A 1 318 ? -11.291 7.396 -4.683 1.00 85.75 318 SER A N 1
ATOM 2373 C CA . SER A 1 318 ? -10.914 7.906 -6.004 1.00 85.75 318 SER A CA 1
ATOM 2374 C C . SER A 1 318 ? -10.644 9.415 -5.958 1.00 85.75 318 SER A C 1
ATOM 2376 O O . SER A 1 318 ? -11.495 10.220 -5.562 1.00 85.75 318 SER A O 1
ATOM 2378 N N . GLY A 1 319 ? -9.416 9.790 -6.332 1.00 82.50 319 GLY A N 1
ATOM 2379 C CA . GLY A 1 319 ? -8.939 11.171 -6.315 1.00 82.50 319 GLY A CA 1
ATOM 2380 C C . GLY A 1 319 ? -8.893 11.825 -4.930 1.00 82.50 319 GLY A C 1
ATOM 2381 O O . GLY A 1 319 ? -8.902 13.054 -4.861 1.00 82.50 319 GLY A O 1
ATOM 2382 N N . ALA A 1 320 ? -8.860 11.051 -3.838 1.00 84.50 320 ALA A N 1
ATOM 2383 C CA . ALA A 1 320 ? -8.793 11.607 -2.484 1.00 84.50 320 ALA A CA 1
ATOM 2384 C C . ALA A 1 320 ? -7.456 12.320 -2.205 1.00 84.50 320 ALA A C 1
ATOM 2386 O O . ALA A 1 320 ? -7.401 13.223 -1.371 1.00 84.50 320 ALA A O 1
ATOM 2387 N N . GLY A 1 321 ? -6.394 11.976 -2.943 1.00 87.06 321 GLY A N 1
ATOM 2388 C CA . GLY A 1 321 ? -5.073 12.568 -2.770 1.00 87.06 321 GLY A CA 1
ATOM 2389 C C . GLY A 1 321 ? -4.330 11.916 -1.611 1.00 87.06 321 GLY A C 1
ATOM 2390 O O . GLY A 1 321 ? -4.141 10.704 -1.601 1.00 87.06 321 GLY A O 1
ATOM 2391 N N . GLU A 1 322 ? -3.855 12.703 -0.650 1.00 86.62 322 GLU A N 1
ATOM 2392 C CA . GLU A 1 322 ? -3.206 12.125 0.529 1.00 86.62 322 GLU A CA 1
ATOM 2393 C C . GLU A 1 322 ? -4.237 11.650 1.542 1.00 86.62 322 GLU A C 1
ATOM 2395 O O . GLU A 1 322 ? -5.162 12.384 1.877 1.00 86.62 322 GLU A O 1
ATOM 2400 N N . ALA A 1 323 ? -4.033 10.434 2.039 1.00 85.56 323 ALA A N 1
ATOM 2401 C CA . ALA A 1 323 ? -4.854 9.835 3.070 1.00 85.56 323 ALA A CA 1
ATOM 2402 C C . ALA A 1 323 ? -3.995 9.428 4.258 1.00 85.56 323 ALA A C 1
ATOM 2404 O O . ALA A 1 323 ? -2.809 9.101 4.144 1.00 85.56 323 ALA A O 1
ATOM 2405 N N . MET A 1 324 ? -4.631 9.403 5.416 1.00 84.69 324 MET A N 1
ATOM 2406 C CA . MET A 1 324 ? -4.020 9.002 6.667 1.00 84.69 324 MET A CA 1
ATOM 2407 C C . MET A 1 324 ? -4.715 7.746 7.169 1.00 84.69 324 MET A C 1
ATOM 2409 O O . MET A 1 324 ? -5.939 7.655 7.144 1.00 84.69 324 MET A O 1
ATOM 2413 N N . MET A 1 325 ? -3.944 6.772 7.650 1.00 85.75 325 MET A N 1
ATOM 2414 C CA . MET A 1 325 ? -4.507 5.542 8.196 1.00 85.75 325 MET A CA 1
ATOM 2415 C C . MET A 1 325 ? -4.139 5.389 9.665 1.00 85.75 325 MET A C 1
ATOM 2417 O O . MET A 1 325 ? -2.978 5.498 10.049 1.00 85.75 325 MET A O 1
ATOM 2421 N N . GLY A 1 326 ? -5.136 5.090 10.486 1.00 86.69 326 GLY A N 1
ATOM 2422 C CA . GLY A 1 326 ? -4.985 4.812 11.902 1.00 86.69 326 GLY A CA 1
ATOM 2423 C C . GLY A 1 326 ? -5.596 3.469 12.267 1.00 86.69 326 GLY A C 1
ATOM 2424 O O . GLY A 1 326 ? -6.651 3.095 11.761 1.00 86.69 326 GLY A O 1
ATOM 2425 N N . MET A 1 327 ? -4.947 2.734 13.166 1.00 87.44 327 MET A N 1
ATOM 2426 C CA . MET A 1 327 ? -5.485 1.480 13.692 1.00 87.44 327 MET A CA 1
ATOM 2427 C C . MET A 1 327 ? -5.376 1.416 15.206 1.00 87.44 327 MET A C 1
ATOM 2429 O O . MET A 1 327 ? -4.383 1.847 15.790 1.00 87.44 327 MET A O 1
ATOM 2433 N N . GLY A 1 328 ? -6.387 0.843 15.842 1.00 89.75 328 GLY A N 1
ATOM 2434 C CA . GLY A 1 328 ? -6.411 0.622 17.277 1.00 89.75 328 GLY A CA 1
ATOM 2435 C C . GLY A 1 328 ? -7.025 -0.725 17.600 1.00 89.75 328 GLY A C 1
ATOM 2436 O O . GLY A 1 328 ? -7.998 -1.136 16.974 1.00 89.75 328 GLY A O 1
ATOM 2437 N N . VAL A 1 329 ? -6.443 -1.411 18.576 1.00 91.75 329 VAL A N 1
ATOM 2438 C CA . VAL A 1 329 ? -6.967 -2.665 19.119 1.00 91.75 329 VAL A CA 1
ATOM 2439 C C . VAL A 1 329 ? -7.073 -2.494 20.622 1.00 91.75 329 VAL A C 1
ATOM 2441 O O . VAL A 1 329 ? -6.129 -2.018 21.254 1.00 91.75 329 VAL A O 1
ATOM 2444 N N . ALA A 1 330 ? -8.217 -2.851 21.188 1.00 94.44 330 ALA A N 1
ATOM 2445 C CA . ALA A 1 330 ? -8.425 -2.829 22.625 1.00 94.44 330 ALA A CA 1
ATOM 2446 C C . ALA A 1 330 ? -9.399 -3.930 23.041 1.00 94.44 330 ALA A C 1
ATOM 2448 O O . ALA A 1 330 ? -10.229 -4.371 22.247 1.00 94.44 330 ALA A O 1
ATOM 2449 N N . ASN A 1 331 ? -9.303 -4.336 24.304 1.00 93.56 331 ASN A N 1
ATOM 2450 C CA . ASN A 1 331 ? -10.101 -5.404 24.898 1.00 93.56 331 ASN A CA 1
ATOM 2451 C C . ASN A 1 331 ? -10.704 -4.925 26.227 1.00 93.56 331 ASN A C 1
ATOM 2453 O O . ASN A 1 331 ? -10.240 -3.933 26.795 1.00 93.56 331 ASN A O 1
ATOM 2457 N N . GLY A 1 332 ? -11.696 -5.656 26.737 1.00 89.25 332 GLY A N 1
ATOM 2458 C CA . GLY A 1 332 ? -12.313 -5.388 28.040 1.00 89.25 332 GLY A CA 1
ATOM 2459 C C . GLY A 1 332 ? -13.345 -4.254 28.032 1.00 89.25 332 GLY A C 1
ATOM 2460 O O . GLY A 1 332 ? -13.958 -3.945 27.010 1.00 89.25 332 GLY A O 1
ATOM 2461 N N . GLU A 1 333 ? -13.572 -3.641 29.193 1.00 86.50 333 GLU A N 1
ATOM 2462 C CA . GLU A 1 333 ? -14.578 -2.586 29.344 1.00 86.50 333 GLU A CA 1
ATOM 2463 C C . GLU A 1 333 ? -14.182 -1.323 28.559 1.00 86.50 333 GLU A C 1
ATOM 2465 O O . GLU A 1 333 ? -13.018 -0.928 28.541 1.00 86.50 333 GLU A O 1
ATOM 2470 N N . GLN A 1 334 ? -15.145 -0.677 27.890 1.00 90.81 334 GLN A N 1
ATOM 2471 C CA . GLN A 1 334 ? -14.899 0.496 27.029 1.00 90.81 334 GLN A CA 1
ATOM 2472 C C . GLN A 1 334 ? -13.911 0.238 25.868 1.00 90.81 334 GLN A C 1
ATOM 2474 O O . GLN A 1 334 ? -13.341 1.188 25.317 1.00 90.81 334 GLN A O 1
ATOM 2479 N N . ARG A 1 335 ? -13.723 -1.025 25.453 1.00 94.19 335 ARG A N 1
ATOM 2480 C CA . ARG A 1 335 ? -12.807 -1.404 24.363 1.00 94.19 335 ARG A CA 1
ATOM 2481 C C . ARG A 1 335 ? -13.018 -0.605 23.078 1.00 94.19 335 ARG A C 1
ATOM 2483 O O . ARG A 1 335 ? -12.041 -0.200 22.459 1.00 94.19 335 ARG A O 1
ATOM 2490 N N . SER A 1 336 ? -14.258 -0.297 22.693 1.00 93.81 336 SER A N 1
ATOM 2491 C CA . SER A 1 336 ? -14.526 0.439 21.449 1.00 93.81 336 SER A CA 1
ATOM 2492 C C . SER A 1 336 ? -14.011 1.875 21.491 1.00 93.81 336 SER A C 1
ATOM 2494 O O . SER A 1 336 ? -13.375 2.334 20.544 1.00 93.81 336 SER A O 1
ATOM 2496 N N . ILE A 1 337 ? -14.193 2.565 22.618 1.00 94.56 337 ILE A N 1
ATOM 2497 C CA . ILE A 1 337 ? -13.661 3.912 22.839 1.00 94.56 337 ILE A CA 1
ATOM 2498 C C . ILE A 1 337 ? -12.134 3.887 22.901 1.00 94.56 337 ILE A C 1
ATOM 2500 O O . ILE A 1 337 ? -11.483 4.754 22.319 1.00 94.56 337 ILE A O 1
ATOM 2504 N N . ALA A 1 338 ? -11.549 2.905 23.590 1.00 93.94 338 ALA A N 1
ATOM 2505 C CA . ALA A 1 338 ? -10.099 2.763 23.679 1.00 93.94 338 ALA A CA 1
ATOM 2506 C C . ALA A 1 338 ? -9.464 2.491 22.303 1.00 93.94 338 ALA A C 1
ATOM 2508 O O . ALA A 1 338 ? -8.515 3.180 21.923 1.00 93.94 338 ALA A O 1
ATOM 2509 N N . ALA A 1 339 ? -10.022 1.560 21.525 1.00 94.12 339 ALA A N 1
ATOM 2510 C CA . ALA A 1 339 ? -9.565 1.258 20.172 1.00 94.12 339 ALA A CA 1
ATOM 2511 C C . ALA A 1 339 ? -9.734 2.461 19.233 1.00 94.12 339 ALA A C 1
ATOM 2513 O O . ALA A 1 339 ? -8.810 2.786 18.492 1.00 94.12 339 ALA A O 1
ATOM 2514 N N . ALA A 1 340 ? -10.857 3.183 19.309 1.00 92.38 340 ALA A N 1
ATOM 2515 C CA . ALA A 1 340 ? -11.066 4.400 18.530 1.00 92.38 340 ALA A CA 1
ATOM 2516 C C . ALA A 1 340 ? -10.033 5.486 18.873 1.00 92.38 340 ALA A C 1
ATOM 2518 O O . ALA A 1 340 ? -9.428 6.054 17.966 1.00 92.38 340 ALA A O 1
ATOM 2519 N N . LYS A 1 341 ? -9.746 5.727 20.163 1.00 90.62 341 LYS A N 1
ATOM 2520 C CA . LYS A 1 341 ? -8.678 6.657 20.576 1.00 90.62 341 LYS A CA 1
ATOM 2521 C C . LYS A 1 341 ? -7.341 6.263 19.960 1.00 90.62 341 LYS A C 1
ATOM 2523 O O . LYS A 1 341 ? -6.731 7.093 19.295 1.00 90.62 341 LYS A O 1
ATOM 2528 N N . LEU A 1 342 ? -6.941 4.999 20.116 1.00 89.69 342 LEU A N 1
ATOM 2529 C CA . LEU A 1 342 ? -5.691 4.483 19.557 1.00 89.69 342 LEU A CA 1
ATOM 2530 C C . LEU A 1 342 ? -5.621 4.646 18.036 1.00 89.69 342 LEU A C 1
ATOM 2532 O O . LEU A 1 342 ? -4.579 5.051 17.529 1.00 89.69 342 LEU A O 1
ATOM 2536 N N . ALA A 1 343 ? -6.722 4.400 17.319 1.00 89.06 343 ALA A N 1
ATOM 2537 C CA . ALA A 1 343 ? -6.790 4.612 15.878 1.00 89.06 343 ALA A CA 1
ATOM 2538 C C . ALA A 1 343 ? -6.591 6.092 15.512 1.00 89.06 343 ALA A C 1
ATOM 2540 O O . ALA A 1 343 ? -5.801 6.398 14.627 1.00 89.06 343 ALA A O 1
ATOM 2541 N N . THR A 1 344 ? -7.231 7.018 16.232 1.00 86.56 344 THR A N 1
ATOM 2542 C CA . THR A 1 344 ? -7.128 8.467 15.960 1.00 86.56 344 THR A CA 1
ATOM 2543 C C . THR A 1 344 ? -5.828 9.131 16.420 1.00 86.56 344 THR A C 1
ATOM 2545 O O . THR A 1 344 ? -5.547 10.256 16.012 1.00 86.56 344 THR A O 1
ATOM 2548 N N . THR A 1 345 ? -5.036 8.465 17.262 1.00 79.75 345 THR A N 1
ATOM 2549 C CA . THR A 1 345 ? -3.737 8.962 17.751 1.00 79.75 345 THR A CA 1
ATOM 2550 C C . THR A 1 345 ? -2.570 8.099 17.272 1.00 79.75 345 THR A C 1
ATOM 2552 O O . THR A 1 345 ? -1.488 8.138 17.859 1.00 79.75 345 THR A O 1
ATOM 2555 N N . ASN A 1 346 ? -2.793 7.263 16.256 1.00 73.81 346 ASN A N 1
ATOM 2556 C CA . ASN A 1 346 ? -1.812 6.291 15.803 1.00 73.81 346 ASN A CA 1
ATOM 2557 C C . ASN A 1 346 ? -0.588 6.993 15.161 1.00 73.81 346 ASN A C 1
ATOM 2559 O O . ASN A 1 346 ? -0.773 7.926 14.380 1.00 73.81 346 ASN A O 1
ATOM 2563 N N . PRO A 1 347 ? 0.653 6.536 15.425 1.00 62.75 347 PRO A N 1
ATOM 2564 C CA . PRO A 1 347 ? 1.876 7.040 14.780 1.00 62.75 347 PRO A CA 1
ATOM 2565 C C . PRO A 1 347 ? 1.869 7.053 13.243 1.00 62.75 347 PRO A C 1
ATOM 2567 O O . PRO A 1 347 ? 2.664 7.774 12.642 1.00 62.75 347 PRO A O 1
ATOM 2570 N N . LEU A 1 348 ? 0.993 6.262 12.618 1.00 66.50 348 LEU A N 1
ATOM 2571 C CA . LEU A 1 348 ? 0.774 6.204 11.170 1.00 66.50 348 LEU A CA 1
ATOM 2572 C C . LEU A 1 348 ? 0.052 7.423 10.588 1.00 66.50 348 LEU A C 1
ATOM 2574 O O . LEU A 1 348 ? 0.018 7.598 9.374 1.00 66.50 348 LEU A O 1
ATOM 2578 N N . LEU A 1 349 ? -0.487 8.285 11.445 1.00 67.25 349 LEU A N 1
ATOM 2579 C CA . LEU A 1 349 ? -1.100 9.545 11.060 1.00 67.25 349 LEU A CA 1
ATOM 2580 C C . LEU A 1 349 ? -0.005 10.615 10.883 1.00 67.25 349 LEU A C 1
ATOM 2582 O O . LEU A 1 349 ? 0.408 11.266 11.848 1.00 67.25 349 LEU A O 1
ATOM 2586 N N . GLU A 1 350 ? 0.474 10.823 9.652 1.00 60.16 350 GLU A N 1
ATOM 2587 C CA . GLU A 1 350 ? 1.395 11.928 9.340 1.00 60.16 350 GLU A CA 1
ATOM 2588 C C . GLU A 1 350 ? 0.728 13.283 9.666 1.00 60.16 350 GLU A C 1
ATOM 2590 O O . GLU A 1 350 ? -0.322 13.617 9.142 1.00 60.16 350 GLU A O 1
ATOM 2595 N N . GLY A 1 351 ? 1.297 14.061 10.597 1.00 58.03 351 GLY A N 1
ATOM 2596 C CA . GLY A 1 351 ? 0.682 15.308 11.095 1.00 58.03 351 GLY A CA 1
ATOM 2597 C C . GLY A 1 351 ? -0.155 15.154 12.376 1.00 58.03 351 GLY A C 1
ATOM 2598 O O . GLY A 1 351 ? -0.540 16.154 12.978 1.00 58.03 351 GLY A O 1
ATOM 2599 N N . GLY A 1 352 ? -0.351 13.922 12.863 1.00 57.59 352 GLY A N 1
ATOM 2600 C CA . GLY A 1 352 ? -0.822 13.628 14.221 1.00 57.59 352 GLY A CA 1
ATOM 2601 C C . GLY A 1 352 ? -2.320 13.810 14.479 1.00 57.59 352 GLY A C 1
ATOM 2602 O O . GLY A 1 352 ? -2.737 13.746 15.636 1.00 57.59 352 GLY A O 1
ATOM 2603 N N . SER A 1 353 ? -3.143 14.051 13.454 1.00 67.44 353 SER A N 1
ATOM 2604 C CA . SER A 1 353 ? -4.591 14.171 13.635 1.00 67.44 353 SER A CA 1
ATOM 2605 C C . SER A 1 353 ? -5.369 13.901 12.353 1.00 67.44 353 SER A C 1
ATOM 2607 O O . SER A 1 353 ? -4.970 14.348 11.289 1.00 67.44 353 SER A O 1
ATOM 2609 N N . ILE A 1 354 ? -6.533 13.264 12.487 1.00 78.38 354 ILE A N 1
ATOM 2610 C CA . ILE A 1 354 ? -7.542 13.111 11.421 1.00 78.38 354 ILE A CA 1
ATOM 2611 C C . ILE A 1 354 ? -8.402 14.377 11.219 1.00 78.38 354 ILE A C 1
ATOM 2613 O O . ILE A 1 354 ? -9.459 14.338 10.592 1.00 78.38 354 ILE A O 1
ATOM 2617 N N . ARG A 1 355 ? -8.004 15.507 11.819 1.00 80.81 355 ARG A N 1
ATOM 2618 C CA . ARG A 1 355 ? -8.731 16.780 11.734 1.00 80.81 355 ARG A CA 1
ATOM 2619 C C . ARG A 1 355 ? -8.745 17.312 10.308 1.00 80.81 355 ARG A C 1
ATOM 2621 O O . ARG A 1 355 ? -7.697 17.460 9.693 1.00 80.81 355 ARG A O 1
ATOM 2628 N N . GLY A 1 356 ? -9.929 17.696 9.838 1.00 79.00 356 GLY A N 1
ATOM 2629 C CA . GLY A 1 356 ? -10.123 18.257 8.500 1.00 79.00 356 GLY A CA 1
ATOM 2630 C C . GLY A 1 356 ? -10.373 17.220 7.403 1.00 79.00 356 GLY A C 1
ATOM 2631 O O . GLY A 1 356 ? -10.573 17.616 6.254 1.00 79.00 356 GLY A O 1
ATOM 2632 N N . ALA A 1 357 ? -10.391 15.927 7.745 1.00 82.12 357 ALA A N 1
ATOM 2633 C CA . ALA A 1 357 ? -10.737 14.854 6.823 1.00 82.12 357 ALA A CA 1
ATOM 2634 C C . ALA A 1 357 ? -12.182 15.003 6.329 1.00 82.12 357 ALA A C 1
ATOM 2636 O O . ALA A 1 357 ? -13.129 14.987 7.113 1.00 82.12 357 ALA A O 1
ATOM 2637 N N . ARG A 1 358 ? -12.354 15.152 5.012 1.00 82.69 358 ARG A N 1
ATOM 2638 C CA . ARG A 1 358 ? -13.674 15.357 4.383 1.00 82.69 358 ARG A CA 1
ATOM 2639 C C . ARG A 1 358 ? -14.411 14.053 4.105 1.00 82.69 358 ARG A C 1
ATOM 2641 O O . ARG A 1 358 ? -15.634 14.059 4.006 1.00 82.69 358 ARG A O 1
ATOM 2648 N N . ARG A 1 359 ? -13.664 12.965 3.943 1.00 86.62 359 ARG A N 1
ATOM 2649 C CA . ARG A 1 359 ? -14.177 11.622 3.692 1.00 86.62 359 ARG A CA 1
ATOM 2650 C C . ARG A 1 359 ? -13.445 10.660 4.601 1.00 86.62 359 ARG A C 1
ATOM 2652 O O . ARG A 1 359 ? -12.275 10.880 4.893 1.00 86.62 359 ARG A O 1
ATOM 2659 N N . MET A 1 360 ? -14.122 9.616 5.047 1.00 87.88 360 MET A N 1
ATOM 2660 C CA . MET A 1 360 ? -13.523 8.669 5.965 1.00 87.88 360 MET A CA 1
ATOM 2661 C C . MET A 1 360 ? -14.106 7.284 5.781 1.00 87.88 360 MET A C 1
ATOM 2663 O O . MET A 1 360 ? -15.306 7.122 5.585 1.00 87.88 360 MET A O 1
ATOM 2667 N N . ILE A 1 361 ? -13.253 6.278 5.914 1.00 89.81 361 ILE A N 1
ATOM 2668 C CA . ILE A 1 361 ? -13.668 4.889 6.026 1.00 89.81 361 ILE A CA 1
ATOM 2669 C C . ILE A 1 361 ? -13.352 4.429 7.440 1.00 89.81 361 ILE A C 1
ATOM 2671 O O . ILE A 1 361 ? -12.206 4.500 7.887 1.00 89.81 361 ILE A O 1
ATOM 2675 N N . MET A 1 362 ? -14.369 3.949 8.143 1.00 90.56 362 MET A N 1
ATOM 2676 C CA . MET A 1 362 ? -14.227 3.307 9.441 1.00 90.56 362 MET A CA 1
ATOM 2677 C C . MET A 1 362 ? -14.635 1.850 9.321 1.00 90.56 362 MET A C 1
ATOM 2679 O O . MET A 1 362 ? -15.770 1.542 8.968 1.00 90.56 362 MET A O 1
ATOM 2683 N N . ASN A 1 363 ? -13.724 0.957 9.689 1.00 90.12 363 ASN A N 1
ATOM 2684 C CA . ASN A 1 363 ? -14.011 -0.462 9.792 1.00 90.12 363 ASN A CA 1
ATOM 2685 C C . ASN A 1 363 ? -13.824 -0.952 11.216 1.00 90.12 363 ASN A C 1
ATOM 2687 O O . ASN A 1 363 ? -12.812 -0.660 11.859 1.00 90.12 363 ASN A O 1
ATOM 2691 N N . VAL A 1 364 ? -14.794 -1.727 11.682 1.00 91.50 364 VAL A N 1
ATOM 2692 C CA . VAL A 1 364 ? -14.789 -2.321 13.014 1.00 91.50 364 VAL A CA 1
ATOM 2693 C C . VAL A 1 364 ? -14.755 -3.831 12.880 1.00 91.50 364 VAL A C 1
ATOM 2695 O O . VAL A 1 364 ? -15.607 -4.424 12.229 1.00 91.50 364 VAL A O 1
ATOM 2698 N N . THR A 1 365 ? -13.773 -4.468 13.504 1.00 90.06 365 THR A N 1
ATOM 2699 C CA . THR A 1 365 ? -13.675 -5.925 13.607 1.00 90.06 365 THR A CA 1
ATOM 2700 C C . THR A 1 365 ? -13.808 -6.329 15.068 1.00 90.06 365 THR A C 1
ATOM 2702 O O . THR A 1 365 ? -13.059 -5.834 15.908 1.00 90.06 365 THR A O 1
ATOM 2705 N N . GLY A 1 366 ? -14.743 -7.221 15.380 1.00 91.75 366 GLY A N 1
ATOM 2706 C CA . GLY A 1 366 ? -14.969 -7.713 16.742 1.00 91.75 366 GLY A CA 1
ATOM 2707 C C . GLY A 1 366 ? -15.554 -9.123 16.759 1.00 91.75 366 GLY A C 1
ATOM 2708 O O . GLY A 1 366 ? -15.837 -9.692 15.705 1.00 91.75 366 GLY A O 1
ATOM 2709 N N . GLY A 1 367 ? -15.729 -9.690 17.951 1.00 90.56 367 GLY A N 1
ATOM 2710 C CA . GLY A 1 367 ? -16.418 -10.967 18.141 1.00 90.56 367 GLY A CA 1
ATOM 2711 C C . GLY A 1 367 ? -17.942 -10.873 17.996 1.00 90.56 367 GLY A C 1
ATOM 2712 O O . GLY A 1 367 ? -18.508 -9.816 17.707 1.00 90.56 367 GLY A O 1
ATOM 2713 N N . LYS A 1 368 ? -18.639 -11.998 18.211 1.00 89.38 368 LYS A N 1
ATOM 2714 C CA . LYS A 1 368 ? -20.121 -12.054 18.218 1.00 89.38 368 LYS A CA 1
ATOM 2715 C C . LYS A 1 368 ? -20.748 -11.225 19.346 1.00 89.38 368 LYS A C 1
ATOM 2717 O O . LYS A 1 368 ? -21.937 -10.934 19.313 1.00 89.38 368 LYS A O 1
ATOM 2722 N N . ASP A 1 369 ? -19.944 -10.879 20.339 1.00 90.12 369 ASP A N 1
ATOM 2723 C CA . ASP A 1 369 ? -20.254 -10.041 21.489 1.00 90.12 369 ASP A CA 1
ATOM 2724 C C . ASP A 1 369 ? -20.151 -8.533 21.188 1.00 90.12 369 ASP A C 1
ATOM 2726 O O . ASP A 1 369 ? -20.474 -7.720 22.051 1.00 90.12 369 ASP A O 1
ATOM 2730 N N . MET A 1 370 ? -19.716 -8.143 19.982 1.00 92.06 370 MET A N 1
ATOM 2731 C CA . MET A 1 370 ? -19.682 -6.745 19.551 1.00 92.06 370 MET A CA 1
ATOM 2732 C C . MET A 1 370 ? -21.097 -6.160 19.473 1.00 92.06 370 MET A C 1
ATOM 2734 O O . MET A 1 370 ? -21.972 -6.678 18.777 1.00 92.06 370 MET A O 1
ATOM 2738 N N . THR A 1 371 ? -21.313 -5.034 20.150 1.00 91.44 371 THR A N 1
ATOM 2739 C CA . THR A 1 371 ? -22.632 -4.396 20.241 1.00 91.44 371 THR A CA 1
ATOM 2740 C C . THR A 1 371 ? -22.758 -3.161 19.346 1.00 91.44 371 THR A C 1
ATOM 2742 O O . THR A 1 371 ? -21.789 -2.452 19.072 1.00 91.44 371 THR A O 1
ATOM 2745 N N . LEU A 1 372 ? -23.989 -2.828 18.942 1.00 90.31 372 LEU A N 1
ATOM 2746 C CA . LEU A 1 372 ? -24.271 -1.589 18.203 1.00 90.31 372 LEU A CA 1
ATOM 2747 C C . LEU A 1 372 ? -23.880 -0.330 19.003 1.00 90.31 372 LEU A C 1
ATOM 2749 O O . LEU A 1 372 ? -23.421 0.657 18.428 1.00 90.31 372 LEU A O 1
ATOM 2753 N N . GLY A 1 373 ? -24.041 -0.364 20.330 1.00 92.62 373 GLY A N 1
ATOM 2754 C CA . GLY A 1 373 ? -23.657 0.739 21.215 1.00 92.62 373 GLY A CA 1
ATOM 2755 C C . GLY A 1 373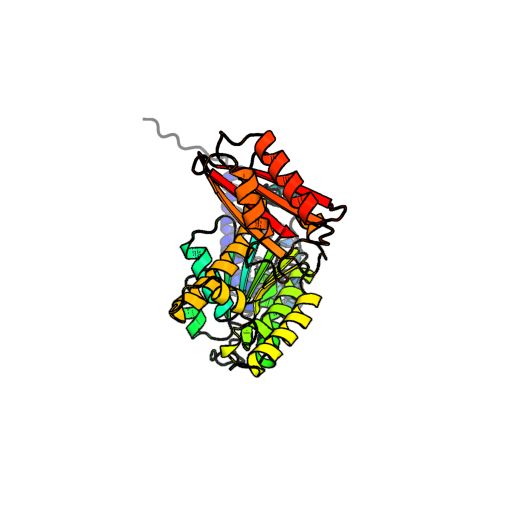 ? -22.153 1.018 21.185 1.00 92.62 373 GLY A C 1
ATOM 2756 O O . GLY A 1 373 ? -21.743 2.171 21.063 1.00 92.62 373 GLY A O 1
ATOM 2757 N N . GLU A 1 374 ? -21.330 -0.033 21.211 1.00 92.75 374 GLU A N 1
ATOM 2758 C CA . GLU A 1 374 ? -19.873 0.075 21.091 1.00 92.75 374 GLU A CA 1
ATOM 2759 C C . GLU A 1 374 ? -19.443 0.708 19.767 1.00 92.75 374 GLU A C 1
ATOM 2761 O O . GLU A 1 374 ? -18.621 1.629 19.765 1.00 92.75 374 GLU A O 1
ATOM 2766 N N . VAL A 1 375 ? -20.029 0.242 18.663 1.00 91.44 375 VAL A N 1
ATOM 2767 C CA . VAL A 1 375 ? -19.782 0.754 17.310 1.00 91.44 375 VAL A CA 1
ATOM 2768 C C . VAL A 1 375 ? -20.163 2.234 17.201 1.00 91.44 375 VAL A C 1
ATOM 2770 O O . VAL A 1 375 ? -19.386 3.042 16.691 1.00 91.44 375 VAL A O 1
ATOM 2773 N N . THR A 1 376 ? -21.336 2.601 17.722 1.00 91.38 376 THR A N 1
ATOM 2774 C CA . THR A 1 376 ? -21.860 3.975 17.667 1.00 91.38 376 THR A CA 1
ATOM 2775 C C . THR A 1 376 ? -20.964 4.930 18.452 1.00 91.38 376 THR A C 1
ATOM 2777 O O . THR A 1 376 ? -20.573 5.982 17.948 1.00 91.38 376 THR A O 1
ATOM 2780 N N . ALA A 1 377 ? -20.560 4.527 19.660 1.00 92.00 377 ALA A N 1
ATOM 2781 C CA . ALA A 1 377 ? -19.699 5.324 20.523 1.00 92.00 377 ALA A CA 1
ATOM 2782 C C . ALA A 1 377 ? -18.306 5.559 19.903 1.00 92.00 377 ALA A C 1
ATOM 2784 O O . ALA A 1 377 ? -17.754 6.659 20.001 1.00 92.00 377 ALA A O 1
ATOM 2785 N N . ALA A 1 378 ? -17.755 4.549 19.221 1.00 92.62 378 ALA A N 1
ATOM 2786 C CA . ALA A 1 378 ? -16.510 4.683 18.472 1.00 92.62 378 ALA A CA 1
ATOM 2787 C C . ALA A 1 378 ? -16.645 5.656 17.287 1.00 92.62 378 ALA A C 1
ATOM 2789 O O . ALA A 1 378 ? -15.808 6.549 17.133 1.00 92.62 378 ALA A O 1
ATOM 2790 N N . ALA A 1 379 ? -17.712 5.531 16.491 1.00 90.88 379 ALA A N 1
ATOM 2791 C CA . ALA A 1 379 ? -17.961 6.401 15.342 1.00 90.88 379 ALA A CA 1
ATOM 2792 C C . ALA A 1 379 ? -18.157 7.868 15.763 1.00 90.88 379 ALA A C 1
ATOM 2794 O O . ALA A 1 379 ? -17.611 8.776 15.136 1.00 90.88 379 ALA A O 1
ATOM 2795 N N . ASP A 1 380 ? -18.869 8.110 16.867 1.00 90.38 380 ASP A N 1
ATOM 2796 C CA . ASP A 1 380 ? -19.055 9.452 17.423 1.00 90.38 380 ASP A CA 1
ATOM 2797 C C . ASP A 1 380 ? -17.745 10.093 17.875 1.00 90.38 380 ASP A C 1
ATOM 2799 O O . ASP A 1 380 ? -17.529 11.286 17.655 1.00 90.38 380 ASP A O 1
ATOM 2803 N N . LEU A 1 381 ? -16.857 9.322 18.507 1.00 90.62 381 LEU A N 1
ATOM 2804 C CA . LEU A 1 381 ? -15.547 9.822 18.915 1.00 90.62 381 LEU A CA 1
ATOM 2805 C C . LEU A 1 381 ? -14.694 10.205 17.699 1.00 90.62 381 LEU A C 1
ATOM 2807 O O . LEU A 1 381 ? -14.066 11.267 17.695 1.00 90.62 381 LEU A O 1
ATOM 2811 N N . ILE A 1 382 ? -14.678 9.354 16.675 1.00 89.19 382 ILE A N 1
ATOM 2812 C CA . ILE A 1 382 ? -13.920 9.581 15.443 1.00 89.19 382 ILE A CA 1
ATOM 2813 C C . ILE A 1 382 ? -14.432 10.837 14.723 1.00 89.19 382 ILE A C 1
ATOM 2815 O O . ILE A 1 382 ? -13.637 11.740 14.453 1.00 89.19 382 ILE A O 1
ATOM 2819 N N . ARG A 1 383 ? -15.753 10.974 14.535 1.00 87.00 383 ARG A N 1
ATOM 2820 C CA . ARG A 1 383 ? -16.375 12.180 13.956 1.00 87.00 383 ARG A CA 1
ATOM 2821 C C . ARG A 1 383 ? -16.039 13.449 14.741 1.00 87.00 383 ARG A C 1
ATOM 2823 O O . ARG A 1 383 ? -15.619 14.447 14.161 1.00 87.00 383 ARG A O 1
ATOM 2830 N N . LYS A 1 384 ? -16.148 13.408 16.075 1.00 87.19 384 LYS A N 1
ATOM 2831 C CA . LYS A 1 384 ? -15.767 14.542 16.941 1.00 87.19 384 LYS A CA 1
ATOM 2832 C C . LYS A 1 384 ? -14.298 14.929 16.778 1.00 87.19 384 LYS A C 1
ATOM 2834 O O . LYS A 1 384 ? -13.961 16.107 16.865 1.00 87.19 384 LYS A O 1
ATOM 2839 N N . THR A 1 385 ? -13.429 13.950 16.547 1.00 85.94 385 THR A N 1
ATOM 2840 C CA . THR A 1 385 ? -11.987 14.172 16.397 1.00 85.94 385 THR A CA 1
ATOM 2841 C C . THR A 1 385 ? -11.647 14.767 15.032 1.00 85.94 385 THR A C 1
ATOM 2843 O O . THR A 1 385 ? -10.788 15.643 14.969 1.00 85.94 385 THR A O 1
ATOM 2846 N N . ALA A 1 386 ? -12.358 14.368 13.972 1.00 82.56 386 ALA A N 1
ATOM 2847 C CA . ALA A 1 386 ? -12.223 14.933 12.627 1.00 82.56 386 ALA A CA 1
ATOM 2848 C C . ALA A 1 386 ? -12.615 16.423 12.549 1.00 82.56 386 ALA A C 1
ATOM 2850 O O . ALA A 1 386 ? -12.142 17.143 11.666 1.00 82.56 386 ALA A O 1
ATOM 2851 N N . ALA A 1 387 ? -13.432 16.904 13.498 1.00 77.75 387 ALA A N 1
ATOM 2852 C CA . ALA A 1 387 ? -13.815 18.310 13.672 1.00 77.75 387 ALA A CA 1
ATOM 2853 C C . ALA A 1 387 ? -14.394 18.976 12.404 1.00 77.75 387 ALA A C 1
ATOM 2855 O O . ALA A 1 387 ? -14.257 20.183 12.212 1.00 77.75 387 ALA A O 1
ATOM 2856 N N . THR A 1 388 ? -15.024 18.181 11.539 1.00 69.75 388 THR A N 1
ATOM 2857 C CA . THR A 1 388 ? -15.640 18.593 10.273 1.00 69.75 388 THR A CA 1
ATOM 2858 C C . THR A 1 388 ? -16.843 17.697 9.974 1.00 69.75 388 THR A C 1
ATOM 2860 O O . THR A 1 388 ? -16.907 16.566 10.459 1.00 69.75 388 THR A O 1
ATOM 2863 N N . GLU A 1 389 ? -17.803 18.207 9.198 1.00 73.31 389 GLU A N 1
ATOM 2864 C CA . GLU A 1 389 ? -18.803 17.362 8.532 1.00 73.31 389 GLU A CA 1
ATOM 2865 C C . GLU A 1 389 ? -18.045 16.448 7.563 1.00 73.31 389 GLU A C 1
ATOM 2867 O O . GLU A 1 389 ? -17.422 16.923 6.611 1.00 73.31 389 GLU A O 1
ATOM 2872 N N . CYS A 1 390 ? -18.024 15.157 7.878 1.00 76.38 390 CYS A N 1
ATOM 2873 C CA . CYS A 1 390 ? -17.224 14.154 7.194 1.00 76.38 390 CYS A CA 1
ATOM 2874 C C . CYS A 1 390 ? -18.152 13.076 6.644 1.00 76.38 390 CYS A C 1
ATOM 2876 O O . CYS A 1 390 ? -18.988 12.544 7.381 1.00 76.38 390 CYS A O 1
ATOM 2878 N N . ASP A 1 391 ? -17.987 12.753 5.364 1.00 79.69 391 ASP A N 1
ATOM 2879 C CA . ASP A 1 391 ? -18.670 11.629 4.734 1.00 79.69 391 ASP A CA 1
ATOM 2880 C C . ASP A 1 391 ? -18.037 10.319 5.226 1.00 79.69 391 ASP A C 1
ATOM 2882 O O . ASP A 1 391 ? -16.939 9.946 4.800 1.00 79.69 391 ASP A O 1
ATOM 2886 N N . LEU A 1 392 ? -18.680 9.687 6.214 1.00 85.44 392 LEU A N 1
ATOM 2887 C CA . LEU A 1 392 ? -18.179 8.492 6.888 1.00 85.44 392 LEU A CA 1
ATOM 2888 C C . LEU A 1 392 ? -18.837 7.236 6.320 1.00 85.44 392 LEU A C 1
ATOM 2890 O O . LEU A 1 392 ? -19.994 6.937 6.620 1.00 85.44 392 LEU A O 1
ATOM 2894 N N . VAL A 1 393 ? -18.042 6.443 5.616 1.00 87.06 393 VAL A N 1
ATOM 2895 C CA . VAL A 1 393 ? -18.396 5.096 5.179 1.00 87.06 393 VAL A CA 1
ATOM 2896 C C . VAL A 1 393 ? -18.021 4.087 6.265 1.00 87.06 393 VAL A C 1
ATOM 2898 O O . VAL A 1 393 ? -16.916 4.110 6.813 1.00 87.06 393 VAL A O 1
ATOM 2901 N N . PHE A 1 394 ? -18.965 3.210 6.609 1.00 87.19 394 PHE A N 1
ATOM 2902 C CA . PHE A 1 394 ? -18.872 2.319 7.764 1.00 87.19 394 PHE A CA 1
ATOM 2903 C C . PHE A 1 394 ? -18.931 0.839 7.374 1.00 87.19 394 PHE A C 1
ATOM 2905 O O . PHE A 1 394 ? -19.905 0.391 6.775 1.00 87.19 394 PHE A O 1
ATOM 2912 N N . GLY A 1 395 ? -17.921 0.079 7.797 1.00 87.25 395 GLY A N 1
ATOM 2913 C CA . GLY A 1 395 ? -17.863 -1.377 7.692 1.00 87.25 395 GLY A CA 1
ATOM 2914 C C . GLY A 1 395 ? -17.822 -2.057 9.062 1.00 87.25 395 GLY A C 1
ATOM 2915 O O . GLY A 1 395 ? -17.245 -1.537 10.023 1.00 87.25 395 GLY A O 1
ATOM 2916 N N . ALA A 1 396 ? -18.419 -3.247 9.149 1.00 87.75 396 ALA A N 1
ATOM 2917 C CA . ALA A 1 396 ? -18.387 -4.075 10.352 1.00 87.75 396 ALA A CA 1
ATOM 2918 C C . ALA A 1 396 ? -18.124 -5.534 10.004 1.00 87.75 396 ALA A C 1
ATOM 2920 O O . ALA A 1 396 ? -18.880 -6.138 9.247 1.00 87.75 396 ALA A O 1
ATOM 2921 N N . VAL A 1 397 ? -17.119 -6.132 10.634 1.00 86.62 397 VAL A N 1
ATOM 2922 C CA . VAL A 1 397 ? -16.713 -7.526 10.452 1.00 86.62 397 VAL A CA 1
ATOM 2923 C C . VAL A 1 397 ? -16.805 -8.268 11.782 1.00 86.62 397 VAL A C 1
ATOM 2925 O O . VAL A 1 397 ? -16.314 -7.791 12.804 1.00 86.62 397 VAL A O 1
ATOM 2928 N N . VAL A 1 398 ? -17.417 -9.454 11.766 1.00 85.81 398 VAL A N 1
ATOM 2929 C CA . VAL A 1 398 ? -17.477 -10.344 12.933 1.00 85.81 398 VAL A CA 1
ATOM 2930 C C . VAL A 1 398 ? -16.488 -11.488 12.731 1.00 85.81 398 VAL A C 1
ATOM 2932 O O . VAL A 1 398 ? -16.616 -12.250 11.776 1.00 85.81 398 VAL A O 1
ATOM 2935 N N . GLN A 1 399 ? -15.507 -11.611 13.623 1.00 84.00 399 GLN A N 1
ATOM 2936 C CA . GLN A 1 399 ? -14.517 -12.691 13.639 1.00 84.00 399 GLN A CA 1
ATOM 2937 C C . GLN A 1 399 ? -14.558 -13.391 14.997 1.00 84.00 399 GLN A C 1
ATOM 2939 O O . GLN A 1 399 ? -14.412 -12.746 16.030 1.00 84.00 399 GLN A O 1
ATOM 2944 N N . GLU A 1 400 ? -14.748 -14.713 15.010 1.00 81.31 400 GLU A N 1
ATOM 2945 C CA . GLU A 1 400 ? -14.873 -15.484 16.261 1.00 81.31 400 GLU A CA 1
ATOM 2946 C C . GLU A 1 400 ? -13.610 -15.382 17.138 1.00 81.31 400 GLU A C 1
ATOM 2948 O O . GLU A 1 400 ? -13.707 -15.282 18.362 1.00 81.31 400 GLU A O 1
ATOM 2953 N N . ASP A 1 401 ? -12.441 -15.273 16.503 1.00 81.69 401 ASP A N 1
ATOM 2954 C CA . ASP A 1 401 ? -11.135 -15.131 17.157 1.00 81.69 401 ASP A CA 1
ATOM 2955 C C . ASP A 1 401 ? -10.957 -13.787 17.901 1.00 81.69 401 ASP A C 1
ATOM 2957 O O . ASP A 1 401 ? -10.000 -13.623 18.655 1.00 81.69 401 ASP A O 1
ATOM 2961 N N . PHE A 1 402 ? -11.872 -12.826 17.712 1.00 80.69 402 PHE A N 1
ATOM 2962 C CA . PHE A 1 402 ? -11.873 -11.506 18.362 1.00 80.69 402 PHE A CA 1
ATOM 2963 C C . PHE A 1 402 ? -12.810 -11.415 19.579 1.00 80.69 402 PHE A C 1
ATOM 2965 O O . PHE A 1 402 ? -13.185 -10.317 19.989 1.00 80.69 402 PHE A O 1
ATOM 2972 N N . THR A 1 403 ? -13.187 -12.545 20.181 1.00 80.00 403 THR A N 1
ATOM 2973 C CA . THR A 1 403 ? -13.970 -12.550 21.432 1.00 80.00 403 THR A CA 1
ATOM 2974 C C . THR A 1 403 ? -13.281 -11.680 22.502 1.00 80.00 403 THR A C 1
ATOM 2976 O O . THR A 1 403 ? -12.064 -11.752 22.665 1.00 80.00 403 THR A O 1
ATOM 2979 N N . ASP A 1 404 ? -14.039 -10.818 23.190 1.00 85.19 404 ASP A N 1
ATOM 2980 C CA . ASP A 1 404 ? -13.563 -9.821 24.173 1.00 85.19 404 ASP A CA 1
ATOM 2981 C C . ASP A 1 404 ? -12.666 -8.686 23.629 1.00 85.19 404 ASP A C 1
ATOM 2983 O O . ASP A 1 404 ? -12.318 -7.756 24.368 1.00 85.19 404 ASP A O 1
ATOM 2987 N N . GLY A 1 405 ? -12.378 -8.666 22.323 1.00 91.12 405 GLY A N 1
ATOM 2988 C CA . GLY A 1 405 ? -11.577 -7.639 21.656 1.00 91.12 405 GLY A CA 1
ATOM 2989 C C . GLY A 1 405 ? -12.314 -6.870 20.563 1.00 91.12 405 GLY A C 1
ATOM 2990 O O . GLY A 1 405 ? -13.304 -7.322 19.995 1.00 91.12 405 GLY A O 1
ATOM 2991 N N . ILE A 1 406 ? -11.820 -5.670 20.259 1.00 93.00 406 ILE A N 1
ATOM 2992 C CA . ILE A 1 406 ? -12.277 -4.878 19.119 1.00 93.00 406 ILE A CA 1
ATOM 2993 C C . ILE A 1 406 ? -11.083 -4.214 18.435 1.00 93.00 406 ILE A C 1
ATOM 2995 O O . ILE A 1 406 ? -10.198 -3.642 19.079 1.00 93.00 406 ILE A O 1
ATOM 2999 N N . LYS A 1 407 ? -11.057 -4.295 17.109 1.00 92.19 407 LYS A N 1
ATOM 3000 C CA . LYS A 1 407 ? -10.110 -3.606 16.238 1.00 92.19 407 LYS A CA 1
ATOM 3001 C C . LYS A 1 407 ? -10.869 -2.559 15.439 1.00 92.19 407 LYS A C 1
ATOM 3003 O O . LYS A 1 407 ? -11.886 -2.862 14.825 1.00 92.19 407 LYS A O 1
ATOM 3008 N N . ILE A 1 408 ? -10.354 -1.338 15.424 1.00 92.06 408 ILE A N 1
ATOM 3009 C CA . ILE A 1 408 ? -10.882 -0.243 14.615 1.00 92.06 408 ILE A CA 1
ATOM 3010 C C . ILE A 1 408 ? -9.782 0.233 13.675 1.00 92.06 408 ILE A C 1
ATOM 3012 O O . ILE A 1 408 ? -8.679 0.559 14.118 1.00 92.06 408 ILE A O 1
ATOM 3016 N N . THR A 1 409 ? -10.102 0.285 12.387 1.00 89.94 409 THR A N 1
ATOM 3017 C CA . THR A 1 409 ? -9.272 0.889 11.344 1.00 89.94 409 THR A CA 1
ATOM 3018 C C . THR A 1 409 ? -9.991 2.119 10.810 1.00 89.94 409 THR A C 1
ATOM 3020 O O . THR A 1 409 ? -11.180 2.057 10.502 1.00 89.94 409 THR A O 1
ATOM 3023 N N . VAL A 1 410 ? -9.270 3.232 10.713 1.00 89.75 410 VAL A N 1
ATOM 3024 C CA . VAL A 1 410 ? -9.754 4.503 10.172 1.00 89.75 410 VAL A CA 1
ATOM 3025 C C . VAL A 1 410 ? -8.846 4.914 9.025 1.00 89.75 410 VAL A C 1
ATOM 3027 O O . VAL A 1 410 ? -7.627 4.902 9.183 1.00 89.75 410 VAL A O 1
ATOM 3030 N N . ILE A 1 411 ? -9.435 5.285 7.895 1.00 87.81 411 ILE A N 1
ATOM 3031 C CA . ILE A 1 411 ? -8.754 5.901 6.754 1.00 87.81 411 ILE A CA 1
ATOM 3032 C C . ILE A 1 411 ? -9.429 7.246 6.524 1.00 87.81 411 ILE A C 1
ATOM 3034 O O . ILE A 1 411 ? -10.653 7.276 6.422 1.00 87.81 411 ILE A O 1
ATOM 3038 N N . ALA A 1 412 ? -8.661 8.328 6.509 1.00 85.88 412 ALA A N 1
ATOM 3039 C CA . ALA A 1 412 ? -9.149 9.703 6.580 1.00 85.88 412 ALA A CA 1
ATOM 3040 C C . ALA A 1 412 ? -8.481 10.604 5.541 1.00 85.88 412 ALA A C 1
ATOM 3042 O O . ALA A 1 412 ? -7.282 10.358 5.262 1.00 85.88 412 ALA A O 1
#

Sequence (412 aa):
MVSGEKRMSDKERSIEVNREGLRNQWREVLNSLKDHILRACLPKDVQAISLSDVQLVVSVDSEFKKEYCLRKLEKLEAAVAEVIGDREVVIGEPPLLEQAMADEQKAGTNARILVLGIGDGGVNAVGRMKREKLQGVRLVAVDTDKQVLGIAHTDETLQLAADVTGGRGAGGDENKGRKAALDSRWEISSLIKGMDLVFITAGLGGGTGTGAAPVIAEIAKESGALTIGVVTKPFTFEGGVRAERAERGLAELRKAADVLIVISNDRLLQTAAKGLAVTKAFEMADGILHQGVRGISDLVTVRGLVNLDFADINNVLSGAGEAMMGMGVANGEQRSIAAAKLATTNPLLEGGSIRGARRMIMNVTGGKDMTLGEVTAAADLIRKTAATECDLVFGAVVQEDFTDGIKITVIA

Foldseek 3Di:
DDDPDPPDDPVRVVVVVVLVLQLVLVVQLLVVDPPPLLSVLFDNDCVQWDDDPAEIEGAGPDPVSLVVCVVVVVSSQVSCCVRVNRHHYHHDHPPVVVVVVVVVVVPPQFAAAEEEQKPLLRLLLLLVLVVVPPPRYAGEYEFCAPVSVVPRNHPYYDHFPCPPSVNHGQQQALQSLQVSLVVCLVVLLVVLARGQAYEYEYEALGHNRLNNRLSSLQSNVVNVHQYEYEYEQDACVVDDSSNVRRVNSLVSNLVRHQEYQYAYLNLLVVVDDPPDDPVVSSVVVSVVSSVVVSLVSCLRHADAPFHDGVVNVCVQRGNLRYKFKFKAKAFDPLQLVRGLVRRQQPSSGDVRGLAQAQEKEKEKEAAPPDDPVSVVNSVVVNVVRNVDNHHYHYYYHHDNVRYRMMMMMMMD

Radius of gyration: 26.08 Å; chains: 1; bounding box: 47×76×77 Å

pLDDT: mean 82.9, std 14.12, range [32.53, 98.19]

Secondary structure (DSSP, 8-state):
---------HHHHHHHHHHHHHHHHHHHHHHH---HHHHHHS-SSGGGEEE-SSEEEEE-S-HHHHHHHHHTHHHHHHHHHHHT-S-EEEEEPPPHHHHHHHHHHH--SS--EEEEEEHHHHHHHHHHHHHTT--SEEEEEEESBHHHHHT--SSEEEES-TTTSTTB--TT-HHHHHHHHHHTHHHHHHHHTT-SEEEEEEETTSSHHHHHHHHHHHHHHHTT-EEEEEEEEPPGGG-HHHHHHHHHHHHHHHHH-SEEEEEEHHHHHHHSPTT--HHHHHHHHHHHHHHHHHHHHHHHHS--SBPPPHHHHHHHHTT-EEE-EEEEEEESTTHHHHHHHHHHT-TTSTTS--TT-SEEEEEEEE-TT--HHHHHHHHHHHHHHHTS--EEEEEEEE-GGGTTEEEEEEE-